Protein AF-A0A5D6YT11-F1 (afdb_monomer_lite)

Sequence (402 aa):
MSPTYDFWFATFTIVSVFTVLGMLLGGARGAVVGAAVLGVETNFLVDASIRRVRSWLLFGFIGTALHSVTWAAVTFALVDGMQDFPIVTFKHHELPAMLFVTSGLITIIATMARNVYRRRGVVLESSYKTVIEPEYIKPMMYVKQLGQIDARDAVLCRPASAVFNLKPAHTHTQLEQTLHLAGFGLVTVYCGVCALHYQRTLLLALATSFYFVFLSVQVTAVHLCACAFFDWAIDKSLGVMTSWLWTHWFLCLDALPPVMKRKLGISRLFAVATLLALGAASLMLLHLVVFTDVGSAEAYNRVIWEVNLSESHAVRIKLAPIFFNSYLTSVGLLFRQLWRAMFLGADVLLVLNGAVVFENYLATAKVRASRRLGSVQPSPYRGASARIAALRVGPAIDVPMV

Structure (mmCIF, N/CA/C/O backbone):
data_AF-A0A5D6YT11-F1
#
_entry.id   AF-A0A5D6YT11-F1
#
loop_
_atom_site.group_PDB
_atom_site.id
_atom_site.type_symbol
_atom_site.label_atom_id
_atom_site.label_alt_id
_atom_site.label_comp_id
_atom_site.label_asym_id
_atom_site.label_entity_id
_atom_site.label_seq_id
_atom_site.pdbx_PDB_ins_code
_atom_site.Cartn_x
_atom_site.Cartn_y
_atom_site.Cartn_z
_atom_site.occupancy
_atom_site.B_iso_or_equiv
_atom_site.auth_seq_id
_atom_site.auth_comp_id
_atom_site.auth_asym_id
_atom_site.auth_atom_id
_atom_site.pdbx_PDB_model_num
ATOM 1 N N . MET A 1 1 ? 15.247 15.424 -11.285 1.00 42.00 1 MET A N 1
ATOM 2 C CA . MET A 1 1 ? 14.394 15.953 -10.200 1.00 42.00 1 MET A CA 1
ATOM 3 C C . MET A 1 1 ? 13.139 15.095 -10.102 1.00 42.00 1 MET A C 1
ATOM 5 O O . MET A 1 1 ? 12.301 15.211 -10.979 1.00 42.00 1 MET A O 1
ATOM 9 N N . SER A 1 2 ? 13.019 14.224 -9.097 1.00 50.59 2 SER A N 1
ATOM 10 C CA . SER A 1 2 ? 11.710 13.709 -8.638 1.00 50.59 2 SER A CA 1
ATOM 11 C C . SER A 1 2 ? 11.779 12.969 -7.282 1.00 50.59 2 SER A C 1
ATOM 13 O O . SER A 1 2 ? 11.702 11.742 -7.244 1.00 50.59 2 SER A O 1
ATOM 15 N N . PRO A 1 3 ? 11.880 13.696 -6.149 1.00 57.50 3 PRO A N 1
ATOM 16 C CA . PRO A 1 3 ? 11.537 13.139 -4.837 1.00 57.50 3 PRO A CA 1
ATOM 17 C C . PRO A 1 3 ? 10.437 13.913 -4.083 1.00 57.50 3 PRO A C 1
ATOM 19 O O . PRO A 1 3 ? 10.044 13.480 -3.008 1.00 57.50 3 PRO A O 1
ATOM 22 N N . THR A 1 4 ? 9.915 15.030 -4.612 1.00 58.38 4 THR A N 1
ATOM 23 C CA . THR A 1 4 ? 8.977 15.902 -3.872 1.00 58.38 4 THR A CA 1
ATOM 24 C C . THR A 1 4 ? 7.679 15.200 -3.479 1.00 58.38 4 THR A C 1
ATOM 26 O O . THR A 1 4 ? 7.146 15.478 -2.416 1.00 58.38 4 THR A O 1
ATOM 29 N N . TYR A 1 5 ? 7.190 14.251 -4.279 1.00 56.31 5 TYR A N 1
ATOM 30 C CA . TYR A 1 5 ? 5.926 13.569 -3.993 1.00 56.31 5 TYR A CA 1
ATOM 31 C C . TYR A 1 5 ? 5.969 12.683 -2.732 1.00 56.31 5 TYR A C 1
ATOM 33 O O . TYR A 1 5 ? 5.030 12.708 -1.938 1.00 56.31 5 TYR A O 1
ATOM 41 N N . ASP A 1 6 ? 7.051 11.917 -2.530 1.00 72.62 6 ASP A N 1
ATOM 42 C CA . ASP A 1 6 ? 7.171 11.016 -1.370 1.00 72.62 6 ASP A CA 1
ATOM 43 C C . ASP A 1 6 ? 7.157 11.814 -0.047 1.00 72.62 6 ASP A C 1
ATOM 45 O O . ASP A 1 6 ? 6.699 11.299 0.971 1.00 72.62 6 ASP A O 1
ATOM 49 N N . PHE A 1 7 ? 7.596 13.079 -0.084 1.00 82.31 7 PHE A N 1
ATOM 50 C CA . PHE A 1 7 ? 7.574 13.991 1.057 1.0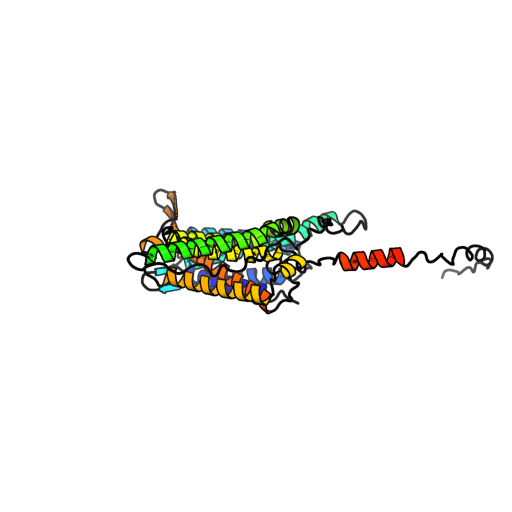0 82.31 7 PHE A CA 1
ATOM 51 C C . PHE A 1 7 ? 6.147 14.392 1.449 1.00 82.31 7 PHE A C 1
ATOM 53 O O . PHE A 1 7 ? 5.746 14.113 2.571 1.00 82.31 7 PHE A O 1
ATOM 60 N N . TRP A 1 8 ? 5.337 14.946 0.535 1.00 83.75 8 TRP A N 1
ATOM 61 C CA . TRP A 1 8 ? 3.985 15.420 0.882 1.00 83.75 8 TRP A CA 1
ATOM 62 C C . TRP A 1 8 ? 3.086 14.312 1.435 1.00 83.75 8 TRP A C 1
ATOM 64 O O . TRP A 1 8 ? 2.324 14.548 2.367 1.00 83.75 8 TRP A O 1
ATOM 74 N N . PHE A 1 9 ? 3.176 13.100 0.874 1.00 82.38 9 PHE A N 1
ATOM 75 C CA . PHE A 1 9 ? 2.402 11.956 1.360 1.00 82.38 9 PHE A CA 1
ATOM 76 C C . PHE A 1 9 ? 2.809 11.557 2.785 1.00 82.38 9 PHE A C 1
ATOM 78 O O . PHE A 1 9 ? 1.944 11.329 3.636 1.00 82.38 9 PHE A O 1
ATOM 85 N N . ALA A 1 10 ? 4.120 11.487 3.044 1.00 86.00 10 ALA A N 1
ATOM 86 C CA . ALA A 1 10 ? 4.640 11.210 4.376 1.00 86.00 10 ALA A CA 1
ATOM 87 C C . ALA A 1 10 ? 4.203 12.302 5.358 1.00 86.00 10 ALA A C 1
ATOM 89 O O . ALA A 1 10 ? 3.617 11.972 6.384 1.00 86.00 10 ALA A O 1
ATOM 90 N N . THR A 1 11 ? 4.375 13.577 4.999 1.00 90.31 11 THR A N 1
ATOM 91 C CA . THR A 1 11 ? 3.975 14.718 5.827 1.00 90.31 11 THR A CA 1
ATOM 92 C C . THR A 1 11 ? 2.483 14.716 6.124 1.00 90.31 11 THR A C 1
ATOM 94 O O . THR A 1 11 ? 2.084 14.860 7.274 1.00 90.31 11 THR A O 1
ATOM 97 N N . PHE A 1 12 ? 1.632 14.471 5.126 1.00 88.81 12 PHE A N 1
ATOM 98 C CA . PHE A 1 12 ? 0.189 14.378 5.339 1.00 88.81 12 PHE A CA 1
ATOM 99 C C . PHE A 1 12 ? -0.178 13.250 6.313 1.00 88.81 12 PHE A C 1
ATOM 101 O O . PHE A 1 12 ? -0.992 13.445 7.217 1.00 88.81 12 PHE A O 1
ATOM 108 N N . THR A 1 13 ? 0.446 12.078 6.165 1.00 89.19 13 THR A N 1
ATOM 109 C CA . THR A 1 13 ? 0.207 10.930 7.051 1.00 89.19 13 THR A CA 1
ATOM 110 C C . THR A 1 13 ? 0.690 11.229 8.471 1.00 89.19 13 THR A C 1
ATOM 112 O O . THR A 1 13 ? -0.040 10.999 9.424 1.00 89.19 13 THR A O 1
ATOM 115 N N . ILE A 1 14 ? 1.889 11.791 8.629 1.00 92.62 14 ILE A N 1
ATOM 116 C CA . ILE A 1 14 ? 2.450 12.164 9.933 1.00 92.62 14 ILE A CA 1
ATOM 117 C C . ILE A 1 14 ? 1.545 13.192 10.611 1.00 92.62 14 ILE A C 1
ATOM 119 O O . ILE A 1 14 ? 1.063 12.945 11.714 1.00 92.62 14 ILE A O 1
ATOM 123 N N . VAL A 1 15 ? 1.268 14.312 9.941 1.00 93.56 15 VAL A N 1
ATOM 124 C CA . VAL A 1 15 ? 0.469 15.404 10.504 1.00 93.56 15 VAL A CA 1
ATOM 125 C C . VAL A 1 15 ? -0.920 14.909 10.891 1.00 93.56 15 VAL A C 1
ATOM 127 O O . VAL A 1 15 ? -1.312 15.100 12.034 1.00 93.56 15 VAL A O 1
ATOM 130 N N . SER A 1 16 ? -1.637 14.209 10.008 1.00 92.81 16 SER A N 1
ATOM 131 C CA . SER A 1 16 ? -2.987 13.719 10.327 1.00 92.81 16 SER A CA 1
ATOM 132 C C . SER A 1 16 ? -3.006 12.767 11.530 1.00 92.81 16 SER A C 1
ATOM 134 O O . SER A 1 16 ? -3.813 12.945 12.442 1.00 92.81 16 SER A O 1
ATOM 136 N N . VAL A 1 17 ? -2.089 11.798 11.584 1.00 93.56 17 VAL A N 1
ATOM 137 C CA . VAL A 1 17 ? -2.017 10.803 12.666 1.00 93.56 17 VAL A CA 1
ATOM 138 C C . VAL A 1 17 ? -1.674 11.453 13.996 1.00 93.56 17 VAL A C 1
ATOM 140 O O . VAL A 1 17 ? -2.314 11.167 15.007 1.00 93.56 17 VAL A O 1
ATOM 143 N N . PHE A 1 18 ? -0.695 12.353 14.008 1.00 95.62 18 PHE A N 1
ATOM 144 C CA . PHE A 1 18 ? -0.300 13.038 15.230 1.00 95.62 18 PHE A CA 1
ATOM 145 C C . PHE A 1 18 ? -1.305 14.107 15.664 1.00 95.62 18 PHE A C 1
ATOM 147 O O . PHE A 1 18 ? -1.495 14.284 16.862 1.00 95.62 18 PHE A O 1
ATOM 154 N N . THR A 1 19 ? -2.010 14.773 14.747 1.00 94.94 19 THR A N 1
ATOM 155 C CA . THR A 1 19 ? -3.121 15.662 15.113 1.00 94.94 19 THR A CA 1
ATOM 156 C C . THR A 1 19 ? -4.199 14.884 15.862 1.00 94.94 19 THR A C 1
ATOM 158 O O . THR A 1 19 ? -4.577 15.279 16.964 1.00 94.94 19 THR A O 1
ATOM 161 N N . VAL A 1 20 ? -4.635 13.738 15.327 1.00 94.69 20 VAL A N 1
ATOM 162 C CA . VAL A 1 20 ? -5.636 12.897 15.999 1.00 94.69 20 VAL A CA 1
ATOM 163 C C . VAL A 1 20 ? -5.087 12.313 17.305 1.00 94.69 20 VAL A C 1
ATOM 165 O O . VAL A 1 20 ? -5.794 12.318 18.308 1.00 94.69 20 VAL A O 1
ATOM 168 N N . LEU A 1 21 ? -3.821 11.879 17.351 1.00 96.00 21 LEU A N 1
ATOM 169 C CA . LEU A 1 21 ? -3.192 11.414 18.595 1.00 96.00 21 LEU A CA 1
ATOM 170 C C . LEU A 1 21 ? -3.141 12.520 19.660 1.00 96.00 21 LEU A C 1
ATOM 172 O O . LEU A 1 21 ? -3.384 12.258 20.833 1.00 96.00 21 LEU A O 1
ATOM 176 N N . GLY A 1 22 ? -2.857 13.762 19.266 1.00 95.81 22 GLY A N 1
ATOM 177 C CA . GLY A 1 22 ? -2.882 14.909 20.169 1.00 95.81 22 GLY A CA 1
ATOM 178 C C . GLY A 1 22 ? -4.275 15.157 20.749 1.00 95.81 22 GLY A C 1
ATOM 179 O O . GLY A 1 22 ? -4.393 15.416 21.946 1.00 95.81 22 GLY A O 1
ATOM 180 N N . MET A 1 23 ? -5.320 15.008 19.926 1.00 95.25 23 MET A N 1
ATOM 181 C CA . MET A 1 23 ? -6.714 15.083 20.376 1.00 95.25 23 MET A CA 1
ATOM 182 C C . MET A 1 23 ? -7.077 13.935 21.328 1.00 95.25 23 MET A C 1
ATOM 184 O O . MET A 1 23 ? -7.679 14.198 22.363 1.00 95.25 23 MET A O 1
ATOM 188 N N . LEU A 1 24 ? -6.663 12.695 21.029 1.00 94.75 24 LEU A N 1
ATOM 189 C CA . LEU A 1 24 ? -6.890 11.518 21.885 1.00 94.75 24 LEU A CA 1
ATOM 190 C C . LEU A 1 24 ? -6.268 11.673 23.279 1.00 94.75 24 LEU A C 1
ATOM 192 O O . LEU A 1 24 ? -6.862 11.268 24.277 1.00 94.75 24 LEU A O 1
ATOM 196 N N . LEU A 1 25 ? -5.052 12.224 23.350 1.00 95.38 25 LEU A N 1
ATOM 197 C CA . LEU A 1 25 ? -4.317 12.383 24.608 1.00 95.38 25 LEU A CA 1
ATOM 198 C C . LEU A 1 25 ? -4.817 13.558 25.457 1.00 95.38 25 LEU A C 1
ATOM 200 O O . LEU A 1 25 ? -4.674 13.519 26.679 1.00 95.38 25 LEU A O 1
ATOM 204 N N . GLY A 1 26 ? -5.352 14.601 24.815 1.00 92.81 26 GLY A N 1
ATOM 205 C CA . GLY A 1 26 ? -5.849 15.809 25.470 1.00 92.81 26 GLY A CA 1
ATOM 206 C C . GLY A 1 26 ? -4.794 16.610 26.255 1.00 92.81 26 GLY A C 1
ATOM 207 O O . GLY A 1 26 ? -3.625 16.231 26.403 1.00 92.81 26 GLY A O 1
ATOM 208 N N . GLY A 1 27 ? -5.220 17.768 26.771 1.00 92.00 27 GLY A N 1
ATOM 209 C CA . GLY A 1 27 ? -4.453 18.601 27.708 1.00 92.00 27 GLY A CA 1
ATOM 210 C C . GLY A 1 27 ? -3.023 18.942 27.261 1.00 92.00 27 GLY A C 1
ATOM 211 O O . GLY A 1 27 ? -2.748 19.188 26.088 1.00 92.00 27 GLY A O 1
ATOM 212 N N . ALA A 1 28 ? -2.086 18.947 28.215 1.00 89.88 28 ALA A N 1
ATOM 213 C CA . ALA A 1 28 ? -0.675 19.251 27.957 1.00 89.88 28 ALA A CA 1
ATOM 214 C C . ALA A 1 28 ? 0.052 18.155 27.149 1.00 89.88 28 ALA A C 1
ATOM 216 O O . ALA A 1 28 ? 1.057 18.432 26.494 1.00 89.88 28 ALA A O 1
ATOM 217 N N . ARG A 1 29 ? -0.454 16.913 27.156 1.00 90.25 29 ARG A N 1
ATOM 218 C CA . ARG A 1 29 ? 0.143 15.785 26.419 1.00 90.25 29 ARG A CA 1
ATOM 219 C C . ARG A 1 29 ? 0.022 15.980 24.907 1.00 90.25 29 ARG A C 1
ATOM 221 O O . ARG A 1 29 ? 0.959 15.660 24.179 1.00 90.25 29 ARG A O 1
ATOM 228 N N . GLY A 1 30 ? -1.070 16.592 24.442 1.00 88.62 30 GLY A N 1
ATOM 229 C CA . GLY A 1 30 ? -1.240 16.971 23.038 1.00 88.62 30 GLY A CA 1
ATOM 230 C C . GLY A 1 30 ? -0.174 17.955 22.531 1.00 88.62 30 GLY A C 1
ATOM 231 O O . GLY A 1 30 ? 0.253 17.856 21.383 1.00 88.62 30 GLY A O 1
ATOM 232 N N . ALA A 1 31 ? 0.347 18.846 23.383 1.00 88.19 31 ALA A N 1
ATOM 233 C CA . ALA A 1 31 ? 1.420 19.767 22.989 1.00 88.19 31 ALA A CA 1
ATOM 234 C C . ALA A 1 31 ? 2.747 19.033 22.707 1.00 88.19 31 ALA A C 1
ATOM 236 O O . ALA A 1 31 ? 3.461 19.375 21.763 1.00 88.19 31 ALA A O 1
ATOM 237 N N . VAL A 1 32 ? 3.047 17.975 23.472 1.00 88.75 32 VAL A N 1
ATOM 238 C CA . VAL A 1 32 ? 4.231 17.119 23.260 1.00 88.75 32 VAL A CA 1
ATOM 239 C C . VAL A 1 32 ? 4.166 16.418 21.901 1.00 88.75 32 VAL A C 1
ATOM 241 O O . VAL A 1 32 ? 5.187 16.259 21.231 1.00 88.75 32 VAL A O 1
ATOM 244 N N . VAL A 1 33 ? 2.962 16.063 21.447 1.00 90.12 33 VAL A N 1
ATOM 245 C CA . VAL A 1 33 ? 2.752 15.468 20.123 1.00 90.12 33 VAL A CA 1
ATOM 246 C C . VAL A 1 33 ? 3.170 16.423 18.997 1.00 90.12 33 VAL A C 1
ATOM 248 O O . VAL A 1 33 ? 3.788 15.983 18.029 1.00 90.12 33 VAL A O 1
ATOM 251 N N . GLY A 1 34 ? 2.945 17.732 19.142 1.00 88.06 34 GLY A N 1
ATOM 252 C CA . GLY A 1 34 ? 3.420 18.726 18.172 1.00 88.06 34 GLY A CA 1
ATOM 253 C C . GLY A 1 34 ? 4.947 18.730 18.015 1.00 88.06 34 GLY A C 1
ATOM 254 O O . GLY A 1 34 ? 5.460 18.779 16.896 1.00 88.06 34 GLY A O 1
ATOM 255 N N . ALA A 1 35 ? 5.689 18.591 19.118 1.00 88.31 35 ALA A N 1
ATOM 256 C CA . ALA A 1 35 ? 7.146 18.453 19.068 1.00 88.31 35 ALA A CA 1
ATOM 257 C C . ALA A 1 35 ? 7.577 17.134 18.401 1.00 88.31 35 ALA A C 1
ATOM 259 O O . ALA A 1 35 ? 8.542 17.116 17.633 1.00 88.31 35 ALA A O 1
ATOM 260 N N . ALA A 1 36 ? 6.839 16.043 18.640 1.00 89.69 36 ALA A N 1
ATOM 261 C CA . ALA A 1 36 ? 7.086 14.762 17.983 1.00 89.69 36 ALA A CA 1
ATOM 262 C C . ALA A 1 36 ? 6.915 14.859 16.457 1.00 89.69 36 ALA A C 1
ATOM 264 O O . ALA A 1 36 ? 7.773 14.358 15.735 1.00 89.69 36 ALA A O 1
ATOM 265 N N . VAL A 1 37 ? 5.889 15.566 15.962 1.00 93.50 37 VAL A N 1
ATOM 266 C CA . VAL A 1 37 ? 5.696 15.820 14.518 1.00 93.50 37 VAL A CA 1
ATOM 267 C C . VAL A 1 37 ? 6.933 16.465 13.9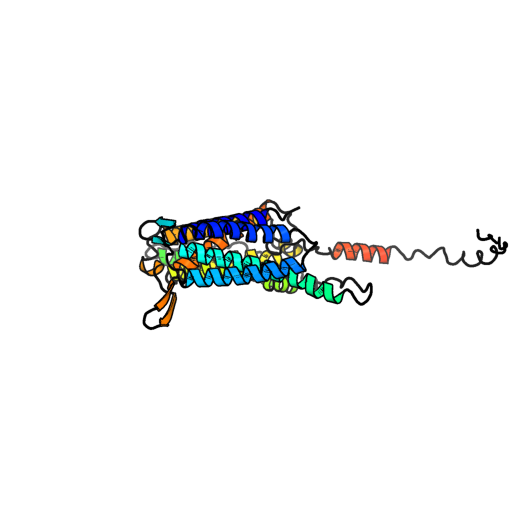07 1.00 93.50 37 VAL A C 1
ATOM 269 O O . VAL A 1 37 ? 7.471 15.953 12.928 1.00 93.50 37 VAL A O 1
ATOM 272 N N . LEU A 1 38 ? 7.437 17.542 14.514 1.00 91.50 38 LEU A N 1
ATOM 273 C CA . LEU A 1 38 ? 8.641 18.224 14.032 1.00 91.50 38 LEU A CA 1
ATOM 274 C C . LEU A 1 38 ? 9.868 17.300 14.058 1.00 91.50 38 LEU A C 1
ATOM 276 O O . LEU A 1 38 ? 10.684 17.319 13.135 1.00 91.50 38 LEU A O 1
ATOM 280 N N . GLY A 1 39 ? 9.991 16.451 15.081 1.00 88.44 39 GLY A N 1
ATOM 281 C CA . GLY A 1 39 ? 11.039 15.432 15.161 1.00 88.44 39 GLY A CA 1
ATOM 282 C C . GLY A 1 39 ? 10.975 14.411 14.018 1.00 88.44 39 GLY A C 1
ATOM 283 O O . GLY A 1 39 ? 12.004 14.059 13.440 1.00 88.44 39 GLY A O 1
ATOM 284 N N . VAL A 1 40 ? 9.776 13.963 13.640 1.00 88.38 40 VAL A N 1
ATOM 285 C CA . VAL A 1 40 ? 9.609 13.037 12.512 1.00 88.38 40 VAL A CA 1
ATOM 286 C C . VAL A 1 40 ? 9.880 13.746 11.184 1.00 88.38 40 VAL A C 1
ATOM 288 O O . VAL A 1 40 ? 10.674 13.243 10.391 1.00 88.38 40 VAL A O 1
ATOM 291 N N . GLU A 1 41 ? 9.316 14.935 10.957 1.00 90.19 41 GLU A N 1
ATOM 292 C CA . GLU A 1 41 ? 9.544 15.725 9.736 1.00 90.19 41 GLU A CA 1
ATOM 293 C C . GLU A 1 41 ? 11.027 16.041 9.525 1.00 90.19 41 GLU A C 1
ATOM 295 O O . GLU A 1 41 ? 11.567 15.857 8.432 1.00 90.19 41 GLU A O 1
ATOM 300 N N . THR A 1 42 ? 11.733 16.448 10.584 1.00 87.38 42 THR A N 1
ATOM 301 C CA . THR A 1 42 ? 13.180 16.683 10.507 1.00 87.38 42 THR A CA 1
ATOM 302 C C . THR A 1 42 ? 13.934 15.413 10.128 1.00 87.38 42 THR A C 1
ATOM 304 O O . THR A 1 42 ? 14.866 15.486 9.331 1.00 87.38 42 THR A O 1
ATOM 307 N N . ASN A 1 43 ? 13.511 14.235 10.592 1.00 85.00 43 ASN A N 1
ATOM 308 C CA . ASN A 1 43 ? 14.119 12.968 10.187 1.00 85.00 43 ASN A CA 1
ATOM 309 C C . ASN A 1 43 ? 13.943 12.688 8.677 1.00 85.00 43 ASN A C 1
ATOM 311 O O . ASN A 1 43 ? 14.877 12.222 8.018 1.00 85.00 43 ASN A O 1
ATOM 315 N N . PHE A 1 44 ? 12.789 13.038 8.097 1.00 82.94 44 PHE A N 1
ATOM 316 C CA . PHE A 1 44 ? 12.563 12.955 6.647 1.00 82.94 44 PHE A CA 1
ATOM 317 C C . PHE A 1 44 ? 13.374 13.992 5.862 1.00 82.94 44 PHE A C 1
ATOM 319 O O . PHE A 1 44 ? 13.961 13.658 4.833 1.00 82.94 44 PHE A O 1
ATOM 326 N N . LEU A 1 45 ? 13.480 15.226 6.359 1.00 84.19 45 LEU A N 1
ATOM 327 C CA . LEU A 1 45 ? 14.306 16.263 5.734 1.00 84.19 45 LEU A CA 1
ATOM 328 C C . LEU A 1 45 ? 15.800 15.910 5.780 1.00 84.19 45 LEU A C 1
ATOM 330 O O . LEU A 1 45 ? 16.527 16.150 4.816 1.00 84.19 45 LEU A O 1
ATOM 334 N N . VAL A 1 46 ? 16.271 15.292 6.867 1.00 81.50 46 VAL A N 1
ATOM 335 C CA . VAL A 1 46 ? 17.666 14.849 6.993 1.00 81.50 46 VAL A CA 1
ATOM 336 C C . VAL A 1 46 ? 17.973 13.677 6.054 1.00 81.50 46 VAL A C 1
ATOM 338 O O . VAL A 1 46 ? 19.102 13.606 5.575 1.00 81.50 46 VAL A O 1
ATOM 341 N N . ASP A 1 47 ? 17.007 12.822 5.688 1.00 74.81 47 ASP A N 1
ATOM 342 C CA . ASP A 1 47 ? 17.223 11.789 4.650 1.00 74.81 47 ASP A CA 1
ATOM 343 C C . ASP A 1 47 ? 17.614 12.407 3.296 1.00 74.81 47 ASP A C 1
ATOM 345 O O . ASP A 1 47 ? 18.338 11.786 2.513 1.00 74.81 47 ASP A O 1
ATOM 349 N N . ALA A 1 48 ? 17.208 13.653 3.026 1.00 73.69 48 ALA A N 1
ATOM 350 C CA . ALA A 1 48 ? 17.655 14.385 1.843 1.00 73.69 48 ALA A CA 1
ATOM 351 C C . ALA A 1 48 ? 19.130 14.836 1.936 1.00 73.69 48 ALA A C 1
ATOM 353 O O . ALA A 1 48 ? 19.765 15.093 0.911 1.00 73.69 48 ALA A O 1
ATOM 354 N N . SER A 1 49 ? 19.712 14.894 3.140 1.00 79.44 49 SER A N 1
ATOM 355 C CA . SER A 1 49 ? 21.093 15.317 3.383 1.00 79.44 49 SER A CA 1
ATOM 356 C C . SER A 1 49 ? 22.059 14.130 3.470 1.00 79.44 49 SER A C 1
ATOM 358 O O . SER A 1 49 ? 22.103 13.377 4.439 1.00 79.44 49 SER A O 1
ATOM 360 N N . ILE A 1 50 ? 22.927 13.990 2.464 1.00 70.94 50 ILE A N 1
ATOM 361 C CA . ILE A 1 50 ? 23.889 12.875 2.354 1.00 70.94 50 ILE A CA 1
ATOM 362 C C . ILE A 1 50 ? 25.000 12.936 3.425 1.00 70.94 50 ILE A C 1
ATOM 364 O O . ILE A 1 50 ? 25.644 11.933 3.718 1.00 70.94 50 ILE A O 1
ATOM 368 N N . ARG A 1 51 ? 25.243 14.094 4.053 1.00 79.88 51 ARG A N 1
ATOM 369 C CA . ARG A 1 51 ? 26.472 14.331 4.837 1.00 79.88 51 ARG A CA 1
ATOM 370 C C . ARG A 1 51 ? 26.522 13.635 6.206 1.00 79.88 51 ARG A C 1
ATOM 372 O O . ARG A 1 51 ? 27.596 13.581 6.795 1.00 79.88 51 ARG A O 1
ATOM 379 N N . ARG A 1 52 ? 25.407 13.111 6.737 1.00 83.94 52 ARG A N 1
ATOM 380 C CA . ARG A 1 52 ? 25.344 12.526 8.099 1.00 83.94 52 ARG A CA 1
ATOM 381 C C . ARG A 1 52 ? 24.562 11.208 8.173 1.00 83.94 52 ARG A C 1
ATOM 383 O O . ARG A 1 52 ? 23.751 11.013 9.075 1.00 83.94 52 ARG A O 1
ATOM 390 N N . VAL A 1 53 ? 24.836 10.274 7.256 1.00 86.38 53 VAL A N 1
ATOM 391 C CA . VAL A 1 53 ? 24.106 8.988 7.159 1.00 86.38 53 VAL A CA 1
ATOM 392 C C . VAL A 1 53 ? 24.123 8.180 8.467 1.00 86.38 53 VAL A C 1
ATOM 394 O O . VAL A 1 53 ? 23.102 7.608 8.830 1.00 86.38 53 VAL A O 1
ATOM 397 N N . ARG A 1 54 ? 25.246 8.143 9.206 1.00 87.88 54 ARG A N 1
ATOM 398 C CA . ARG A 1 54 ? 25.351 7.372 10.465 1.00 87.88 54 ARG A CA 1
ATOM 399 C C . ARG A 1 54 ? 24.445 7.918 11.570 1.00 87.88 54 ARG A C 1
ATOM 401 O O . ARG A 1 54 ? 23.674 7.158 12.145 1.00 87.88 54 ARG A O 1
ATOM 408 N N . SER A 1 55 ? 24.509 9.224 11.840 1.00 87.44 55 SER A N 1
ATOM 409 C CA . SER A 1 55 ? 23.633 9.866 12.830 1.00 87.44 55 SER A CA 1
ATOM 410 C C . SER A 1 55 ? 22.169 9.719 12.434 1.00 87.44 55 SER A C 1
ATOM 412 O O . SER A 1 55 ? 21.339 9.382 13.267 1.00 87.44 55 SER A O 1
ATOM 414 N N . TRP A 1 56 ? 21.862 9.900 11.149 1.00 89.62 56 TRP A N 1
ATOM 415 C CA . TRP A 1 56 ? 20.512 9.711 10.637 1.00 89.62 56 TRP A CA 1
ATOM 416 C C . TRP A 1 56 ? 20.000 8.275 10.827 1.00 89.62 56 TRP A C 1
ATOM 418 O O . TRP A 1 56 ? 18.875 8.095 11.275 1.00 89.62 56 TRP A O 1
ATOM 428 N N . LEU A 1 57 ? 20.822 7.249 10.569 1.00 90.88 57 LEU A N 1
ATOM 429 C CA . LEU A 1 57 ? 20.442 5.852 10.819 1.00 90.88 57 LEU A CA 1
ATOM 430 C C . LEU A 1 57 ? 20.124 5.601 12.294 1.00 90.88 57 LEU A C 1
ATOM 432 O O . LEU A 1 57 ? 19.137 4.932 12.593 1.00 90.88 57 LEU A O 1
ATOM 436 N N . LEU A 1 58 ? 20.939 6.149 13.199 1.00 90.69 58 LEU A N 1
ATOM 437 C CA . LEU A 1 58 ? 20.710 6.040 14.637 1.00 90.69 58 LEU A CA 1
ATOM 438 C C . LEU A 1 58 ? 19.379 6.696 15.034 1.00 90.69 58 LEU A C 1
ATOM 440 O O . LEU A 1 58 ? 18.560 6.056 15.689 1.00 90.69 58 LEU A O 1
ATOM 444 N N . PHE A 1 59 ? 19.121 7.928 14.585 1.00 90.25 59 PHE A N 1
ATOM 445 C CA . PHE A 1 59 ? 17.852 8.616 14.848 1.00 90.25 59 PHE A CA 1
ATOM 446 C C . PHE A 1 59 ? 16.654 7.912 14.205 1.00 90.25 59 PHE A C 1
ATOM 448 O O . PHE A 1 59 ? 15.591 7.834 14.813 1.00 90.25 59 PHE A O 1
ATOM 455 N N . GLY A 1 60 ? 16.815 7.352 13.006 1.00 90.38 60 GLY A N 1
ATOM 456 C CA . GLY A 1 60 ? 15.806 6.524 12.352 1.00 90.38 60 GLY A CA 1
ATOM 457 C C . GLY A 1 60 ? 15.463 5.278 13.166 1.00 90.38 60 GLY A C 1
ATOM 458 O O . GLY A 1 60 ? 14.283 4.979 13.346 1.00 90.38 60 GLY A O 1
ATOM 459 N N . PHE A 1 61 ? 16.466 4.582 13.707 1.00 92.50 61 PHE A N 1
ATOM 460 C CA . PHE A 1 61 ? 16.259 3.412 14.561 1.00 92.50 61 PHE A CA 1
ATOM 461 C C . PHE A 1 61 ? 15.562 3.780 15.876 1.00 92.50 61 PHE A C 1
ATOM 463 O O . PHE A 1 61 ? 14.539 3.183 16.207 1.00 92.50 61 PHE A O 1
ATOM 470 N N . ILE A 1 62 ? 16.064 4.803 16.577 1.00 92.81 62 ILE A N 1
ATOM 471 C CA . ILE A 1 62 ? 15.470 5.299 17.827 1.00 92.81 62 ILE A CA 1
ATOM 472 C C . ILE A 1 62 ? 14.025 5.745 17.589 1.00 92.81 62 ILE A C 1
ATOM 474 O O . ILE A 1 62 ? 13.131 5.329 18.318 1.00 92.81 62 ILE A O 1
ATOM 478 N N . GLY A 1 63 ? 13.772 6.532 16.541 1.00 91.62 63 GLY A N 1
ATOM 479 C CA . GLY A 1 63 ? 12.426 6.982 16.193 1.00 91.62 63 GLY A CA 1
ATOM 480 C C . GLY A 1 63 ? 11.488 5.815 15.878 1.00 91.62 63 GLY A C 1
ATOM 481 O O . GLY A 1 63 ? 10.377 5.770 16.393 1.00 91.62 63 GLY A O 1
ATOM 482 N N . THR A 1 64 ? 11.952 4.818 15.117 1.00 93.06 64 THR A N 1
ATOM 483 C CA . THR A 1 64 ? 11.163 3.604 14.829 1.00 93.06 64 THR A CA 1
ATOM 484 C C . THR A 1 64 ? 10.791 2.865 16.119 1.00 93.06 64 THR A C 1
ATOM 486 O O . THR A 1 64 ? 9.634 2.486 16.297 1.00 93.06 64 THR A O 1
ATOM 489 N N . ALA A 1 65 ? 11.745 2.689 17.039 1.00 94.31 65 ALA A N 1
ATOM 490 C CA . ALA A 1 65 ? 11.503 2.060 18.336 1.00 94.31 65 ALA A CA 1
ATOM 491 C C . ALA A 1 65 ? 10.509 2.859 19.197 1.00 94.31 65 ALA A C 1
ATOM 493 O O . ALA A 1 65 ? 9.544 2.286 19.698 1.00 94.31 65 ALA A O 1
ATOM 494 N N . LEU A 1 66 ? 10.688 4.179 19.312 1.00 94.31 66 LEU A N 1
ATOM 495 C CA . LEU A 1 66 ? 9.792 5.053 20.076 1.00 94.31 66 LEU A CA 1
ATOM 496 C C . LEU A 1 66 ? 8.362 5.017 19.533 1.00 94.31 66 LEU A C 1
ATOM 498 O O . LEU A 1 66 ? 7.430 4.821 20.305 1.00 94.31 66 LEU A O 1
ATOM 502 N N . HIS A 1 67 ? 8.175 5.117 18.215 1.00 94.69 67 HIS A N 1
ATOM 503 C CA . HIS A 1 67 ? 6.840 5.009 17.626 1.00 94.69 67 HIS A CA 1
ATOM 504 C C . HIS A 1 67 ? 6.234 3.621 17.794 1.00 94.69 67 HIS A C 1
ATOM 506 O O . HIS A 1 67 ? 5.021 3.523 17.928 1.00 94.69 67 HIS A O 1
ATOM 512 N N . SER A 1 68 ? 7.049 2.563 17.837 1.00 94.56 68 SER A N 1
ATOM 513 C CA . SER A 1 68 ? 6.566 1.205 18.117 1.00 94.56 68 SER A CA 1
ATOM 514 C C . SER A 1 68 ? 6.059 1.080 19.555 1.00 94.56 68 SER A C 1
ATOM 516 O O . SER A 1 68 ? 5.017 0.473 19.784 1.00 94.56 68 SER A O 1
ATOM 518 N N . VAL A 1 69 ? 6.738 1.721 20.512 1.00 95.19 69 VAL A N 1
ATOM 519 C CA . VAL A 1 69 ? 6.264 1.830 21.899 1.00 95.19 69 VAL A CA 1
ATOM 520 C C . VAL A 1 69 ? 4.988 2.667 21.977 1.00 95.19 69 VAL A C 1
ATOM 522 O O . VAL A 1 69 ? 4.031 2.234 22.610 1.00 95.19 69 VAL A O 1
ATOM 525 N N . THR A 1 70 ? 4.921 3.822 21.304 1.00 94.50 70 THR A N 1
ATOM 526 C CA . THR A 1 70 ? 3.692 4.636 21.244 1.00 94.50 70 THR A CA 1
ATOM 527 C C . THR A 1 70 ? 2.537 3.853 20.628 1.00 94.50 70 THR A C 1
ATOM 529 O O . THR A 1 70 ? 1.434 3.864 21.162 1.00 94.50 70 THR A O 1
ATOM 532 N N . TRP A 1 71 ? 2.788 3.137 19.533 1.00 94.75 71 TRP A N 1
ATOM 533 C CA . TRP A 1 71 ? 1.801 2.286 18.884 1.00 94.75 71 TRP A CA 1
ATOM 534 C C . TRP A 1 71 ? 1.282 1.208 19.833 1.00 94.75 71 TRP A C 1
ATOM 536 O O . TRP A 1 71 ? 0.068 1.064 19.958 1.00 94.75 71 TRP A O 1
ATOM 546 N N . ALA A 1 72 ? 2.169 0.497 20.533 1.00 92.38 72 ALA A N 1
ATOM 547 C CA . ALA A 1 72 ? 1.773 -0.505 21.515 1.00 92.38 72 ALA A CA 1
ATOM 548 C C . ALA A 1 72 ? 0.964 0.130 22.657 1.00 92.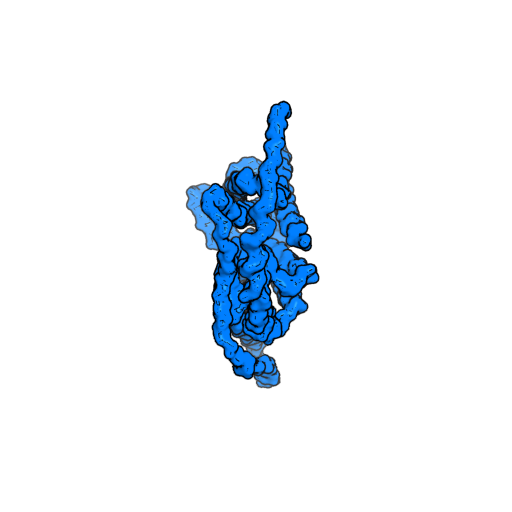38 72 ALA A C 1
ATOM 550 O O . ALA A 1 72 ? -0.114 -0.357 22.984 1.00 92.38 72 ALA A O 1
ATOM 551 N N . ALA A 1 73 ? 1.423 1.257 23.206 1.00 94.31 73 ALA A N 1
ATOM 552 C CA . ALA A 1 73 ? 0.737 1.959 24.288 1.00 94.31 73 ALA A CA 1
ATOM 553 C C . ALA A 1 73 ? -0.681 2.404 23.900 1.00 94.31 73 ALA A C 1
ATOM 555 O O . ALA A 1 73 ? -1.609 2.210 24.679 1.00 94.31 73 ALA A O 1
ATOM 556 N N . VAL A 1 74 ? -0.868 2.945 22.691 1.00 92.50 74 VAL A N 1
ATOM 557 C CA . VAL A 1 74 ? -2.195 3.339 22.186 1.00 92.50 74 VAL A CA 1
ATOM 558 C C . VAL A 1 74 ? -3.052 2.106 21.880 1.00 92.50 74 VAL A C 1
ATOM 560 O O . VAL A 1 74 ? -4.211 2.065 22.269 1.00 92.50 74 VAL A O 1
ATOM 563 N N . THR A 1 75 ? -2.490 1.082 21.228 1.00 88.31 75 THR A N 1
ATOM 564 C CA . THR A 1 75 ? -3.226 -0.138 20.831 1.00 88.31 75 THR A CA 1
ATOM 565 C C . THR A 1 75 ? -3.745 -0.917 22.034 1.00 88.31 75 THR A C 1
ATOM 567 O O . THR A 1 75 ? -4.856 -1.437 21.997 1.00 88.31 75 THR A O 1
ATOM 570 N N . PHE A 1 76 ? -2.952 -0.990 23.102 1.00 87.56 76 PHE A N 1
ATOM 571 C CA . PHE A 1 76 ? -3.321 -1.664 24.346 1.00 87.56 76 PHE A CA 1
ATOM 572 C C . PHE A 1 76 ? -3.985 -0.725 25.363 1.00 87.56 76 PHE A C 1
ATOM 574 O O . PHE A 1 76 ? -4.171 -1.127 26.506 1.00 87.56 76 PHE A O 1
ATOM 581 N N . ALA A 1 77 ? -4.325 0.509 24.964 1.00 90.00 77 ALA A N 1
ATOM 582 C CA . ALA A 1 77 ? -4.933 1.525 25.824 1.00 90.00 77 ALA A CA 1
ATOM 583 C C . ALA A 1 77 ? -4.198 1.719 27.171 1.00 90.00 77 ALA A C 1
ATOM 585 O O . ALA A 1 77 ? -4.817 1.972 28.198 1.00 90.00 77 ALA A O 1
ATOM 586 N N . LEU A 1 78 ? -2.861 1.633 27.167 1.00 92.25 78 LEU A N 1
ATOM 587 C CA . LEU A 1 78 ? -2.010 1.776 28.360 1.00 92.25 78 LEU A CA 1
ATOM 588 C C . LEU A 1 78 ? -1.863 3.232 28.826 1.00 92.25 78 LEU A C 1
ATOM 590 O O . LEU A 1 78 ? -1.135 3.509 29.777 1.00 92.25 78 LEU A O 1
ATOM 594 N N . VAL A 1 79 ? -2.473 4.181 28.113 1.00 93.94 79 VAL A N 1
ATOM 595 C CA . VAL A 1 79 ? -2.364 5.607 28.408 1.00 93.94 79 VAL A CA 1
ATOM 596 C C . VAL A 1 79 ? -3.608 6.070 29.153 1.00 93.94 79 VAL A C 1
ATOM 598 O O . VAL A 1 79 ? -4.678 6.218 28.564 1.00 93.94 79 VAL A O 1
ATOM 601 N N . ASP A 1 80 ? -3.443 6.356 30.442 1.00 93.88 80 ASP A N 1
ATOM 602 C CA . ASP A 1 80 ? -4.530 6.833 31.296 1.00 93.88 80 ASP A CA 1
ATOM 603 C C . ASP A 1 80 ? -5.140 8.135 30.773 1.00 93.88 80 ASP A C 1
ATOM 605 O O . ASP A 1 80 ? -4.419 9.069 30.409 1.00 93.88 80 ASP A O 1
ATOM 609 N N . GLY A 1 81 ? -6.469 8.229 30.794 1.00 92.25 81 GLY A N 1
ATOM 610 C CA . GLY A 1 81 ? -7.195 9.440 30.402 1.00 92.25 81 GLY A CA 1
ATOM 611 C C . GLY A 1 81 ? -7.249 9.694 28.894 1.00 92.25 81 GLY A C 1
ATOM 612 O O . GLY A 1 81 ? -7.621 10.793 28.491 1.00 92.25 81 GLY A O 1
ATOM 613 N N . MET A 1 82 ? -6.890 8.708 28.064 1.00 93.88 82 MET A N 1
ATOM 614 C CA . MET A 1 82 ? -7.129 8.771 26.623 1.00 93.88 82 MET A CA 1
ATOM 615 C C . MET A 1 82 ? -8.639 8.770 26.350 1.00 93.88 82 MET A C 1
ATOM 617 O O . MET A 1 82 ? -9.351 7.864 26.781 1.00 93.88 82 MET A O 1
ATOM 621 N N . GLN A 1 83 ? -9.128 9.789 25.645 1.00 93.25 83 GLN A N 1
ATOM 622 C CA . GLN A 1 83 ? -10.539 9.902 25.277 1.00 93.25 83 GLN A CA 1
ATOM 623 C C . GLN A 1 83 ? -10.705 9.436 23.838 1.00 93.25 83 GLN A C 1
ATOM 625 O O . GLN A 1 83 ? -10.324 10.150 22.914 1.00 93.25 83 GLN A O 1
ATOM 630 N N . ASP A 1 84 ? -11.243 8.233 23.642 1.00 93.81 84 ASP A N 1
ATOM 631 C CA . ASP A 1 84 ? -11.595 7.777 22.299 1.00 93.81 84 ASP A CA 1
ATOM 632 C C . ASP A 1 84 ? -12.862 8.498 21.828 1.00 93.81 84 ASP A C 1
ATOM 634 O O . ASP A 1 84 ? -13.811 8.692 22.590 1.00 93.81 84 ASP A O 1
ATOM 638 N N . PHE A 1 85 ? -12.862 8.926 20.572 1.00 94.62 85 PHE A N 1
ATOM 639 C CA . PHE A 1 85 ? -13.978 9.637 19.957 1.00 94.62 85 PHE A CA 1
ATOM 640 C C . PHE A 1 85 ? -14.148 9.171 18.511 1.00 94.62 85 PHE A C 1
ATOM 642 O O . PHE A 1 85 ? -13.166 8.796 17.862 1.00 94.62 85 PHE A O 1
ATOM 649 N N . PRO A 1 86 ? -15.371 9.186 17.963 1.00 94.00 86 PRO A N 1
ATOM 650 C CA . PRO A 1 86 ? -15.573 8.814 16.573 1.00 94.00 86 PRO A CA 1
ATOM 651 C C . PRO A 1 86 ? -15.061 9.932 15.651 1.00 94.00 86 PRO A C 1
ATOM 653 O O . PRO A 1 86 ? -15.532 11.065 15.719 1.00 94.00 86 PRO A O 1
ATOM 656 N N . ILE A 1 87 ? -14.101 9.628 14.769 1.00 90.88 87 ILE A N 1
ATOM 657 C CA . ILE A 1 87 ? -13.643 10.579 13.733 1.00 90.88 87 ILE A CA 1
ATOM 658 C C . ILE A 1 87 ? -14.717 10.732 12.661 1.00 90.88 87 ILE A C 1
ATOM 660 O O . ILE A 1 87 ? -14.990 11.830 12.182 1.00 90.88 87 ILE A O 1
ATOM 664 N N . VAL A 1 88 ? -15.298 9.603 12.258 1.00 87.88 88 VAL A N 1
ATOM 665 C CA . VAL A 1 88 ? -16.351 9.536 11.251 1.00 87.88 88 VAL A CA 1
ATOM 666 C C . VAL A 1 88 ? -17.468 8.682 11.819 1.00 87.88 88 VAL A C 1
ATOM 668 O O . VAL A 1 88 ? -17.255 7.512 12.142 1.00 87.88 88 VAL A O 1
ATOM 671 N N . THR A 1 89 ? -18.651 9.273 11.932 1.00 88.75 89 THR A N 1
ATOM 672 C CA . THR A 1 89 ? -19.899 8.564 12.201 1.00 88.75 89 THR A CA 1
ATOM 673 C C . THR A 1 89 ? -20.667 8.451 10.891 1.00 88.75 89 THR A C 1
ATOM 675 O O . THR A 1 89 ? -20.938 9.443 10.214 1.00 88.75 89 THR A O 1
ATOM 678 N N . PHE A 1 90 ? -20.987 7.226 10.485 1.00 82.50 90 PHE A N 1
ATOM 679 C CA . PHE A 1 90 ? -21.787 6.983 9.294 1.00 82.50 90 PHE A CA 1
ATOM 680 C C . PHE A 1 90 ? -22.790 5.860 9.548 1.00 82.50 90 PHE A C 1
ATOM 682 O O . PHE A 1 90 ? -22.408 4.709 9.756 1.00 82.50 90 PHE A O 1
ATOM 689 N N . LYS A 1 91 ? -24.089 6.188 9.512 1.00 84.94 91 LYS A N 1
ATOM 690 C CA . LYS A 1 91 ? -25.188 5.281 9.892 1.00 84.94 91 LYS A CA 1
ATOM 691 C C . LYS A 1 91 ? -24.955 4.674 11.291 1.00 84.94 91 LYS A C 1
ATOM 693 O O . LYS A 1 91 ? -25.007 5.395 12.279 1.00 84.94 91 LYS A O 1
ATOM 698 N N . HIS A 1 92 ? -24.692 3.368 11.362 1.00 80.81 92 HIS A N 1
ATOM 699 C CA . HIS A 1 92 ? -24.424 2.602 12.586 1.00 80.81 92 HIS A CA 1
ATOM 700 C C . HIS A 1 92 ? -22.936 2.273 12.768 1.00 80.81 92 HIS A C 1
ATOM 702 O O . HIS A 1 92 ? -22.573 1.472 13.628 1.00 80.81 92 HIS A O 1
ATOM 708 N N . HIS A 1 93 ? -22.077 2.847 11.927 1.00 79.25 93 HIS A N 1
ATOM 709 C CA . HIS A 1 93 ? -20.649 2.597 11.936 1.00 79.25 93 HIS A CA 1
ATOM 710 C C . HIS A 1 93 ? -19.918 3.822 12.452 1.00 79.25 93 HIS A C 1
ATOM 712 O O . HIS A 1 93 ? -20.106 4.944 11.979 1.00 79.25 93 HIS A O 1
ATOM 718 N N . GLU A 1 94 ? -19.044 3.575 13.412 1.00 86.62 94 GLU A N 1
ATOM 719 C CA . GLU A 1 94 ? -18.136 4.573 13.938 1.00 86.62 94 GLU A CA 1
ATOM 720 C C . GLU A 1 94 ? -16.714 4.141 13.593 1.00 86.62 94 GLU A C 1
ATOM 722 O O . GLU A 1 94 ? -16.348 2.966 13.725 1.00 86.62 94 GLU A O 1
ATOM 727 N N . LEU A 1 95 ? -15.918 5.091 13.107 1.00 86.00 95 LEU A N 1
ATOM 728 C CA . LEU A 1 95 ? -14.475 4.942 13.000 1.00 86.00 95 LEU A CA 1
ATOM 729 C C . LEU A 1 95 ? -13.842 5.624 14.222 1.00 86.00 95 LEU A C 1
ATOM 731 O O . LEU A 1 95 ? -13.628 6.841 14.182 1.00 86.00 95 LEU A O 1
ATOM 735 N N . PRO A 1 96 ? -13.573 4.885 15.312 1.00 90.94 96 PRO A N 1
ATOM 736 C CA . PRO A 1 96 ? -12.949 5.454 16.497 1.00 90.94 96 PRO A CA 1
ATOM 737 C C . PRO A 1 96 ? -11.540 5.958 16.189 1.00 90.94 96 PRO A C 1
ATOM 739 O O . PRO A 1 96 ? -10.784 5.362 15.408 1.00 90.94 96 PRO A O 1
ATOM 742 N N . ALA A 1 97 ? -11.186 7.068 16.826 1.00 92.81 97 ALA A N 1
ATOM 743 C CA . ALA A 1 97 ? -9.928 7.758 16.625 1.00 92.81 97 ALA A CA 1
ATOM 744 C C . ALA A 1 97 ? -8.720 6.890 16.971 1.00 92.81 97 ALA A C 1
ATOM 746 O O . ALA A 1 97 ? -7.713 6.928 16.257 1.00 92.81 97 ALA A O 1
ATOM 747 N N . MET A 1 98 ? -8.838 6.032 17.986 1.00 92.06 98 MET A N 1
ATOM 748 C CA . MET A 1 98 ? -7.793 5.074 18.340 1.00 92.06 98 MET A CA 1
ATOM 749 C C . MET A 1 98 ? -7.406 4.164 17.160 1.00 92.06 98 MET A C 1
ATOM 751 O O . MET A 1 98 ? -6.221 3.916 16.923 1.00 92.06 98 MET A O 1
ATOM 755 N N . LEU A 1 99 ? -8.369 3.698 16.358 1.00 86.56 99 LEU A N 1
ATOM 756 C CA . LEU A 1 99 ? -8.090 2.825 15.207 1.00 86.56 99 LEU A CA 1
ATOM 757 C C . LEU A 1 99 ? -7.370 3.566 14.072 1.00 86.56 99 LEU A C 1
ATOM 759 O O . LEU A 1 99 ? -6.457 3.022 13.442 1.00 86.56 99 LEU A O 1
ATOM 763 N N . PHE A 1 100 ? -7.739 4.823 13.829 1.00 89.38 100 PHE A N 1
ATOM 764 C CA . PHE A 1 100 ? -7.043 5.672 12.863 1.00 89.38 100 PHE A CA 1
ATOM 765 C C . PHE A 1 100 ? -5.594 5.940 13.292 1.00 89.38 100 PHE A C 1
ATOM 767 O O . PHE A 1 100 ? -4.665 5.813 12.495 1.00 89.38 100 PHE A O 1
ATOM 774 N N . VAL A 1 101 ? -5.372 6.241 14.573 1.00 93.06 101 VAL A N 1
ATOM 775 C CA . VAL A 1 101 ? -4.031 6.529 15.096 1.00 93.06 101 VAL A CA 1
ATOM 776 C C . VAL A 1 101 ? -3.145 5.291 15.108 1.00 93.06 101 VAL A C 1
ATOM 778 O O . VAL A 1 101 ? -2.003 5.353 14.657 1.00 93.06 101 VAL A O 1
ATOM 781 N N . THR A 1 102 ? -3.651 4.151 15.580 1.00 90.62 102 THR A N 1
ATOM 782 C CA . THR A 1 102 ? -2.879 2.896 15.611 1.00 90.62 102 THR A CA 1
ATOM 783 C C . THR A 1 102 ? -2.428 2.480 14.214 1.00 90.62 102 THR A C 1
ATOM 785 O O . THR A 1 102 ? -1.259 2.149 14.013 1.00 90.62 102 THR A O 1
ATOM 788 N N . SER A 1 103 ? -3.309 2.569 13.221 1.00 86.38 103 SER A N 1
ATOM 789 C CA . SER A 1 103 ? -2.951 2.274 11.834 1.00 86.38 103 SER A CA 1
ATOM 790 C C . SER A 1 103 ? -1.975 3.269 11.214 1.00 86.38 103 SER A C 1
ATOM 792 O O . SER A 1 103 ? -0.995 2.883 10.564 1.00 86.38 103 SER A O 1
ATOM 794 N N . GLY A 1 104 ? -2.200 4.553 11.467 1.00 89.31 104 GLY A N 1
ATOM 795 C CA . GLY A 1 104 ? -1.292 5.620 11.096 1.00 89.31 104 GLY A CA 1
ATOM 796 C C . GLY A 1 104 ? 0.125 5.411 11.623 1.00 89.31 104 GLY A C 1
ATOM 797 O O . GLY A 1 104 ? 1.094 5.490 10.866 1.00 89.31 104 GLY A O 1
ATOM 798 N N . LEU A 1 105 ? 0.247 5.062 12.907 1.00 93.12 105 LEU A N 1
ATOM 799 C CA . LEU A 1 105 ? 1.526 4.769 13.547 1.00 93.12 105 LEU A CA 1
ATOM 800 C C . LEU A 1 105 ? 2.217 3.556 12.916 1.00 93.12 105 LEU A C 1
ATOM 802 O O . LEU A 1 105 ? 3.413 3.637 12.652 1.00 93.12 105 LEU A O 1
ATOM 806 N N . ILE A 1 106 ? 1.495 2.478 12.584 1.00 89.88 106 ILE A N 1
ATOM 807 C CA . ILE A 1 106 ? 2.069 1.337 11.840 1.00 89.88 106 ILE A CA 1
ATOM 808 C C . ILE A 1 106 ? 2.651 1.802 10.501 1.00 89.88 106 ILE A C 1
ATOM 810 O O . ILE A 1 106 ? 3.760 1.408 10.133 1.00 89.88 106 ILE A O 1
ATOM 814 N N . THR A 1 107 ? 1.934 2.662 9.775 1.00 88.19 107 THR A N 1
ATOM 815 C CA . THR A 1 107 ? 2.399 3.200 8.488 1.00 88.19 107 THR A CA 1
ATOM 816 C C . THR A 1 107 ? 3.659 4.055 8.655 1.00 88.19 107 THR A C 1
ATOM 818 O O . THR A 1 107 ? 4.604 3.930 7.867 1.00 88.19 107 THR A O 1
ATOM 821 N N . ILE A 1 108 ? 3.719 4.880 9.703 1.00 91.06 108 ILE A N 1
ATOM 822 C CA . ILE A 1 108 ? 4.897 5.689 10.047 1.00 91.06 108 ILE A CA 1
ATOM 823 C C . ILE A 1 108 ? 6.083 4.782 10.408 1.00 91.06 108 ILE A C 1
ATOM 825 O O . ILE A 1 108 ? 7.154 4.929 9.818 1.00 91.06 108 ILE A O 1
ATOM 829 N N . ILE A 1 109 ? 5.885 3.790 11.286 1.00 92.81 109 ILE A N 1
ATOM 830 C CA . ILE A 1 109 ? 6.902 2.798 11.682 1.00 92.81 109 ILE A CA 1
ATOM 831 C C . ILE A 1 109 ? 7.446 2.074 10.450 1.00 92.81 109 ILE A C 1
ATOM 833 O O . ILE A 1 109 ? 8.659 2.008 10.261 1.00 92.81 109 ILE A O 1
ATOM 837 N N . ALA A 1 110 ? 6.570 1.577 9.574 1.00 88.88 110 ALA A N 1
ATOM 838 C CA . ALA A 1 110 ? 6.968 0.894 8.348 1.00 88.88 110 ALA A CA 1
ATOM 839 C C . ALA A 1 110 ? 7.790 1.811 7.427 1.00 88.88 110 ALA A C 1
ATOM 841 O O . ALA A 1 110 ? 8.815 1.399 6.880 1.00 88.88 110 ALA A O 1
ATOM 842 N N . THR A 1 111 ? 7.387 3.075 7.288 1.00 87.38 111 THR A N 1
ATOM 843 C CA . THR A 1 111 ? 8.098 4.054 6.454 1.00 87.38 111 THR A CA 1
ATOM 844 C C . THR A 1 111 ? 9.471 4.404 7.035 1.00 87.38 111 THR A C 1
ATOM 846 O O . THR A 1 111 ? 10.454 4.484 6.295 1.00 87.38 111 THR A O 1
ATOM 849 N N . MET A 1 112 ? 9.588 4.543 8.355 1.00 89.31 112 MET A N 1
ATOM 850 C CA . MET A 1 112 ? 10.870 4.794 9.019 1.00 89.31 112 MET A CA 1
ATOM 851 C C . MET A 1 112 ? 11.788 3.569 8.972 1.00 89.31 112 MET A C 1
ATOM 853 O O . MET A 1 112 ? 12.954 3.691 8.589 1.00 89.31 112 MET A O 1
ATOM 857 N N . ALA A 1 113 ? 11.260 2.374 9.241 1.00 89.94 113 ALA A N 1
ATOM 858 C CA . ALA A 1 113 ? 11.997 1.118 9.136 1.00 89.94 113 ALA A CA 1
ATOM 859 C C . ALA A 1 113 ? 12.539 0.901 7.715 1.00 89.94 113 ALA A C 1
ATOM 861 O O . ALA A 1 113 ? 13.695 0.514 7.537 1.00 89.94 113 ALA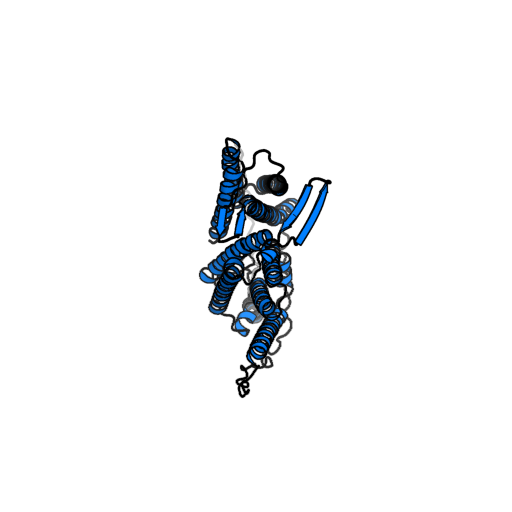 A O 1
ATOM 862 N N . ARG A 1 114 ? 11.746 1.232 6.685 1.00 85.75 114 ARG A N 1
ATOM 863 C CA . ARG A 1 114 ? 12.186 1.239 5.282 1.00 85.75 114 ARG A CA 1
ATOM 864 C C . ARG A 1 114 ? 13.373 2.160 5.057 1.00 85.75 114 ARG A C 1
ATOM 866 O O . ARG A 1 114 ? 14.327 1.785 4.375 1.00 85.75 114 ARG A O 1
ATOM 873 N N . ASN A 1 115 ? 13.282 3.381 5.567 1.00 85.56 115 ASN A N 1
ATOM 874 C CA . ASN A 1 115 ? 14.308 4.396 5.401 1.00 85.56 115 ASN A CA 1
ATOM 875 C C . ASN A 1 115 ? 15.630 3.905 6.014 1.00 85.56 115 ASN A C 1
ATOM 877 O O . ASN A 1 115 ? 16.659 3.893 5.327 1.00 85.56 115 ASN A O 1
ATOM 881 N N . VAL A 1 116 ? 15.575 3.377 7.239 1.00 88.81 116 VAL A N 1
ATOM 882 C CA . VAL A 1 116 ? 16.714 2.738 7.916 1.00 88.81 116 VAL A CA 1
ATOM 883 C C . VAL A 1 116 ? 17.258 1.571 7.086 1.00 88.81 116 VAL A C 1
ATOM 885 O O . VAL A 1 116 ? 18.452 1.524 6.779 1.00 88.81 116 VAL A O 1
ATOM 888 N N . TYR A 1 117 ? 16.381 0.667 6.640 1.00 87.06 117 TYR A N 1
ATOM 889 C CA . TYR A 1 117 ? 16.746 -0.490 5.824 1.00 87.06 117 TYR A CA 1
ATOM 890 C C . TYR A 1 117 ? 17.483 -0.090 4.542 1.00 87.06 117 TYR A C 1
ATOM 892 O O . TYR A 1 117 ? 18.519 -0.662 4.214 1.00 87.06 117 TYR A O 1
ATOM 900 N N . ARG A 1 118 ? 16.982 0.917 3.818 1.00 83.81 118 ARG A N 1
ATOM 901 C CA . ARG A 1 118 ? 17.549 1.360 2.538 1.00 83.81 118 ARG A CA 1
ATOM 902 C C . ARG A 1 118 ? 18.968 1.903 2.692 1.00 83.81 118 ARG A C 1
ATOM 904 O O . ARG A 1 118 ? 19.806 1.680 1.824 1.00 83.81 118 ARG A O 1
ATOM 911 N N . ARG A 1 119 ? 19.251 2.630 3.775 1.00 84.25 119 ARG A N 1
ATOM 912 C CA . ARG A 1 119 ? 20.562 3.267 3.984 1.00 84.25 119 ARG A CA 1
ATOM 913 C C . ARG A 1 119 ? 21.568 2.373 4.702 1.00 84.25 119 ARG A C 1
ATOM 915 O O . ARG A 1 119 ? 22.761 2.658 4.623 1.00 84.25 119 ARG A O 1
ATOM 922 N N . ARG A 1 120 ? 21.131 1.280 5.342 1.00 85.62 120 ARG A N 1
ATOM 923 C CA . ARG A 1 120 ? 22.041 0.351 6.036 1.00 85.62 120 ARG A CA 1
ATOM 924 C C . ARG A 1 120 ? 23.139 -0.187 5.112 1.00 85.62 120 ARG A C 1
ATOM 926 O O . ARG A 1 120 ? 24.282 -0.294 5.537 1.00 85.62 120 ARG A O 1
ATOM 933 N N . GLY A 1 121 ? 22.812 -0.452 3.842 1.00 81.69 121 GLY A N 1
ATOM 934 C CA . GLY A 1 121 ? 23.768 -0.956 2.851 1.00 81.69 121 GLY A CA 1
ATOM 935 C C . GLY A 1 121 ? 24.911 0.024 2.583 1.00 81.69 121 GLY A C 1
ATOM 936 O O . GLY A 1 121 ? 26.066 -0.377 2.573 1.00 81.69 121 GLY A O 1
ATOM 937 N N . VAL A 1 122 ? 24.605 1.323 2.489 1.00 82.06 122 VAL A N 1
ATOM 938 C CA . VAL A 1 122 ? 25.617 2.373 2.275 1.00 82.06 122 VAL A CA 1
ATOM 939 C C . VAL A 1 122 ? 26.600 2.431 3.442 1.00 82.06 122 VAL A C 1
ATOM 941 O O . VAL A 1 122 ? 27.796 2.607 3.233 1.00 82.06 122 VAL A O 1
ATOM 944 N N . VAL A 1 123 ? 26.116 2.262 4.675 1.00 83.31 123 VAL A N 1
ATOM 945 C CA . VAL A 1 123 ? 26.989 2.282 5.855 1.00 83.31 123 VAL A CA 1
ATOM 946 C C . VAL A 1 123 ? 27.835 1.019 5.952 1.00 83.31 123 VAL A C 1
ATOM 948 O O . VAL A 1 123 ? 29.035 1.138 6.193 1.00 83.31 123 VAL A O 1
ATOM 951 N N . LEU A 1 124 ? 27.252 -0.155 5.692 1.00 81.25 124 LEU A N 1
ATOM 952 C CA . LEU A 1 124 ? 27.992 -1.420 5.654 1.00 81.25 124 LEU A CA 1
ATOM 953 C C . LEU A 1 124 ? 29.092 -1.404 4.580 1.00 81.25 124 LEU A C 1
ATOM 955 O O . LEU A 1 124 ? 30.219 -1.799 4.861 1.00 81.25 124 LEU A O 1
ATOM 959 N N . GLU A 1 125 ? 28.803 -0.874 3.388 1.00 80.38 125 GLU A N 1
ATOM 960 C CA . GLU A 1 125 ? 29.795 -0.732 2.315 1.00 80.38 125 GLU A CA 1
ATOM 961 C C . GLU A 1 125 ? 30.849 0.342 2.616 1.00 80.38 125 GLU A C 1
ATOM 963 O O . GLU A 1 125 ? 32.024 0.152 2.301 1.00 80.38 125 GLU A O 1
ATOM 968 N N . SER A 1 126 ? 30.470 1.458 3.256 1.00 70.81 126 SER A N 1
ATOM 969 C CA . SER A 1 126 ? 31.422 2.524 3.609 1.00 70.81 126 SER A CA 1
ATOM 970 C C . SER A 1 126 ? 32.506 2.058 4.581 1.00 70.81 126 SER A C 1
ATOM 972 O O . SER A 1 126 ? 33.626 2.554 4.520 1.00 70.81 126 SER A O 1
ATOM 974 N N . SER A 1 127 ? 32.194 1.083 5.441 1.00 64.06 127 SER A N 1
ATOM 975 C CA . SER A 1 127 ? 33.167 0.489 6.362 1.00 64.06 127 SER A CA 1
ATOM 976 C C . SER A 1 127 ? 34.148 -0.462 5.668 1.00 64.06 127 SER A C 1
ATOM 978 O O . SER A 1 127 ? 35.217 -0.710 6.210 1.00 64.06 127 SER A O 1
ATOM 980 N N . TYR A 1 128 ? 33.815 -0.973 4.477 1.00 57.97 128 TYR A N 1
ATOM 981 C CA . TYR A 1 128 ? 34.682 -1.879 3.713 1.00 57.97 128 TYR A CA 1
ATOM 982 C C . TYR A 1 128 ? 35.598 -1.149 2.717 1.00 57.97 128 TYR A C 1
ATOM 984 O O . TYR A 1 128 ? 36.615 -1.697 2.317 1.00 57.97 128 TYR A O 1
ATOM 992 N N . LYS A 1 129 ? 35.273 0.091 2.325 1.00 51.81 129 LYS A N 1
ATOM 993 C CA . LYS A 1 129 ? 36.005 0.851 1.288 1.00 51.81 129 LYS A CA 1
ATOM 994 C C . LYS A 1 129 ? 37.145 1.748 1.785 1.00 51.81 129 LYS A C 1
ATOM 996 O O . LYS A 1 129 ? 37.747 2.447 0.977 1.00 51.81 129 LYS A O 1
ATOM 1001 N N . THR A 1 130 ? 37.470 1.754 3.078 1.00 49.19 130 THR A N 1
ATOM 1002 C CA . THR A 1 130 ? 38.653 2.482 3.585 1.00 49.19 130 THR A CA 1
ATOM 1003 C C . THR A 1 130 ? 39.956 1.691 3.474 1.00 49.19 130 THR A C 1
ATOM 1005 O O . THR A 1 130 ? 41.015 2.242 3.751 1.00 49.19 130 THR A O 1
ATOM 1008 N N . VAL A 1 131 ? 39.907 0.425 3.053 1.00 48.69 131 VAL A N 1
ATOM 1009 C CA . VAL A 1 131 ? 41.088 -0.423 2.876 1.00 48.69 131 VAL A CA 1
ATOM 1010 C C . VAL A 1 131 ? 40.905 -1.206 1.572 1.00 48.69 131 VAL A C 1
ATOM 1012 O O . VAL A 1 131 ? 39.991 -2.014 1.479 1.00 48.69 131 VAL A O 1
ATOM 1015 N N . ILE A 1 132 ? 41.790 -0.945 0.600 1.00 39.59 132 ILE A N 1
ATOM 1016 C CA . ILE A 1 132 ? 42.022 -1.675 -0.668 1.00 39.59 132 ILE A CA 1
ATOM 1017 C C . ILE A 1 132 ? 41.304 -1.130 -1.929 1.00 39.59 132 ILE A C 1
ATOM 1019 O O . ILE A 1 132 ? 40.117 -1.325 -2.157 1.00 39.59 132 ILE A O 1
ATOM 1023 N N . GLU A 1 133 ? 42.146 -0.460 -2.728 1.00 38.66 133 GLU A N 1
ATOM 1024 C CA . GLU A 1 133 ? 42.286 -0.439 -4.197 1.00 38.66 133 GLU A CA 1
ATOM 1025 C C . GLU A 1 133 ? 41.152 0.024 -5.143 1.00 38.66 133 GLU A C 1
ATOM 1027 O O . GLU A 1 133 ? 39.963 -0.201 -4.917 1.00 38.66 133 GLU A O 1
ATOM 1032 N N . PRO A 1 134 ? 41.526 0.665 -6.279 1.00 42.56 134 PRO A N 1
ATOM 1033 C CA . PRO A 1 134 ? 40.629 0.973 -7.389 1.00 42.56 134 PRO A CA 1
ATOM 1034 C C . PRO A 1 134 ? 40.283 -0.312 -8.158 1.00 42.56 134 PRO A C 1
ATOM 1036 O O . PRO A 1 134 ? 40.684 -0.507 -9.303 1.00 42.56 134 PRO A O 1
ATOM 1039 N N . GLU A 1 135 ? 39.535 -1.206 -7.523 1.00 40.91 135 GLU A N 1
ATOM 1040 C CA . GLU A 1 135 ? 39.133 -2.473 -8.114 1.00 40.91 135 GLU A CA 1
ATOM 1041 C C . GLU A 1 135 ? 37.683 -2.391 -8.601 1.00 40.91 135 GLU A C 1
ATOM 1043 O O . GLU A 1 135 ? 36.728 -2.303 -7.831 1.00 40.91 135 GLU A O 1
ATOM 1048 N N . TYR A 1 136 ? 37.561 -2.351 -9.929 1.00 42.44 136 TYR A N 1
ATOM 1049 C CA . TYR A 1 136 ? 36.421 -2.782 -10.731 1.00 42.44 136 TYR A CA 1
ATOM 1050 C C . TYR A 1 136 ? 35.024 -2.472 -10.174 1.00 42.44 136 TYR A C 1
ATOM 1052 O O . TYR A 1 136 ? 34.458 -3.188 -9.349 1.00 42.44 136 TYR A O 1
ATOM 1060 N N . ILE A 1 137 ? 34.384 -1.478 -10.799 1.00 41.88 137 ILE A N 1
ATOM 1061 C CA . ILE A 1 137 ? 32.930 -1.450 -10.993 1.00 41.88 137 ILE A CA 1
ATOM 1062 C C . ILE A 1 137 ? 32.504 -2.879 -11.343 1.00 41.88 137 ILE A C 1
ATOM 1064 O O . ILE A 1 137 ? 32.761 -3.326 -12.460 1.00 41.88 137 ILE A O 1
ATOM 1068 N N . LYS A 1 138 ? 31.908 -3.612 -10.388 1.00 37.59 138 LYS A N 1
ATOM 1069 C CA . LYS A 1 138 ? 31.297 -4.914 -10.660 1.00 37.59 138 LYS A CA 1
ATOM 1070 C C . LYS A 1 138 ? 30.327 -4.667 -11.812 1.00 37.59 138 LYS A C 1
ATOM 1072 O O . LYS A 1 138 ? 29.350 -3.942 -11.596 1.00 37.59 138 LYS A O 1
ATOM 1077 N N . PRO A 1 139 ? 30.586 -5.185 -13.026 1.00 41.81 139 PRO A N 1
ATOM 1078 C CA . PRO A 1 139 ? 29.618 -5.056 -14.095 1.00 41.81 139 PRO A CA 1
ATOM 1079 C C . PRO A 1 139 ? 28.323 -5.662 -13.567 1.00 41.81 139 PRO A C 1
ATOM 1081 O O . PRO A 1 139 ? 28.327 -6.781 -13.041 1.00 41.81 139 PRO A O 1
ATOM 1084 N N . MET A 1 140 ? 27.241 -4.880 -13.630 1.00 39.88 140 MET A N 1
ATOM 1085 C CA . MET A 1 140 ? 25.891 -5.364 -13.361 1.00 39.88 140 MET A CA 1
ATOM 1086 C C . MET A 1 140 ? 25.761 -6.723 -14.039 1.00 39.88 140 MET A C 1
ATOM 1088 O O . MET A 1 140 ? 26.055 -6.841 -15.228 1.00 39.88 140 MET A O 1
ATOM 1092 N N . MET A 1 141 ? 25.422 -7.741 -13.248 1.00 37.09 141 MET A N 1
ATOM 1093 C CA . MET A 1 141 ? 25.450 -9.140 -13.654 1.00 37.09 141 MET A CA 1
ATOM 1094 C C . MET A 1 141 ? 24.742 -9.290 -15.006 1.00 37.09 141 MET A C 1
ATOM 1096 O O . MET A 1 141 ? 23.521 -9.159 -15.111 1.00 37.09 141 MET A O 1
ATOM 1100 N N . TYR A 1 142 ? 25.543 -9.489 -16.050 1.00 44.31 142 TYR A N 1
ATOM 1101 C CA . TYR A 1 142 ? 25.081 -9.611 -17.418 1.00 44.31 142 TYR A CA 1
ATOM 1102 C C . TYR A 1 142 ? 24.292 -10.912 -17.537 1.00 44.31 142 TYR A C 1
ATOM 1104 O O . TYR A 1 142 ? 24.860 -11.996 -17.669 1.00 44.31 142 TYR A O 1
ATOM 1112 N N . VAL A 1 143 ? 22.966 -10.817 -17.485 1.00 46.88 143 VAL A N 1
ATOM 1113 C CA . VAL A 1 143 ? 22.111 -11.927 -17.895 1.00 46.88 143 VAL A CA 1
ATOM 1114 C C . VAL A 1 143 ? 22.268 -12.038 -19.408 1.00 46.88 143 VAL A C 1
ATOM 1116 O O . VAL A 1 143 ? 21.728 -11.217 -20.150 1.00 46.88 143 VAL A O 1
ATOM 1119 N N . LYS A 1 144 ? 23.053 -13.025 -19.869 1.00 44.47 144 LYS A N 1
ATOM 1120 C CA . LYS A 1 144 ? 23.047 -13.463 -21.271 1.00 44.47 144 LYS A CA 1
ATOM 1121 C C . LYS A 1 144 ? 21.582 -13.635 -21.663 1.00 44.47 144 LYS A C 1
ATOM 1123 O O . LYS A 1 144 ? 20.896 -14.468 -21.073 1.00 44.47 144 LYS A O 1
ATOM 1128 N N . GLN A 1 145 ? 21.106 -12.822 -22.607 1.00 45.34 145 GLN A N 1
ATOM 1129 C CA . GLN A 1 145 ? 19.800 -13.034 -23.215 1.00 45.34 145 GLN A CA 1
ATOM 1130 C C . GLN A 1 145 ? 19.760 -14.486 -23.692 1.00 45.34 145 GLN A C 1
ATOM 1132 O O . GLN A 1 145 ? 20.562 -14.877 -24.543 1.00 45.34 145 GLN A O 1
ATOM 1137 N N . LEU A 1 146 ? 18.868 -15.284 -23.091 1.00 46.16 146 LEU A N 1
ATOM 1138 C CA . LEU A 1 146 ? 18.473 -16.557 -23.672 1.00 46.16 146 LEU A CA 1
ATOM 1139 C C . LEU A 1 146 ? 18.047 -16.284 -25.112 1.00 46.16 146 LEU A C 1
ATOM 1141 O O . LEU A 1 146 ? 17.479 -15.227 -25.402 1.00 46.16 146 LEU A O 1
ATOM 1145 N N . GLY A 1 147 ? 18.409 -17.228 -25.978 1.00 41.53 147 GLY A N 1
ATOM 1146 C CA . GLY A 1 147 ? 18.305 -17.141 -27.423 1.00 41.53 147 GLY A CA 1
ATOM 1147 C C . GLY A 1 147 ? 17.000 -16.527 -27.906 1.00 41.53 147 GLY A C 1
ATOM 1148 O O . GLY A 1 147 ? 15.960 -16.596 -27.261 1.00 41.53 147 GLY A O 1
ATOM 1149 N N . GLN A 1 148 ? 17.112 -15.903 -29.067 1.00 42.97 148 GLN A N 1
ATOM 1150 C CA . GLN A 1 148 ? 16.049 -15.357 -29.888 1.00 42.97 148 GLN A CA 1
ATOM 1151 C C . GLN A 1 148 ? 14.913 -16.386 -30.052 1.00 42.97 148 GLN A C 1
ATOM 1153 O O . GLN A 1 148 ? 14.904 -17.159 -30.999 1.00 42.97 148 GLN A O 1
ATOM 1158 N N . ILE A 1 149 ? 13.976 -16.427 -29.099 1.00 47.56 149 ILE A N 1
ATOM 1159 C CA . ILE A 1 149 ? 12.724 -17.165 -29.248 1.00 47.56 149 ILE A CA 1
ATOM 1160 C C . ILE A 1 149 ? 11.933 -16.385 -30.290 1.00 47.56 149 ILE A C 1
ATOM 1162 O O . ILE A 1 149 ? 11.590 -15.211 -30.083 1.00 47.56 149 ILE A O 1
ATOM 1166 N N . ASP A 1 150 ? 11.739 -17.021 -31.440 1.00 45.41 150 ASP A N 1
ATOM 1167 C CA . ASP A 1 150 ? 10.979 -16.489 -32.554 1.00 45.41 150 ASP A CA 1
ATOM 1168 C C . ASP A 1 150 ? 9.550 -16.223 -32.071 1.00 45.41 150 ASP A C 1
ATOM 1170 O O . ASP A 1 150 ? 8.757 -17.123 -31.815 1.00 45.41 150 ASP A O 1
ATOM 1174 N N . ALA A 1 151 ? 9.221 -14.946 -31.879 1.00 49.47 151 ALA A N 1
ATOM 1175 C CA . ALA A 1 151 ? 7.936 -14.505 -31.338 1.00 49.47 151 ALA A CA 1
ATOM 1176 C C . ALA A 1 151 ? 6.794 -14.604 -32.370 1.00 49.47 151 ALA A C 1
ATOM 1178 O O . ALA A 1 151 ? 5.765 -13.952 -32.209 1.00 49.47 151 ALA A O 1
ATOM 1179 N N . ARG A 1 152 ? 6.993 -15.374 -33.447 1.00 47.19 152 ARG A N 1
ATOM 1180 C CA . ARG A 1 152 ? 5.995 -15.599 -34.497 1.00 47.19 152 ARG A CA 1
ATOM 1181 C C . ARG A 1 152 ? 4.966 -16.670 -34.125 1.00 47.19 152 ARG A C 1
ATOM 1183 O O . ARG A 1 152 ? 3.901 -16.671 -34.729 1.00 47.19 152 ARG A O 1
ATOM 1190 N N . ASP A 1 153 ? 5.207 -17.438 -33.060 1.00 45.03 153 ASP A N 1
ATOM 1191 C CA . ASP A 1 153 ? 4.281 -18.481 -32.589 1.00 45.03 153 ASP A CA 1
ATOM 1192 C C . ASP A 1 153 ? 3.438 -18.068 -31.365 1.00 45.03 153 ASP A C 1
ATOM 1194 O O . ASP A 1 153 ? 2.664 -18.862 -30.833 1.00 45.03 153 ASP A O 1
ATOM 1198 N N . ALA A 1 154 ? 3.519 -16.806 -30.921 1.00 46.16 154 ALA A N 1
ATOM 1199 C CA . ALA A 1 154 ? 2.597 -16.260 -29.923 1.00 46.16 154 ALA A CA 1
ATOM 1200 C C . ALA A 1 154 ? 1.277 -15.870 -30.608 1.00 46.16 154 ALA A C 1
ATOM 1202 O O . ALA A 1 154 ? 1.036 -14.718 -30.967 1.00 46.16 154 ALA A O 1
ATOM 1203 N N . VAL A 1 155 ? 0.465 -16.901 -30.834 1.00 44.72 155 VAL A N 1
ATOM 1204 C CA . VAL A 1 155 ? -0.890 -16.894 -31.382 1.00 44.72 155 VAL A CA 1
ATOM 1205 C C . VAL A 1 155 ? -1.707 -15.692 -30.895 1.00 44.72 155 VAL A C 1
ATOM 1207 O O . VAL A 1 155 ? -1.926 -15.486 -29.701 1.00 44.72 155 VAL A O 1
ATOM 1210 N N . LEU A 1 156 ? -2.204 -14.926 -31.868 1.00 42.38 156 LEU A N 1
ATOM 1211 C CA . LEU A 1 156 ? -3.310 -13.986 -31.731 1.00 42.38 156 LEU A CA 1
ATOM 1212 C C . LEU A 1 156 ? -4.527 -14.694 -31.110 1.00 42.38 156 LEU A C 1
ATOM 1214 O O . LEU A 1 156 ? -5.322 -15.311 -31.818 1.00 42.38 156 LEU A O 1
ATOM 1218 N N . CYS A 1 157 ? -4.736 -14.537 -29.804 1.00 36.72 157 CYS A N 1
ATOM 1219 C CA . CYS A 1 157 ? -6.073 -14.664 -29.231 1.00 36.72 157 CYS A CA 1
ATOM 1220 C C . CYS A 1 157 ? -6.903 -13.459 -29.693 1.00 36.72 157 CYS A C 1
ATOM 1222 O O . CYS A 1 157 ? -6.947 -12.416 -29.042 1.00 36.72 157 CYS A O 1
ATOM 1224 N N . ARG A 1 158 ? -7.554 -13.597 -30.853 1.00 39.31 158 ARG A N 1
ATOM 1225 C CA . ARG A 1 158 ? -8.747 -12.807 -31.180 1.00 39.31 158 ARG A CA 1
ATOM 1226 C C . ARG A 1 158 ? -9.805 -13.081 -30.100 1.00 39.31 158 ARG A C 1
ATOM 1228 O O . ARG A 1 158 ? -10.002 -14.250 -29.766 1.00 39.31 158 ARG A O 1
ATOM 1235 N N . PRO A 1 159 ? -10.511 -12.065 -29.574 1.00 42.16 159 PRO A N 1
ATOM 1236 C CA . PRO A 1 159 ? -11.662 -12.313 -28.718 1.00 42.16 159 PRO A CA 1
ATOM 1237 C C . PRO A 1 159 ? -12.707 -13.092 -29.525 1.00 42.16 159 PRO A C 1
ATOM 1239 O O . PRO A 1 159 ? -13.167 -12.636 -30.573 1.00 42.16 159 PRO A O 1
ATOM 1242 N N . ALA A 1 160 ? -13.021 -14.301 -29.064 1.00 39.12 160 ALA A N 1
ATOM 1243 C CA . ALA A 1 160 ? -14.037 -15.154 -29.651 1.00 39.12 160 ALA A CA 1
ATOM 1244 C C . ALA A 1 160 ? -15.407 -14.478 -29.503 1.00 39.12 160 ALA A C 1
ATOM 1246 O O . ALA A 1 160 ? -15.987 -14.435 -28.422 1.00 39.12 160 ALA A O 1
ATOM 1247 N N . SER A 1 161 ? -15.932 -13.960 -30.609 1.00 40.16 161 SER A N 1
ATOM 1248 C CA . SER A 1 161 ? -17.299 -13.455 -30.759 1.00 40.16 161 SER A CA 1
ATOM 1249 C C . SER A 1 161 ? -18.317 -14.601 -30.856 1.00 40.16 161 SER A C 1
ATOM 1251 O O . SER A 1 161 ? -19.147 -14.627 -31.761 1.00 40.16 161 SER A O 1
ATOM 1253 N N . ALA A 1 162 ? -18.213 -15.592 -29.971 1.00 46.75 162 ALA A N 1
ATOM 1254 C CA . ALA A 1 162 ? -19.000 -16.819 -30.024 1.00 46.75 162 ALA A CA 1
ATOM 1255 C C . ALA A 1 162 ? -19.619 -17.142 -28.663 1.00 46.75 162 ALA A C 1
ATOM 1257 O O . ALA A 1 162 ? -19.364 -18.195 -28.095 1.00 46.75 162 ALA A O 1
ATOM 1258 N N . VAL A 1 163 ? -20.448 -16.241 -28.143 1.00 49.34 163 VAL A N 1
ATOM 1259 C CA . VAL A 1 163 ? -21.497 -16.584 -27.177 1.00 49.34 163 VAL A CA 1
ATOM 1260 C C . VAL A 1 163 ? -22.662 -15.645 -27.462 1.00 49.34 163 VAL A C 1
ATOM 1262 O O . VAL A 1 163 ? -22.432 -14.453 -27.611 1.00 49.34 163 VAL A O 1
ATOM 1265 N N . PHE A 1 164 ? -23.866 -16.201 -27.611 1.00 42.53 164 PHE A N 1
ATOM 1266 C CA . PHE A 1 164 ? -25.172 -15.667 -27.185 1.00 42.53 164 PHE A CA 1
ATOM 1267 C C . PHE A 1 164 ? -26.296 -16.141 -28.112 1.00 42.53 164 PHE A C 1
ATOM 1269 O O . PHE A 1 164 ? -26.851 -15.401 -28.913 1.00 42.53 164 PHE A O 1
ATOM 1276 N N . ASN A 1 165 ? -26.658 -17.412 -27.942 1.00 46.94 165 ASN A N 1
ATOM 1277 C CA . ASN A 1 165 ? -28.016 -17.892 -28.176 1.00 46.94 165 ASN A CA 1
ATOM 1278 C C . ASN A 1 165 ? -28.386 -18.783 -26.985 1.00 46.94 165 ASN A C 1
ATOM 1280 O O . ASN A 1 165 ? -28.218 -19.999 -27.027 1.00 46.94 165 ASN A O 1
ATOM 1284 N N . LEU A 1 166 ? -28.807 -18.161 -25.881 1.00 48.41 166 LEU A N 1
ATOM 1285 C CA . LEU A 1 166 ? -29.278 -18.858 -24.685 1.00 48.41 166 LEU A CA 1
ATOM 1286 C C . LEU A 1 166 ? -30.645 -18.313 -24.268 1.00 48.41 166 LEU A C 1
ATOM 1288 O O . LEU A 1 166 ? -30.862 -17.111 -24.144 1.00 48.41 166 LEU A O 1
ATOM 1292 N N . LYS A 1 167 ? -31.566 -19.261 -24.109 1.00 45.72 167 LYS A N 1
ATOM 1293 C CA . LYS A 1 167 ? -32.994 -19.110 -23.829 1.00 45.72 167 LYS A CA 1
ATOM 1294 C C . LYS A 1 167 ? -33.211 -18.633 -22.377 1.00 45.72 167 LYS A C 1
ATOM 1296 O O . LYS A 1 167 ? -32.555 -19.174 -21.486 1.00 45.72 167 LYS A O 1
ATOM 1301 N N . PRO A 1 168 ? -34.106 -17.664 -22.099 1.00 54.06 168 PRO A N 1
ATOM 1302 C CA . PRO A 1 168 ? -34.257 -17.103 -20.762 1.00 54.06 168 PRO A CA 1
ATOM 1303 C C . PRO A 1 168 ? -35.433 -17.739 -20.011 1.00 54.06 168 PRO A C 1
ATOM 1305 O O . PRO A 1 168 ? -36.567 -17.682 -20.477 1.00 54.06 168 PRO A O 1
ATOM 1308 N N . ALA A 1 169 ? -35.157 -18.322 -18.846 1.00 51.72 169 ALA A N 1
ATOM 1309 C CA . ALA A 1 169 ? -36.060 -18.436 -17.695 1.00 51.72 169 ALA A CA 1
ATOM 1310 C C . ALA A 1 169 ? -35.283 -19.182 -16.596 1.00 51.72 169 ALA A C 1
ATOM 1312 O O . ALA A 1 169 ? -34.826 -20.293 -16.836 1.00 51.72 169 ALA A O 1
ATOM 1313 N N . HIS A 1 170 ? -35.096 -18.569 -15.418 1.00 53.84 170 HIS A N 1
ATOM 1314 C CA . HIS A 1 170 ? -34.244 -19.047 -14.300 1.00 53.84 170 HIS A CA 1
ATOM 1315 C C . HIS A 1 170 ? -32.710 -18.897 -14.454 1.00 53.84 170 HIS A C 1
ATOM 1317 O O . HIS A 1 170 ? -31.949 -19.336 -13.598 1.00 53.84 170 HIS A O 1
ATOM 1323 N N . THR A 1 171 ? -32.244 -18.214 -15.503 1.00 60.34 171 THR A N 1
ATOM 1324 C CA . THR A 1 171 ? -30.840 -18.187 -15.960 1.00 60.34 171 THR A CA 1
ATOM 1325 C C . THR A 1 171 ? -29.980 -16.998 -15.499 1.00 60.34 171 THR A C 1
ATOM 1327 O O . THR A 1 171 ? -28.797 -16.966 -15.829 1.00 60.34 171 THR A O 1
ATOM 1330 N N . HIS A 1 172 ? -30.511 -16.019 -14.754 1.00 69.62 172 HIS A N 1
ATOM 1331 C CA . HIS A 1 172 ? -29.773 -14.768 -14.490 1.00 69.62 172 HIS A CA 1
ATOM 1332 C C . HIS A 1 172 ? -28.545 -14.963 -13.586 1.00 69.62 172 HIS A C 1
ATOM 1334 O O . HIS A 1 172 ? -27.447 -14.552 -13.947 1.00 69.62 172 HIS A O 1
ATOM 1340 N N . THR A 1 173 ? -28.697 -15.670 -12.462 1.00 80.19 173 THR A N 1
ATOM 1341 C CA . THR A 1 173 ? -27.598 -15.897 -11.506 1.00 80.19 173 THR A CA 1
ATOM 1342 C C . THR A 1 173 ? -26.499 -16.790 -12.085 1.00 80.19 173 THR A C 1
ATOM 1344 O O . THR A 1 173 ? -25.316 -16.522 -11.894 1.00 80.19 173 THR A O 1
ATOM 1347 N N . GLN A 1 174 ? -26.860 -17.811 -12.871 1.00 83.75 174 GLN A N 1
ATOM 1348 C CA . GLN A 1 174 ? -25.873 -18.667 -13.538 1.00 83.75 174 GLN A CA 1
ATOM 1349 C C . GLN A 1 174 ? -25.107 -17.930 -14.647 1.00 83.75 174 GLN A C 1
ATOM 1351 O O . GLN A 1 174 ? -23.912 -18.169 -14.835 1.00 83.75 174 GLN A O 1
ATOM 1356 N N . LEU A 1 175 ? -25.760 -17.020 -15.378 1.00 87.06 175 LEU A N 1
ATOM 1357 C CA . LEU A 1 175 ? -25.083 -16.214 -16.394 1.00 87.06 175 LEU A CA 1
ATOM 1358 C C . LEU A 1 175 ? -24.077 -15.240 -15.761 1.00 87.06 175 LEU A C 1
ATOM 1360 O O . LEU A 1 175 ? -22.959 -15.105 -16.250 1.00 87.06 175 LEU A O 1
ATOM 1364 N N . GLU A 1 176 ? -24.439 -14.601 -14.649 1.00 87.50 176 GLU A N 1
ATOM 1365 C CA . GLU A 1 176 ? -23.530 -13.711 -13.916 1.00 87.50 176 GLU A CA 1
ATOM 1366 C C . GLU A 1 176 ? -22.326 -14.476 -13.356 1.00 87.50 176 GLU A C 1
ATOM 1368 O O . GLU A 1 176 ? -21.181 -14.066 -13.549 1.00 87.50 176 GLU A O 1
ATOM 1373 N N . GLN A 1 177 ? -22.558 -15.640 -12.747 1.00 90.00 177 GLN A N 1
ATOM 1374 C CA . GLN A 1 177 ? -21.489 -16.503 -12.240 1.00 90.00 177 GLN A CA 1
ATOM 1375 C C . GLN A 1 177 ? -20.529 -16.954 -13.338 1.00 90.00 177 GLN A C 1
ATOM 1377 O O . GLN A 1 177 ? -19.311 -16.853 -13.180 1.00 90.00 177 GLN A O 1
ATOM 1382 N N . THR A 1 178 ? -21.060 -17.418 -14.471 1.00 90.94 178 THR A N 1
ATOM 1383 C CA . THR A 1 178 ? -20.229 -17.834 -15.610 1.00 90.94 178 THR A CA 1
ATOM 1384 C C . THR A 1 178 ? -19.428 -16.667 -16.182 1.00 90.94 178 THR A C 1
ATOM 1386 O O . THR A 1 178 ? -18.255 -16.848 -16.512 1.00 90.94 178 THR A O 1
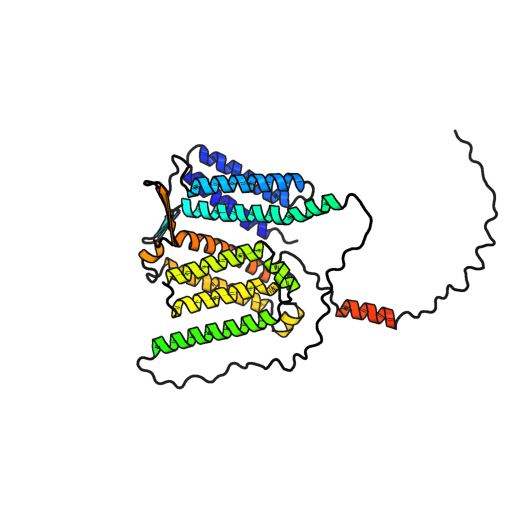ATOM 1389 N N . LEU A 1 179 ? -20.001 -15.459 -16.222 1.00 92.38 179 LEU A N 1
ATOM 1390 C CA . LEU A 1 179 ? -19.298 -14.252 -16.649 1.00 92.38 179 LEU A CA 1
ATOM 1391 C C . LEU A 1 179 ? -18.160 -13.873 -15.688 1.00 92.38 179 LEU A C 1
ATOM 1393 O O . LEU A 1 179 ? -17.050 -13.591 -16.144 1.00 92.38 179 LEU A O 1
ATOM 1397 N N . HIS A 1 180 ? -18.396 -13.900 -14.373 1.00 92.62 180 HIS A N 1
ATOM 1398 C CA . HIS A 1 180 ? -17.362 -13.620 -13.371 1.00 92.62 180 HIS A CA 1
ATOM 1399 C C . HIS A 1 180 ? -16.227 -14.644 -13.416 1.00 92.62 180 HIS A C 1
ATOM 1401 O O . HIS A 1 180 ? -15.054 -14.266 -13.381 1.00 92.62 180 HIS A O 1
ATOM 1407 N N . LEU A 1 181 ? -16.560 -15.929 -13.558 1.00 94.94 181 LEU A N 1
ATOM 1408 C CA . LEU A 1 181 ? -15.580 -17.005 -13.661 1.00 94.94 181 LEU A CA 1
ATOM 1409 C C . LEU A 1 181 ? -14.737 -16.877 -14.938 1.00 94.94 181 LEU A C 1
ATOM 1411 O O . LEU A 1 181 ? -13.511 -16.978 -14.888 1.00 94.94 181 LEU A O 1
ATOM 1415 N N . ALA A 1 182 ? -15.383 -16.603 -16.077 1.00 95.31 182 ALA A N 1
ATOM 1416 C CA . ALA A 1 182 ? -14.705 -16.386 -17.351 1.00 95.31 182 ALA A CA 1
ATOM 1417 C C . ALA A 1 182 ? -13.798 -15.148 -17.300 1.00 95.31 182 ALA A C 1
ATOM 1419 O O . ALA A 1 182 ? -12.645 -15.211 -17.728 1.00 95.31 182 ALA A O 1
ATOM 1420 N N . GLY A 1 183 ? -14.282 -14.043 -16.724 1.00 94.06 183 GLY A N 1
ATOM 1421 C CA . GLY A 1 183 ? -13.501 -12.823 -16.524 1.00 94.06 183 GLY A CA 1
ATOM 1422 C C . GLY A 1 183 ? -12.262 -13.065 -15.662 1.00 94.06 183 GLY A C 1
ATOM 1423 O O . GLY A 1 183 ? -11.150 -12.726 -16.072 1.00 94.06 183 GLY A O 1
ATOM 1424 N N . PHE A 1 184 ? -12.425 -13.720 -14.510 1.00 96.50 184 PHE A N 1
ATOM 1425 C CA . PHE A 1 184 ? -11.310 -14.082 -13.634 1.00 96.50 184 PHE A CA 1
ATOM 1426 C C . PHE A 1 184 ? -10.306 -15.015 -14.331 1.00 96.50 184 PHE A C 1
ATOM 1428 O O . PHE A 1 184 ? -9.093 -14.796 -14.250 1.00 96.50 184 PHE A O 1
ATOM 1435 N N . GLY A 1 185 ? -10.792 -16.017 -15.071 1.00 97.31 185 GLY A N 1
ATOM 1436 C CA . GLY A 1 185 ? -9.958 -16.933 -15.850 1.00 97.31 185 GLY A CA 1
ATOM 1437 C C . GLY A 1 185 ? -9.125 -16.213 -16.914 1.00 97.31 185 GLY A C 1
ATOM 1438 O O . GLY A 1 185 ? -7.916 -16.427 -16.999 1.00 97.31 185 GLY A O 1
ATOM 1439 N N . LEU A 1 186 ? -9.733 -15.295 -17.672 1.00 96.94 186 LEU A N 1
ATOM 1440 C CA . LEU A 1 186 ? -9.039 -14.492 -18.685 1.00 96.94 186 LEU A CA 1
ATOM 1441 C C . LEU A 1 186 ? -7.950 -13.603 -18.075 1.00 96.94 186 LEU A C 1
ATOM 1443 O O . LEU A 1 186 ? -6.835 -13.554 -18.600 1.00 96.94 186 LEU A O 1
ATOM 1447 N N . VAL A 1 187 ? -8.241 -12.935 -16.955 1.00 96.75 187 VAL A N 1
ATOM 1448 C CA . VAL A 1 187 ? -7.249 -12.112 -16.245 1.00 96.75 187 VAL A CA 1
ATOM 1449 C C . VAL A 1 187 ? -6.114 -12.983 -15.708 1.00 96.75 187 VAL A C 1
ATOM 1451 O O . VAL A 1 187 ? -4.949 -12.626 -15.863 1.00 96.75 187 VAL A O 1
ATOM 1454 N N . THR A 1 188 ? -6.423 -14.161 -15.164 1.00 97.38 188 THR A N 1
ATOM 1455 C CA . THR A 1 188 ? -5.422 -15.132 -14.693 1.00 97.38 188 THR A CA 1
ATOM 1456 C C . THR A 1 188 ? -4.487 -15.575 -15.810 1.00 97.38 188 THR A C 1
ATOM 1458 O O . THR A 1 188 ? -3.268 -15.529 -15.639 1.00 97.38 188 THR A O 1
ATOM 1461 N N . VAL A 1 189 ? -5.028 -15.927 -16.979 1.00 97.44 189 VAL A N 1
ATOM 1462 C CA . VAL A 1 189 ? -4.221 -16.286 -18.154 1.00 97.44 189 VAL A CA 1
ATOM 1463 C C . VAL A 1 189 ? -3.360 -15.104 -18.602 1.00 97.44 189 VAL A C 1
ATOM 1465 O O . VAL A 1 189 ? -2.155 -15.267 -18.792 1.00 97.44 189 VAL A O 1
ATOM 1468 N N . TYR A 1 190 ? -3.934 -13.904 -18.717 1.00 96.12 190 TYR A N 1
ATOM 1469 C CA . TYR A 1 190 ? -3.199 -12.705 -19.127 1.00 96.12 190 TYR A CA 1
ATOM 1470 C C . TYR A 1 190 ? -2.039 -12.374 -18.174 1.00 96.12 190 TYR A C 1
ATOM 1472 O O . TYR A 1 190 ? -0.896 -12.180 -18.608 1.00 96.12 190 TYR A O 1
ATOM 1480 N N . CYS A 1 191 ? -2.305 -12.349 -16.866 1.00 96.56 191 CYS A N 1
ATOM 1481 C CA . CYS A 1 191 ? -1.294 -12.099 -15.845 1.00 96.56 191 CYS A CA 1
ATOM 1482 C C . CYS A 1 191 ? -0.239 -13.212 -15.814 1.00 96.56 191 CYS A C 1
ATOM 1484 O O . CYS A 1 191 ? 0.945 -12.906 -15.682 1.00 96.56 191 CYS A O 1
ATOM 1486 N N . GLY A 1 192 ? -0.638 -14.472 -16.008 1.00 97.06 192 GLY A N 1
ATOM 1487 C CA . GLY A 1 192 ? 0.264 -15.619 -16.117 1.00 97.06 192 GLY A CA 1
ATOM 1488 C C . GLY A 1 192 ? 1.217 -15.508 -17.307 1.00 97.06 192 GLY A C 1
ATOM 1489 O O . GLY A 1 192 ? 2.428 -15.635 -17.134 1.00 97.06 192 GLY A O 1
ATOM 1490 N N . VAL A 1 193 ? 0.710 -15.168 -18.497 1.00 95.94 193 VAL A N 1
ATOM 1491 C CA . VAL A 1 193 ? 1.546 -14.920 -19.686 1.00 95.94 193 VAL A CA 1
ATOM 1492 C C . VAL A 1 193 ? 2.528 -13.781 -19.426 1.00 95.94 193 VAL A C 1
ATOM 1494 O O . VAL A 1 193 ? 3.709 -13.911 -19.743 1.00 95.94 193 VAL A O 1
ATOM 1497 N N . CYS A 1 194 ? 2.092 -12.683 -18.804 1.00 95.31 194 CYS A N 1
ATOM 1498 C CA . CYS A 1 194 ? 3.004 -11.604 -18.419 1.00 95.31 194 CYS A CA 1
ATOM 1499 C C . CYS A 1 194 ? 4.077 -12.091 -17.432 1.00 95.31 194 CYS A C 1
ATOM 1501 O O . CYS A 1 194 ? 5.252 -11.763 -17.604 1.00 95.31 194 CYS A O 1
ATOM 1503 N N . ALA A 1 195 ? 3.688 -12.900 -16.442 1.00 96.12 195 ALA A N 1
ATOM 1504 C CA . ALA A 1 195 ? 4.579 -13.418 -15.411 1.00 96.12 195 ALA A CA 1
ATOM 1505 C C . ALA A 1 195 ? 5.654 -14.362 -15.959 1.00 96.12 195 ALA A C 1
ATOM 1507 O O . ALA A 1 195 ? 6.806 -14.284 -15.533 1.00 96.12 195 ALA A O 1
ATOM 1508 N N . LEU A 1 196 ? 5.321 -15.182 -16.962 1.00 96.31 196 LEU A N 1
ATOM 1509 C CA . LEU A 1 196 ? 6.291 -16.028 -17.670 1.00 96.31 196 LEU A CA 1
ATOM 1510 C C . LEU A 1 196 ? 7.401 -15.217 -18.356 1.00 96.31 196 LEU A C 1
ATOM 1512 O O . LEU A 1 196 ? 8.499 -15.728 -18.564 1.00 96.31 196 LEU A O 1
ATOM 1516 N N . HIS A 1 197 ? 7.143 -13.948 -18.675 1.00 96.12 197 HIS A N 1
ATOM 1517 C CA . HIS A 1 197 ? 8.122 -13.053 -19.287 1.00 96.12 197 HIS A CA 1
ATOM 1518 C C . HIS A 1 197 ? 8.830 -12.123 -18.289 1.00 96.12 197 HIS A C 1
ATOM 1520 O O . HIS A 1 197 ? 9.605 -11.251 -18.702 1.00 96.12 197 HIS A O 1
ATOM 1526 N N . TYR A 1 198 ? 8.588 -12.272 -16.984 1.00 95.94 198 TYR A N 1
ATOM 1527 C CA . TYR A 1 198 ? 9.323 -11.518 -15.975 1.00 95.94 198 TYR A CA 1
ATOM 1528 C C . TYR A 1 198 ? 10.784 -11.951 -15.939 1.00 95.94 198 TYR A C 1
ATOM 1530 O O . TYR A 1 198 ? 11.125 -13.134 -15.918 1.00 95.94 198 TYR A O 1
ATOM 1538 N N . GLN A 1 199 ? 11.685 -10.974 -15.878 1.00 94.50 199 GLN A N 1
ATOM 1539 C CA . GLN A 1 199 ? 13.094 -11.275 -15.692 1.00 94.50 199 GLN A CA 1
ATOM 1540 C C . GLN A 1 199 ? 13.334 -11.633 -14.222 1.00 94.50 199 GLN A C 1
ATOM 1542 O O . GLN A 1 199 ? 13.189 -10.780 -13.346 1.00 94.50 199 GLN A O 1
ATOM 1547 N N . ARG A 1 200 ? 13.763 -12.874 -13.949 1.00 93.00 200 ARG A N 1
ATOM 1548 C CA . ARG A 1 200 ? 13.979 -13.405 -12.586 1.00 93.00 200 ARG A CA 1
ATOM 1549 C C . ARG A 1 200 ? 14.800 -12.472 -11.691 1.00 93.00 200 ARG A C 1
ATOM 1551 O O . ARG A 1 200 ? 14.460 -12.301 -10.527 1.00 93.00 200 ARG A O 1
ATOM 1558 N N . THR A 1 201 ? 15.848 -11.844 -12.224 1.00 88.94 201 THR A N 1
ATOM 1559 C CA . THR A 1 201 ? 16.696 -10.910 -11.465 1.00 88.94 201 THR A CA 1
ATOM 1560 C C . THR A 1 201 ? 15.945 -9.644 -11.049 1.00 88.94 201 THR A C 1
ATOM 1562 O O . THR A 1 201 ? 16.067 -9.228 -9.900 1.00 88.94 201 THR A O 1
ATOM 1565 N N . LEU A 1 202 ? 15.147 -9.045 -11.947 1.00 88.31 202 LEU A N 1
ATOM 1566 C CA . LEU A 1 202 ? 14.330 -7.878 -11.595 1.00 88.31 202 LEU A CA 1
ATOM 1567 C C . LEU A 1 202 ? 13.181 -8.268 -10.671 1.00 88.31 202 LEU A C 1
ATOM 1569 O O . LEU A 1 202 ? 12.898 -7.530 -9.737 1.00 88.31 202 LEU A O 1
ATOM 1573 N N . LEU A 1 203 ? 12.560 -9.429 -10.888 1.00 93.25 203 LEU A N 1
ATOM 1574 C CA . LEU A 1 203 ? 11.516 -9.935 -10.005 1.00 93.25 203 LEU A CA 1
ATOM 1575 C C . LEU A 1 203 ? 12.054 -10.184 -8.594 1.00 93.25 203 LEU A C 1
ATOM 1577 O O . LEU A 1 203 ? 11.403 -9.807 -7.633 1.00 93.25 203 LEU A O 1
ATOM 1581 N N . LEU A 1 204 ? 13.254 -10.753 -8.452 1.00 92.25 204 LEU A N 1
ATOM 1582 C CA . LEU A 1 204 ? 13.892 -10.936 -7.150 1.00 92.25 204 LEU A CA 1
ATOM 1583 C C . LEU A 1 204 ? 14.256 -9.591 -6.510 1.00 92.25 204 LEU A C 1
ATOM 1585 O O . LEU A 1 204 ? 14.017 -9.399 -5.321 1.00 92.25 204 LEU A O 1
ATOM 1589 N N . ALA A 1 205 ? 14.786 -8.638 -7.282 1.00 88.31 205 ALA A N 1
ATOM 1590 C CA . ALA A 1 205 ? 15.060 -7.284 -6.792 1.00 88.31 205 ALA A CA 1
ATOM 1591 C C . ALA A 1 205 ? 13.776 -6.561 -6.342 1.00 88.31 205 ALA A C 1
ATOM 1593 O O . ALA A 1 205 ? 13.775 -5.844 -5.344 1.00 88.31 205 ALA A O 1
ATOM 1594 N N . LEU A 1 206 ? 12.670 -6.779 -7.053 1.00 91.25 206 LEU A N 1
ATOM 1595 C CA . LEU A 1 206 ? 11.354 -6.268 -6.703 1.00 91.25 206 LEU A CA 1
ATOM 1596 C C . LEU A 1 206 ? 10.808 -6.964 -5.449 1.00 91.25 206 LEU A C 1
ATOM 1598 O O . LEU A 1 206 ? 10.452 -6.286 -4.496 1.00 91.25 206 LEU A O 1
ATOM 1602 N N . ALA A 1 207 ? 10.826 -8.296 -5.398 1.00 93.31 207 ALA A N 1
ATOM 1603 C CA . ALA A 1 207 ? 10.334 -9.097 -4.276 1.00 93.31 207 ALA A CA 1
ATOM 1604 C C . ALA A 1 207 ? 11.142 -8.895 -2.984 1.00 93.31 207 ALA A C 1
ATOM 1606 O O . ALA A 1 207 ? 10.619 -9.081 -1.893 1.00 93.31 207 ALA A O 1
ATOM 1607 N N . THR A 1 208 ? 12.406 -8.482 -3.091 1.00 87.81 208 THR A N 1
ATOM 1608 C CA . THR A 1 208 ? 13.247 -8.108 -1.940 1.00 87.81 208 THR A CA 1
ATOM 1609 C C . THR A 1 208 ? 13.177 -6.617 -1.604 1.00 87.81 208 THR A C 1
ATOM 1611 O O . THR A 1 208 ? 13.709 -6.182 -0.579 1.00 87.81 208 THR A O 1
ATOM 1614 N N . SER A 1 209 ? 12.503 -5.811 -2.431 1.00 87.56 209 SER A N 1
ATOM 1615 C CA . SER A 1 209 ? 12.258 -4.404 -2.140 1.00 87.56 209 SER A CA 1
ATOM 1616 C C . SER A 1 209 ? 11.189 -4.282 -1.063 1.00 87.56 209 SER A C 1
ATOM 1618 O O . SER A 1 209 ? 10.043 -4.688 -1.256 1.00 87.56 209 SER A O 1
ATOM 1620 N N . PHE A 1 210 ? 11.534 -3.623 0.045 1.00 85.25 210 PHE A N 1
ATOM 1621 C CA . PHE A 1 210 ? 10.594 -3.334 1.130 1.00 85.25 210 PHE A CA 1
ATOM 1622 C C . PHE A 1 210 ? 9.290 -2.706 0.622 1.00 85.25 210 PHE A C 1
ATOM 1624 O O . PHE A 1 210 ? 8.217 -3.053 1.097 1.00 85.25 210 PHE A O 1
ATOM 1631 N N . TYR A 1 211 ? 9.368 -1.789 -0.352 1.00 85.06 211 TYR A N 1
ATOM 1632 C CA . TYR A 1 211 ? 8.182 -1.093 -0.858 1.00 85.06 211 TYR A CA 1
ATOM 1633 C C . TYR A 1 211 ? 7.196 -2.052 -1.524 1.00 85.06 211 TYR A C 1
ATOM 1635 O O . TYR A 1 211 ? 5.995 -1.942 -1.306 1.00 85.06 211 TYR A O 1
ATOM 1643 N N . PHE A 1 212 ? 7.711 -2.997 -2.311 1.00 90.81 212 PHE A N 1
ATOM 1644 C CA . PHE A 1 212 ? 6.883 -4.001 -2.960 1.00 90.81 212 PHE A CA 1
ATOM 1645 C C . PHE A 1 212 ? 6.270 -4.947 -1.931 1.00 90.81 212 PHE A C 1
ATOM 1647 O O . PHE A 1 212 ? 5.065 -5.154 -1.970 1.00 90.81 212 PHE A O 1
ATOM 1654 N N . VAL A 1 213 ? 7.066 -5.464 -0.986 1.00 90.88 213 VAL A N 1
ATOM 1655 C CA . VAL A 1 213 ? 6.571 -6.376 0.059 1.00 90.88 213 VAL A CA 1
ATOM 1656 C C . VAL A 1 213 ? 5.501 -5.693 0.902 1.00 90.88 213 VAL A C 1
ATOM 1658 O O . VAL A 1 213 ? 4.412 -6.230 1.061 1.00 90.88 213 VAL A O 1
ATOM 1661 N N . PHE A 1 214 ? 5.775 -4.482 1.387 1.00 87.38 214 PHE A N 1
ATOM 1662 C CA . PHE A 1 214 ? 4.821 -3.711 2.178 1.00 87.38 214 PHE A CA 1
ATOM 1663 C C . PHE A 1 214 ? 3.524 -3.459 1.402 1.00 87.38 214 PHE A C 1
ATOM 1665 O O . PHE A 1 214 ? 2.445 -3.737 1.912 1.00 87.38 214 PHE A O 1
ATOM 1672 N N . LEU A 1 215 ? 3.616 -2.992 0.154 1.00 89.38 215 LEU A N 1
ATOM 1673 C CA . LEU A 1 215 ? 2.439 -2.712 -0.667 1.00 89.38 215 LEU A CA 1
ATOM 1674 C C . LEU A 1 215 ? 1.665 -3.989 -1.028 1.00 89.38 215 LEU A C 1
ATOM 1676 O O . LEU A 1 215 ? 0.443 -3.990 -0.956 1.00 89.38 215 LEU A O 1
ATOM 1680 N N . SER A 1 216 ? 2.350 -5.085 -1.352 1.00 94.38 216 SER A N 1
ATOM 1681 C CA . SER A 1 216 ? 1.727 -6.385 -1.624 1.00 94.38 216 SER A CA 1
ATOM 1682 C C . SER A 1 216 ? 1.004 -6.935 -0.390 1.00 94.38 216 SER A C 1
ATOM 1684 O O . SER A 1 216 ? -0.126 -7.407 -0.515 1.00 94.38 216 SER A O 1
ATOM 1686 N N . VAL A 1 217 ? 1.589 -6.798 0.808 1.00 92.19 217 VAL A N 1
ATOM 1687 C CA . VAL A 1 217 ? 0.944 -7.179 2.076 1.00 92.19 217 VAL A CA 1
ATOM 1688 C C . VAL A 1 217 ? -0.293 -6.322 2.340 1.00 92.19 217 VAL A C 1
ATOM 1690 O O . VAL A 1 217 ? -1.350 -6.881 2.615 1.00 92.19 217 VAL A O 1
ATOM 1693 N N . GLN A 1 218 ? -0.202 -4.994 2.201 1.00 91.75 218 GLN A N 1
ATOM 1694 C CA . GLN A 1 218 ? -1.346 -4.096 2.412 1.00 91.75 218 GLN A CA 1
ATOM 1695 C C . GLN A 1 218 ? -2.481 -4.387 1.424 1.00 91.75 218 GLN A C 1
ATOM 1697 O O . GLN A 1 218 ? -3.619 -4.595 1.833 1.00 91.75 218 GLN A O 1
ATOM 1702 N N . VAL A 1 219 ? -2.168 -4.491 0.130 1.00 93.94 219 VAL A N 1
ATOM 1703 C CA . VAL A 1 219 ? -3.148 -4.831 -0.911 1.00 93.94 219 VAL A CA 1
ATOM 1704 C C . VAL A 1 219 ? -3.779 -6.193 -0.628 1.00 93.94 219 VAL A C 1
ATOM 1706 O O . VAL A 1 219 ? -4.995 -6.331 -0.723 1.00 93.94 219 VAL A O 1
ATOM 1709 N N . THR A 1 220 ? -2.991 -7.200 -0.255 1.00 96.31 220 THR A N 1
ATOM 1710 C CA . THR A 1 220 ? -3.521 -8.533 0.064 1.00 96.31 220 THR A CA 1
ATOM 1711 C C . THR A 1 220 ? -4.421 -8.494 1.295 1.00 96.31 220 THR A C 1
ATOM 1713 O O . THR A 1 220 ? -5.511 -9.054 1.249 1.00 96.31 220 THR A O 1
ATOM 1716 N N . ALA A 1 221 ? -4.036 -7.769 2.348 1.00 94.31 221 ALA A N 1
ATOM 1717 C CA . ALA A 1 221 ? -4.862 -7.584 3.536 1.00 94.31 221 ALA A CA 1
ATOM 1718 C C . ALA A 1 221 ? -6.215 -6.938 3.199 1.00 94.31 221 ALA A C 1
ATOM 1720 O O . ALA A 1 221 ? -7.243 -7.459 3.625 1.00 94.31 221 ALA A O 1
ATOM 1721 N N . VAL A 1 222 ? -6.245 -5.882 2.370 1.00 95.19 222 VAL A N 1
ATOM 1722 C CA . VAL A 1 222 ? -7.500 -5.248 1.909 1.00 95.19 222 VAL A CA 1
ATOM 1723 C C . VAL A 1 222 ? -8.411 -6.252 1.217 1.00 95.19 222 VAL A C 1
ATOM 1725 O O . VAL A 1 222 ? -9.591 -6.336 1.545 1.00 95.19 222 VAL A O 1
ATOM 1728 N N . HIS A 1 223 ? -7.875 -7.018 0.267 1.00 96.50 223 HIS A N 1
ATOM 1729 C CA . HIS A 1 223 ? -8.679 -7.937 -0.536 1.00 96.50 223 HIS A CA 1
ATOM 1730 C C . HIS A 1 223 ? -9.147 -9.153 0.276 1.00 96.50 223 HIS A C 1
ATOM 1732 O O . HIS A 1 223 ? -10.291 -9.573 0.126 1.00 96.50 223 HIS A O 1
ATOM 1738 N N . LEU A 1 224 ? -8.319 -9.677 1.187 1.00 96.06 224 LEU A N 1
ATOM 1739 C CA . LEU A 1 224 ? -8.734 -10.724 2.127 1.00 96.06 224 LEU A CA 1
ATOM 1740 C C . LEU A 1 224 ? -9.833 -10.224 3.066 1.00 96.06 224 LEU A C 1
ATOM 1742 O O . LEU A 1 224 ? -10.830 -10.916 3.263 1.00 96.06 224 LEU A O 1
ATOM 1746 N N . CYS A 1 225 ? -9.688 -9.008 3.600 1.00 94.25 225 CYS A N 1
ATOM 1747 C CA . CYS A 1 225 ? -10.713 -8.419 4.452 1.00 94.25 225 CYS A CA 1
ATOM 1748 C C . CYS A 1 225 ? -12.013 -8.166 3.680 1.00 94.25 225 CYS A C 1
ATOM 1750 O O . CYS A 1 225 ? -13.089 -8.438 4.199 1.00 94.25 225 CYS A O 1
ATOM 1752 N N . ALA A 1 226 ? -11.929 -7.715 2.427 1.00 94.38 226 ALA A N 1
ATOM 1753 C CA . ALA A 1 226 ? -13.089 -7.544 1.561 1.00 94.38 226 ALA A CA 1
ATOM 1754 C C . ALA A 1 226 ? -13.799 -8.871 1.255 1.00 94.38 226 ALA A C 1
ATOM 1756 O O . ALA A 1 226 ? -15.022 -8.941 1.329 1.00 94.38 226 ALA A O 1
ATOM 1757 N N . CYS A 1 227 ? -13.056 -9.947 0.979 1.00 95.12 227 CYS A N 1
ATOM 1758 C CA . CYS A 1 227 ? -13.650 -11.278 0.852 1.00 95.12 227 CYS A CA 1
ATOM 1759 C C . CYS A 1 227 ? -14.329 -11.723 2.149 1.00 95.12 227 CYS A C 1
ATOM 1761 O O . CYS A 1 227 ? -15.433 -12.254 2.093 1.00 95.12 227 CYS A O 1
ATOM 1763 N N . ALA A 1 228 ? -13.719 -11.456 3.306 1.00 93.75 228 ALA A N 1
ATOM 1764 C CA . ALA A 1 228 ? -14.327 -11.751 4.599 1.00 93.75 228 ALA A CA 1
ATOM 1765 C C . ALA A 1 228 ? -15.594 -10.915 4.873 1.00 93.75 228 ALA A C 1
ATOM 1767 O O . ALA A 1 228 ? -16.524 -11.431 5.491 1.00 93.75 228 ALA A O 1
ATOM 1768 N N . PHE A 1 229 ? -15.666 -9.668 4.387 1.00 91.62 229 PHE A N 1
ATOM 1769 C CA . PHE A 1 229 ? -16.881 -8.841 4.434 1.00 91.62 229 PHE A CA 1
ATOM 1770 C C . PHE A 1 229 ? -18.013 -9.398 3.578 1.00 91.62 229 PHE A C 1
ATOM 1772 O O . PHE A 1 229 ? -19.172 -9.319 3.971 1.00 91.62 229 PHE A O 1
ATOM 1779 N N . PHE A 1 230 ? -17.682 -9.983 2.430 1.00 92.50 230 PHE A N 1
ATOM 1780 C CA . PHE A 1 230 ? -18.651 -10.662 1.569 1.00 92.50 230 PHE A CA 1
ATOM 1781 C C . PHE A 1 230 ? -18.921 -12.109 1.984 1.00 92.50 230 PHE A C 1
ATOM 1783 O O . PHE A 1 230 ? -19.507 -12.855 1.203 1.00 92.50 230 PHE A O 1
ATOM 1790 N N . ASP A 1 231 ? -18.462 -12.499 3.175 1.00 92.62 231 ASP A N 1
ATOM 1791 C CA . ASP A 1 231 ? -18.520 -13.856 3.714 1.00 92.62 231 ASP A CA 1
ATOM 1792 C C . ASP A 1 231 ? -18.089 -14.931 2.705 1.00 92.62 231 ASP A C 1
ATOM 1794 O O . ASP A 1 231 ? -18.664 -16.009 2.604 1.00 92.62 231 ASP A O 1
ATOM 1798 N N . TRP A 1 232 ? -17.068 -14.602 1.908 1.00 94.12 232 TRP A N 1
ATOM 1799 C CA . TRP A 1 232 ? -16.518 -15.462 0.862 1.00 94.12 232 TRP A CA 1
ATOM 1800 C C . TRP A 1 232 ? -17.529 -15.905 -0.210 1.00 94.12 232 TRP A C 1
ATOM 1802 O O . TRP A 1 232 ? -17.301 -16.902 -0.898 1.00 94.12 232 TRP A O 1
ATOM 1812 N N . ALA A 1 233 ? -18.624 -15.158 -0.400 1.00 92.62 233 ALA A N 1
ATOM 1813 C CA . ALA A 1 233 ? -19.575 -15.401 -1.478 1.00 92.62 233 ALA A CA 1
ATOM 1814 C C . ALA A 1 233 ? -18.858 -15.359 -2.836 1.00 92.62 233 ALA A C 1
ATOM 1816 O O . ALA A 1 233 ? -18.336 -14.313 -3.235 1.00 92.62 233 ALA A O 1
ATOM 1817 N N . ILE A 1 234 ? -18.853 -16.498 -3.541 1.00 92.75 234 ILE A N 1
ATOM 1818 C CA . ILE A 1 234 ? -18.035 -16.755 -4.740 1.00 92.75 234 ILE A CA 1
ATOM 1819 C C . ILE A 1 234 ? -18.143 -15.605 -5.747 1.00 92.75 234 ILE A C 1
ATOM 1821 O O . ILE A 1 234 ? -17.125 -15.075 -6.184 1.00 92.75 234 ILE A O 1
ATOM 1825 N N . ASP A 1 235 ? -19.361 -15.166 -6.049 1.00 91.00 235 ASP A N 1
ATOM 1826 C CA . ASP A 1 235 ? -19.653 -14.161 -7.075 1.00 91.00 235 ASP A CA 1
ATOM 1827 C C . ASP A 1 235 ? -18.938 -12.826 -6.789 1.00 91.00 235 ASP A C 1
ATOM 1829 O O . ASP A 1 235 ? -18.254 -12.263 -7.646 1.00 91.00 235 ASP A O 1
ATOM 1833 N N . LYS A 1 236 ? -19.023 -12.349 -5.540 1.00 92.94 236 LYS A N 1
ATOM 1834 C CA . LYS A 1 236 ? -18.412 -11.088 -5.089 1.00 92.94 236 LYS A CA 1
ATOM 1835 C C . LYS A 1 236 ? -16.908 -11.251 -4.883 1.00 92.94 236 LYS A C 1
ATOM 1837 O O . LYS A 1 236 ? -16.123 -10.394 -5.294 1.00 92.94 236 LYS A O 1
ATOM 1842 N N . SER A 1 237 ? -16.497 -12.369 -4.287 1.00 95.31 237 SER A N 1
ATOM 1843 C CA . SER A 1 237 ? -15.094 -12.689 -4.037 1.00 95.31 237 SER A CA 1
ATOM 1844 C C . SER A 1 237 ? -14.294 -12.838 -5.328 1.00 95.31 237 SER A C 1
ATOM 1846 O O . SER A 1 237 ? -13.148 -12.405 -5.357 1.00 95.31 237 SER A O 1
ATOM 1848 N N . LEU A 1 238 ? -14.871 -13.352 -6.419 1.00 95.38 238 LEU A N 1
ATOM 1849 C CA . LEU A 1 238 ? -14.203 -13.401 -7.725 1.00 95.38 238 LEU A CA 1
ATOM 1850 C C . LEU A 1 238 ? -13.896 -12.002 -8.268 1.00 95.38 238 LEU A C 1
ATOM 1852 O O . LEU A 1 238 ? -12.805 -11.780 -8.796 1.00 95.38 238 LEU A O 1
ATOM 1856 N N . GLY A 1 239 ? -14.807 -11.040 -8.096 1.00 94.69 239 GLY A N 1
ATOM 1857 C CA . GLY A 1 239 ? -14.560 -9.639 -8.447 1.00 94.69 239 GLY A CA 1
ATOM 1858 C C . GLY A 1 239 ? -13.385 -9.046 -7.662 1.00 94.69 239 GLY A C 1
ATOM 1859 O O . GLY A 1 239 ? -12.462 -8.482 -8.253 1.00 94.69 239 GLY A O 1
ATOM 1860 N N . VAL A 1 240 ? -13.369 -9.263 -6.342 1.00 96.19 240 VAL A N 1
ATOM 1861 C CA . VAL A 1 240 ? -12.273 -8.843 -5.449 1.00 96.19 240 VAL A CA 1
ATOM 1862 C C . VAL A 1 240 ? -10.956 -9.547 -5.810 1.00 96.19 240 VAL A C 1
ATOM 1864 O O . VAL A 1 240 ? -9.905 -8.919 -5.882 1.00 96.19 240 VAL A O 1
ATOM 1867 N N . MET A 1 241 ? -10.971 -10.846 -6.100 1.00 97.25 241 MET A N 1
ATOM 1868 C CA . MET A 1 241 ? -9.767 -11.580 -6.508 1.00 97.25 241 MET A CA 1
ATOM 1869 C C . MET A 1 241 ? -9.252 -11.120 -7.876 1.00 97.25 241 MET A C 1
ATOM 1871 O O . MET A 1 241 ? -8.042 -11.044 -8.093 1.00 97.25 241 MET A O 1
ATOM 1875 N N . THR A 1 242 ? -10.152 -10.735 -8.783 1.00 96.69 242 THR A N 1
ATOM 1876 C CA . THR A 1 242 ? -9.788 -10.144 -10.075 1.00 96.69 242 THR A CA 1
ATOM 1877 C C . THR A 1 242 ? -9.081 -8.800 -9.885 1.00 96.69 242 THR A C 1
ATOM 1879 O O . THR A 1 242 ? -8.031 -8.573 -10.492 1.00 96.69 242 THR A O 1
ATOM 1882 N N . SER A 1 243 ? -9.589 -7.915 -9.015 1.00 96.38 243 SER A N 1
ATOM 1883 C CA . SER A 1 243 ? -8.915 -6.643 -8.706 1.00 96.38 243 SER A CA 1
ATOM 1884 C C . SER A 1 243 ? -7.586 -6.852 -7.976 1.00 96.38 243 SER A C 1
ATOM 1886 O O . SER A 1 243 ? -6.607 -6.159 -8.272 1.00 96.38 243 SER A O 1
ATOM 1888 N N . TRP A 1 244 ? -7.511 -7.842 -7.081 1.00 97.56 244 TRP A N 1
ATOM 1889 C CA . TRP A 1 244 ? -6.279 -8.230 -6.388 1.00 97.56 244 TRP A CA 1
ATOM 1890 C C . TRP A 1 244 ? -5.192 -8.654 -7.377 1.00 97.56 244 TRP A C 1
ATOM 1892 O O . TRP A 1 244 ? -4.047 -8.198 -7.279 1.00 97.56 244 TRP A O 1
ATOM 1902 N N . LEU A 1 245 ? -5.562 -9.480 -8.358 1.00 97.44 245 LEU A N 1
ATOM 1903 C CA . LEU A 1 245 ? -4.653 -9.992 -9.372 1.00 97.44 245 LEU A CA 1
ATOM 1904 C C . LEU A 1 245 ? -4.168 -8.883 -10.314 1.00 97.44 245 LEU A C 1
ATOM 1906 O O . LEU A 1 245 ? -2.966 -8.775 -10.554 1.00 97.44 245 LEU A O 1
ATOM 1910 N N . TRP A 1 246 ? -5.066 -8.008 -10.782 1.00 96.75 246 TRP A N 1
ATOM 1911 C CA . TRP A 1 246 ? -4.683 -6.828 -11.568 1.00 96.75 246 TRP A CA 1
ATOM 1912 C C . TRP A 1 246 ? -3.741 -5.901 -10.803 1.00 96.75 246 TRP A C 1
ATOM 1914 O O . TRP A 1 246 ? -2.770 -5.397 -11.372 1.00 96.75 246 TRP A O 1
ATOM 1924 N N . THR A 1 247 ? -3.994 -5.704 -9.509 1.00 95.38 247 THR A N 1
ATOM 1925 C CA . THR A 1 247 ? -3.124 -4.889 -8.661 1.00 95.38 247 THR A CA 1
ATOM 1926 C C . THR A 1 247 ? -1.737 -5.521 -8.561 1.00 95.38 247 THR A C 1
ATOM 1928 O O . THR A 1 247 ? -0.748 -4.842 -8.821 1.00 95.38 247 THR A O 1
ATOM 1931 N N . HIS A 1 248 ? -1.631 -6.825 -8.282 1.00 96.25 248 HIS A N 1
ATOM 1932 C CA . HIS A 1 248 ? -0.338 -7.521 -8.218 1.00 96.25 248 HIS A CA 1
ATOM 1933 C C . HIS A 1 248 ? 0.397 -7.544 -9.557 1.00 96.25 248 HIS A C 1
ATOM 1935 O O . HIS A 1 248 ? 1.604 -7.304 -9.597 1.00 96.25 248 HIS A O 1
ATOM 1941 N N . TRP A 1 249 ? -0.316 -7.766 -10.660 1.00 96.69 249 TRP A N 1
ATOM 1942 C CA . TRP A 1 249 ? 0.250 -7.645 -11.999 1.00 96.69 249 TRP A CA 1
ATOM 1943 C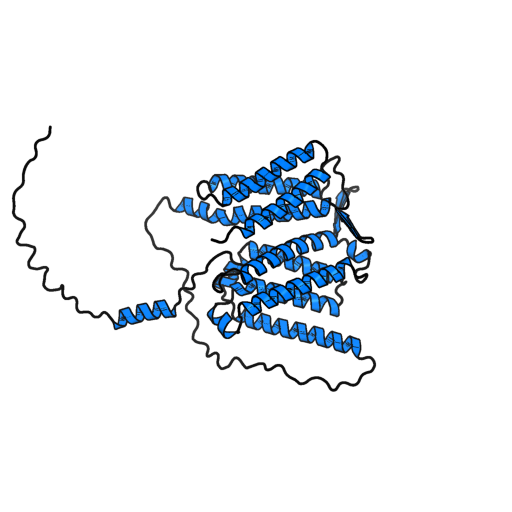 C . TRP A 1 249 ? 0.840 -6.252 -12.226 1.00 96.69 249 TRP A C 1
ATOM 1945 O O . TRP A 1 249 ? 1.975 -6.139 -12.693 1.00 96.69 249 TRP A O 1
ATOM 1955 N N . PHE A 1 250 ? 0.118 -5.200 -11.827 1.00 95.44 250 PHE A N 1
ATOM 1956 C CA . PHE A 1 250 ? 0.596 -3.827 -11.933 1.00 95.44 250 PHE A CA 1
ATOM 1957 C C . PHE A 1 250 ? 1.854 -3.603 -11.081 1.00 95.44 250 PHE A C 1
ATOM 1959 O O . PHE A 1 250 ? 2.825 -3.015 -11.558 1.00 95.44 250 PHE A O 1
ATOM 1966 N N . LEU A 1 251 ? 1.884 -4.121 -9.847 1.00 94.25 251 LEU A N 1
ATOM 1967 C CA . LEU A 1 251 ? 3.071 -4.057 -8.986 1.00 94.25 251 LEU A CA 1
ATOM 1968 C C . LEU A 1 251 ? 4.280 -4.771 -9.604 1.00 94.25 251 LEU A C 1
ATOM 1970 O O . LEU A 1 251 ? 5.416 -4.337 -9.422 1.00 94.25 251 LEU A O 1
ATOM 1974 N N . CYS A 1 252 ? 4.043 -5.834 -10.367 1.00 96.44 252 CYS A N 1
ATOM 1975 C CA . CYS A 1 252 ? 5.075 -6.606 -11.048 1.00 96.44 252 CYS A CA 1
ATOM 1976 C C . CYS A 1 252 ? 5.449 -6.070 -12.439 1.00 96.44 252 CYS A C 1
ATOM 1978 O O . CYS A 1 252 ? 6.378 -6.597 -13.053 1.00 96.44 252 CYS A O 1
ATOM 1980 N N . LEU A 1 253 ? 4.809 -5.005 -12.941 1.00 94.44 253 LEU A N 1
ATOM 1981 C CA . LEU A 1 253 ? 5.123 -4.437 -14.262 1.00 94.44 253 LEU A CA 1
ATOM 1982 C C . LEU A 1 253 ? 6.585 -4.008 -14.404 1.00 94.44 253 LEU A C 1
ATOM 1984 O O . LEU A 1 253 ? 7.115 -3.987 -15.514 1.00 94.44 253 LEU A O 1
ATOM 1988 N N . ASP A 1 254 ? 7.262 -3.669 -13.313 1.00 93.38 254 ASP A N 1
ATOM 1989 C CA . ASP A 1 254 ? 8.683 -3.320 -13.339 1.00 93.38 254 ASP A CA 1
ATOM 1990 C C . ASP A 1 254 ? 9.611 -4.513 -13.573 1.00 93.38 254 ASP A C 1
ATOM 1992 O O . ASP A 1 254 ? 10.728 -4.329 -14.052 1.00 93.38 254 ASP A O 1
ATOM 1996 N N . ALA A 1 255 ? 9.152 -5.734 -13.289 1.00 94.62 255 ALA A N 1
ATOM 1997 C CA . ALA A 1 255 ? 9.901 -6.949 -13.590 1.00 94.62 255 ALA A CA 1
ATOM 1998 C C . ALA A 1 255 ? 9.864 -7.312 -15.086 1.00 94.62 255 ALA A C 1
ATOM 2000 O O . ALA A 1 255 ? 10.621 -8.179 -15.531 1.00 94.62 255 ALA A O 1
ATOM 2001 N N . LEU A 1 256 ? 9.001 -6.649 -15.866 1.00 94.12 256 LEU A N 1
ATOM 2002 C CA . LEU A 1 256 ? 8.846 -6.876 -17.296 1.00 94.12 256 LEU A CA 1
ATOM 2003 C C . LEU A 1 256 ? 9.826 -5.996 -18.103 1.00 94.12 256 LEU A C 1
ATOM 2005 O O . LEU A 1 256 ? 9.742 -4.763 -18.034 1.00 94.12 256 LEU A O 1
ATOM 2009 N N . PRO A 1 257 ? 10.728 -6.581 -18.917 1.00 90.50 257 PRO A N 1
ATOM 2010 C CA . PRO A 1 257 ? 11.684 -5.807 -19.706 1.00 90.50 257 PRO A CA 1
ATOM 2011 C C . PRO A 1 257 ? 10.995 -4.857 -20.706 1.00 90.50 257 PRO A C 1
ATOM 2013 O O . PRO A 1 257 ? 9.979 -5.233 -21.298 1.00 90.50 257 PRO A O 1
ATOM 2016 N N . PRO A 1 258 ? 11.566 -3.674 -21.015 1.00 88.12 258 PRO A N 1
ATOM 2017 C CA . PRO A 1 258 ? 10.972 -2.717 -21.960 1.00 88.12 258 PRO A CA 1
ATOM 2018 C C . PRO A 1 258 ? 10.728 -3.290 -23.363 1.00 88.12 258 PRO A C 1
ATOM 2020 O O . PRO A 1 258 ? 9.764 -2.934 -24.038 1.00 88.12 258 PRO A O 1
ATOM 2023 N N . VAL A 1 259 ? 11.595 -4.203 -23.818 1.00 88.44 259 VAL A N 1
ATOM 2024 C CA . VAL A 1 259 ? 11.410 -4.917 -25.094 1.00 88.44 259 VAL A CA 1
ATOM 2025 C C . VAL A 1 259 ? 10.136 -5.757 -25.057 1.00 88.44 259 VAL A C 1
ATOM 2027 O O . VAL A 1 259 ? 9.378 -5.751 -26.022 1.00 88.44 259 VAL A O 1
ATOM 2030 N N . MET A 1 260 ? 9.873 -6.430 -23.936 1.00 93.06 260 MET A N 1
ATOM 2031 C CA . MET A 1 260 ? 8.675 -7.244 -23.782 1.00 93.06 260 MET A CA 1
ATOM 2032 C C . MET A 1 260 ? 7.422 -6.391 -23.594 1.00 93.06 260 MET A C 1
ATOM 2034 O O . MET A 1 260 ? 6.408 -6.689 -24.210 1.00 93.06 260 MET A O 1
ATOM 2038 N N . LYS A 1 261 ? 7.499 -5.281 -22.845 1.00 92.62 261 LYS A N 1
ATOM 2039 C CA . LYS A 1 261 ? 6.399 -4.301 -22.747 1.00 92.62 261 LYS A CA 1
ATOM 2040 C C . LYS A 1 261 ? 5.937 -3.839 -24.131 1.00 92.62 261 LYS A C 1
ATOM 2042 O O . LYS A 1 261 ? 4.745 -3.860 -24.411 1.00 92.62 261 LYS A O 1
ATOM 2047 N N . ARG A 1 262 ? 6.882 -3.510 -25.024 1.00 90.88 262 ARG A N 1
ATOM 2048 C CA . ARG A 1 262 ? 6.581 -3.136 -26.417 1.00 90.88 262 ARG A CA 1
ATOM 2049 C C . ARG A 1 262 ? 5.967 -4.282 -27.223 1.00 90.88 262 ARG A C 1
ATOM 2051 O O . ARG A 1 262 ? 5.011 -4.039 -27.947 1.00 90.88 262 ARG A O 1
ATOM 2058 N N . LYS A 1 263 ? 6.479 -5.512 -27.087 1.00 93.19 263 LYS A N 1
ATOM 2059 C CA . LYS A 1 263 ? 5.919 -6.698 -27.768 1.00 93.19 263 LYS A CA 1
ATOM 2060 C C . LYS A 1 263 ? 4.500 -7.036 -27.302 1.00 93.19 263 LYS A C 1
ATOM 2062 O O . LYS A 1 263 ? 3.674 -7.403 -28.123 1.00 93.19 263 LYS A O 1
ATOM 2067 N N . LEU A 1 264 ? 4.219 -6.866 -26.012 1.00 92.06 264 LEU A N 1
ATOM 2068 C CA . LEU A 1 264 ? 2.891 -7.058 -25.423 1.00 92.06 264 LEU A CA 1
ATOM 2069 C C . LEU A 1 264 ? 1.954 -5.856 -25.647 1.00 92.06 264 LEU A C 1
ATOM 2071 O O . LEU A 1 264 ? 0.833 -5.865 -25.151 1.00 92.06 264 LEU A O 1
ATOM 2075 N N . GLY A 1 265 ? 2.400 -4.806 -26.350 1.00 91.94 265 GLY A N 1
ATOM 2076 C CA . GLY A 1 265 ? 1.592 -3.608 -26.595 1.00 91.94 265 GLY A CA 1
ATOM 2077 C C . GLY A 1 265 ? 1.271 -2.797 -25.333 1.00 91.94 265 GLY A C 1
ATOM 2078 O O . GLY A 1 265 ? 0.356 -1.975 -25.349 1.00 91.94 265 GLY A O 1
ATOM 2079 N N . ILE A 1 266 ? 2.011 -2.999 -24.237 1.00 93.44 266 ILE A N 1
ATOM 2080 C CA . ILE A 1 266 ? 1.817 -2.283 -22.973 1.00 93.44 266 ILE A CA 1
ATOM 2081 C C . ILE A 1 266 ? 2.334 -0.857 -23.156 1.00 93.44 266 ILE A C 1
ATOM 2083 O O . ILE A 1 266 ? 3.520 -0.561 -22.994 1.00 93.44 266 ILE A O 1
ATOM 2087 N N . SER A 1 267 ? 1.421 0.031 -23.538 1.00 93.25 267 SER A N 1
ATOM 2088 C CA . SER A 1 267 ? 1.678 1.461 -23.620 1.00 93.25 267 SER A CA 1
ATOM 2089 C C . SER A 1 267 ? 1.579 2.111 -22.239 1.00 93.25 267 SER A C 1
ATOM 2091 O O . SER A 1 267 ? 0.975 1.586 -21.302 1.00 93.25 267 SER A O 1
ATOM 2093 N N . ARG A 1 268 ? 2.142 3.313 -22.113 1.00 91.38 268 ARG A N 1
ATOM 2094 C CA . ARG A 1 268 ? 1.979 4.141 -20.913 1.00 91.38 268 ARG A CA 1
ATOM 2095 C C . ARG A 1 268 ? 0.506 4.434 -20.615 1.00 91.38 268 ARG A C 1
ATOM 2097 O O . ARG A 1 268 ? 0.094 4.377 -19.462 1.00 91.38 268 ARG A O 1
ATOM 2104 N N . LEU A 1 269 ? -0.277 4.716 -21.659 1.00 93.00 269 LEU A N 1
ATOM 2105 C CA . LEU A 1 269 ? -1.713 4.969 -21.541 1.00 93.00 269 LEU A CA 1
ATOM 2106 C C . LEU A 1 269 ? -2.452 3.746 -21.006 1.00 93.00 269 LEU A C 1
ATOM 2108 O O . LEU A 1 269 ? -3.321 3.905 -20.158 1.00 93.00 269 LEU A O 1
ATOM 2112 N N . PHE A 1 270 ? -2.065 2.541 -21.433 1.00 93.88 270 PHE A N 1
ATOM 2113 C CA . PHE A 1 270 ? -2.634 1.307 -20.901 1.00 93.88 270 PHE A CA 1
ATOM 2114 C C . PHE A 1 270 ? -2.388 1.184 -19.393 1.00 93.88 270 PHE A C 1
ATOM 2116 O O . PHE A 1 270 ? -3.334 0.996 -18.640 1.00 93.88 270 PHE A O 1
ATOM 2123 N N . ALA A 1 271 ? -1.151 1.402 -18.931 1.00 92.31 271 ALA A N 1
ATOM 2124 C CA . ALA A 1 271 ? -0.829 1.361 -17.502 1.00 92.31 271 ALA A CA 1
ATOM 2125 C C . ALA A 1 271 ? -1.614 2.405 -16.678 1.00 92.31 271 ALA A C 1
ATOM 2127 O O . ALA A 1 271 ? -2.105 2.091 -15.593 1.00 92.31 271 ALA A O 1
ATOM 2128 N N . VAL A 1 272 ? -1.764 3.633 -17.194 1.00 95.00 272 VAL A N 1
ATOM 2129 C CA . VAL A 1 272 ? -2.573 4.690 -16.557 1.00 95.00 272 VAL A CA 1
ATOM 2130 C C . VAL A 1 272 ? -4.052 4.303 -16.522 1.00 95.00 272 VAL A C 1
ATOM 2132 O O . VAL A 1 272 ? -4.682 4.420 -15.475 1.00 95.00 272 VAL A O 1
ATOM 2135 N N . ALA A 1 273 ? -4.601 3.802 -17.629 1.00 95.69 273 ALA A N 1
ATOM 2136 C CA . ALA A 1 273 ? -5.990 3.361 -17.705 1.00 95.69 273 ALA A CA 1
ATOM 2137 C C . ALA A 1 273 ? -6.273 2.216 -16.722 1.00 95.69 273 ALA A C 1
ATOM 2139 O O . ALA A 1 273 ? -7.273 2.260 -16.010 1.00 95.69 273 ALA A O 1
ATOM 2140 N N . THR A 1 274 ? -5.367 1.237 -16.609 1.00 94.38 274 THR A N 1
ATOM 2141 C CA . THR A 1 274 ? -5.480 0.162 -15.615 1.00 94.38 274 THR A CA 1
ATOM 2142 C C . THR A 1 274 ? -5.464 0.709 -14.189 1.00 94.38 274 THR A C 1
ATOM 2144 O O . THR A 1 274 ? -6.282 0.292 -13.377 1.00 94.38 274 THR A O 1
ATOM 2147 N N . LEU A 1 275 ? -4.587 1.667 -13.871 1.00 94.94 275 LEU A N 1
ATOM 2148 C CA . LEU A 1 275 ? -4.567 2.298 -12.547 1.00 94.94 275 LEU A CA 1
ATOM 2149 C C . LEU A 1 275 ? -5.848 3.069 -12.229 1.00 94.94 275 LEU A C 1
ATOM 2151 O O . LEU A 1 275 ? -6.332 2.993 -11.103 1.00 94.94 275 LEU A O 1
ATOM 2155 N N . LEU A 1 276 ? -6.403 3.796 -13.199 1.00 96.25 276 LEU A N 1
ATOM 2156 C CA . LEU A 1 276 ? -7.677 4.497 -13.030 1.00 96.25 276 LEU A CA 1
ATOM 2157 C C . LEU A 1 276 ? -8.827 3.508 -12.816 1.00 96.25 276 LEU A C 1
ATOM 2159 O O . LEU A 1 276 ? -9.641 3.713 -11.920 1.00 96.25 276 LEU A O 1
ATOM 2163 N N . ALA A 1 277 ? -8.857 2.410 -13.576 1.00 96.00 277 ALA A N 1
ATOM 2164 C CA . ALA A 1 277 ? -9.838 1.344 -13.399 1.00 96.00 277 ALA A CA 1
ATOM 2165 C C . ALA A 1 277 ? -9.711 0.670 -12.022 1.00 96.00 277 ALA A C 1
ATOM 2167 O O . ALA A 1 277 ? -10.718 0.450 -11.356 1.00 96.00 277 ALA A O 1
ATOM 2168 N N . LEU A 1 278 ? -8.486 0.408 -11.553 1.00 95.44 278 LEU A N 1
ATOM 2169 C CA . LEU A 1 278 ? -8.224 -0.102 -10.202 1.00 95.44 278 LEU A CA 1
ATOM 2170 C C . LEU A 1 278 ? -8.643 0.894 -9.116 1.00 95.44 278 LEU A C 1
ATOM 2172 O O . LEU A 1 278 ? -9.203 0.489 -8.099 1.00 95.44 278 LEU A O 1
ATOM 2176 N N . GLY A 1 279 ? -8.409 2.190 -9.329 1.00 94.94 279 GLY A N 1
ATOM 2177 C CA . GLY A 1 279 ? -8.876 3.252 -8.440 1.00 94.94 279 GLY A CA 1
ATOM 2178 C C . GLY A 1 279 ? -10.401 3.292 -8.355 1.00 94.94 279 GLY A C 1
ATOM 2179 O O . GLY A 1 279 ? -10.951 3.288 -7.257 1.00 94.94 279 GLY A O 1
ATOM 2180 N N . ALA A 1 280 ? -11.089 3.237 -9.497 1.00 95.88 280 ALA A N 1
ATOM 2181 C CA . ALA A 1 280 ? -12.547 3.172 -9.556 1.00 95.88 280 ALA A CA 1
ATOM 2182 C C . ALA A 1 280 ? -13.095 1.899 -8.890 1.00 95.88 280 ALA A C 1
ATOM 2184 O O . ALA A 1 280 ? -14.027 1.980 -8.094 1.00 95.88 280 ALA A O 1
ATOM 2185 N N . ALA A 1 281 ? -12.484 0.737 -9.144 1.00 93.94 281 ALA A N 1
ATOM 2186 C CA . ALA A 1 281 ? -12.849 -0.521 -8.496 1.00 93.94 281 ALA A CA 1
ATOM 2187 C C . ALA A 1 281 ? -12.632 -0.468 -6.976 1.00 93.94 281 ALA A C 1
ATOM 2189 O O . ALA A 1 281 ? -13.461 -0.970 -6.224 1.00 93.94 281 ALA A O 1
ATOM 2190 N N . SER A 1 282 ? -11.563 0.186 -6.514 1.00 94.19 282 SER A N 1
ATOM 2191 C CA . SER A 1 282 ? -11.301 0.393 -5.084 1.00 94.19 282 SER A CA 1
ATOM 2192 C C . SER A 1 282 ? -12.367 1.288 -4.448 1.00 94.19 282 SER A C 1
ATOM 2194 O O . SER A 1 282 ? -12.917 0.932 -3.410 1.00 94.19 282 SER A O 1
ATOM 2196 N N . LEU A 1 283 ? -12.729 2.402 -5.096 1.00 93.88 283 LEU A N 1
ATOM 2197 C CA . LEU A 1 283 ? -13.809 3.281 -4.631 1.00 93.88 283 LEU A CA 1
ATOM 2198 C C . LEU A 1 283 ? -15.163 2.567 -4.612 1.00 93.88 283 LEU A C 1
ATOM 2200 O O . LEU A 1 283 ? -15.924 2.732 -3.664 1.00 93.88 283 LEU A O 1
ATOM 2204 N N . MET A 1 284 ? -15.444 1.742 -5.622 1.00 94.06 284 MET A N 1
ATOM 2205 C CA . MET A 1 284 ? -16.639 0.902 -5.659 1.00 94.06 284 MET A CA 1
ATOM 2206 C C . MET A 1 284 ? -16.628 -0.126 -4.526 1.00 94.06 284 MET A C 1
ATOM 2208 O O . MET A 1 284 ? -17.643 -0.318 -3.868 1.00 94.06 284 MET A O 1
ATOM 2212 N N . LEU A 1 285 ? -15.481 -0.749 -4.243 1.00 92.56 285 LEU A N 1
ATOM 2213 C CA . LEU A 1 285 ? -15.328 -1.680 -3.129 1.00 92.56 285 LEU A CA 1
ATOM 2214 C C . LEU A 1 285 ? -15.604 -0.997 -1.788 1.00 92.56 285 LEU A C 1
ATOM 2216 O O . LEU A 1 285 ? -16.364 -1.523 -0.982 1.00 92.56 285 LEU A O 1
ATOM 2220 N N . LEU A 1 286 ? -15.035 0.192 -1.573 1.00 92.06 286 LEU A N 1
ATOM 2221 C CA . LEU A 1 286 ? -15.325 1.007 -0.396 1.00 92.06 286 LEU A CA 1
ATOM 2222 C C . LEU A 1 286 ? -16.813 1.350 -0.325 1.00 92.06 286 LEU A C 1
ATOM 2224 O O . LEU A 1 286 ? -17.412 1.229 0.738 1.00 92.06 286 LEU A O 1
ATOM 2228 N N . HIS A 1 287 ? -17.413 1.740 -1.451 1.00 91.25 287 HIS A N 1
ATOM 2229 C CA . HIS A 1 287 ? -18.834 2.047 -1.511 1.00 91.25 287 HIS A CA 1
ATOM 2230 C C . HIS A 1 287 ? -19.688 0.838 -1.103 1.00 91.25 287 HIS A C 1
ATOM 2232 O O . HIS A 1 287 ? -20.586 0.964 -0.276 1.00 91.25 287 HIS A O 1
ATOM 2238 N N . LEU A 1 288 ? -19.378 -0.349 -1.629 1.00 90.69 288 LEU A N 1
ATOM 2239 C CA . LEU A 1 288 ? -20.066 -1.588 -1.276 1.00 90.69 288 LEU A CA 1
ATOM 2240 C C . LEU A 1 288 ? -19.894 -1.923 0.211 1.00 90.69 288 LEU A C 1
ATOM 2242 O O . LEU A 1 288 ? -20.879 -2.206 0.882 1.00 90.69 288 LEU A O 1
ATOM 2246 N N . VAL A 1 289 ? -18.681 -1.836 0.755 1.00 88.81 289 VAL A N 1
ATOM 2247 C CA . VAL A 1 289 ? -18.426 -2.167 2.168 1.00 88.81 289 VAL A CA 1
ATOM 2248 C C . VAL A 1 289 ? -19.068 -1.157 3.130 1.00 88.81 289 VAL A C 1
ATOM 2250 O O . VAL A 1 289 ? -19.532 -1.554 4.193 1.00 88.81 289 VAL A O 1
ATOM 2253 N N . VAL A 1 290 ? -19.095 0.135 2.787 1.00 86.38 290 VAL A N 1
ATOM 2254 C CA . VAL A 1 290 ? -19.553 1.206 3.694 1.00 86.38 290 VAL A CA 1
ATOM 2255 C C . VAL A 1 290 ? -21.041 1.520 3.546 1.00 86.38 290 VAL A C 1
ATOM 2257 O O . VAL A 1 290 ? -21.720 1.772 4.540 1.00 86.38 290 VAL A O 1
ATOM 2260 N N . PHE A 1 291 ? -21.552 1.580 2.316 1.00 85.25 291 PHE A N 1
ATOM 2261 C CA . PHE A 1 291 ? -22.886 2.125 2.050 1.00 85.25 291 PHE A CA 1
ATOM 2262 C C . PHE A 1 291 ? -23.943 1.054 1.833 1.00 85.25 291 PHE A C 1
ATOM 2264 O O . PHE A 1 291 ? -25.114 1.317 2.125 1.00 85.25 291 PHE A O 1
ATOM 2271 N N . THR A 1 292 ? -23.559 -0.123 1.332 1.00 83.38 292 THR A N 1
ATOM 2272 C CA . THR A 1 292 ? -24.522 -1.194 1.080 1.00 83.38 292 THR A CA 1
ATOM 2273 C C . THR A 1 292 ? -24.662 -2.090 2.300 1.00 83.38 292 THR A C 1
ATOM 2275 O O . THR A 1 292 ? -23.666 -2.546 2.853 1.00 83.38 292 THR A O 1
ATOM 2278 N N . ASP A 1 293 ? -25.902 -2.420 2.668 1.00 76.31 293 ASP A N 1
ATOM 2279 C CA . ASP A 1 293 ? -26.226 -3.326 3.788 1.00 76.31 293 ASP A CA 1
ATOM 2280 C C . ASP A 1 293 ? -25.821 -4.792 3.503 1.00 76.31 293 ASP A C 1
ATOM 2282 O O . ASP A 1 293 ? -26.202 -5.723 4.207 1.00 76.31 293 ASP A O 1
ATOM 2286 N N . VAL A 1 294 ? -25.047 -5.009 2.433 1.00 68.62 294 VAL A N 1
ATOM 2287 C CA . VAL A 1 294 ? -24.494 -6.297 2.018 1.00 68.62 294 VAL A CA 1
ATOM 2288 C C . VAL A 1 294 ? -23.484 -6.817 3.041 1.00 68.62 294 VAL A C 1
ATOM 2290 O O . VAL A 1 294 ? -23.342 -8.030 3.183 1.00 68.62 294 VAL A O 1
ATOM 2293 N N . GLY A 1 295 ? -22.801 -5.921 3.758 1.00 61.62 295 GLY A N 1
ATOM 2294 C CA . GLY A 1 295 ? -22.116 -6.267 4.994 1.00 61.62 295 GLY A CA 1
ATOM 2295 C C . GLY A 1 295 ? -23.103 -6.112 6.140 1.00 61.62 295 GLY A C 1
ATOM 2296 O O . GLY A 1 295 ? -23.412 -4.988 6.527 1.00 61.62 295 GLY A O 1
ATOM 2297 N N . SER A 1 296 ? -23.609 -7.216 6.688 1.00 67.19 296 SER A N 1
ATOM 2298 C CA . SER A 1 296 ? -24.401 -7.154 7.918 1.00 67.19 296 SER A CA 1
ATOM 2299 C C . SER A 1 296 ? -23.612 -6.401 9.002 1.00 67.19 296 SER A C 1
ATOM 2301 O O . SER A 1 296 ? -22.377 -6.409 9.014 1.00 67.19 296 SER A O 1
ATOM 2303 N N . ALA A 1 297 ? -24.300 -5.768 9.958 1.00 76.69 297 ALA A N 1
ATOM 2304 C CA . ALA A 1 297 ? -23.644 -5.149 11.119 1.00 76.69 297 ALA A CA 1
ATOM 2305 C C . ALA A 1 297 ? -22.702 -6.131 11.860 1.00 76.69 297 ALA A C 1
ATOM 2307 O O . ALA A 1 297 ? -21.744 -5.718 12.522 1.00 76.69 297 ALA A O 1
ATOM 2308 N N . GLU A 1 298 ? -22.942 -7.435 11.696 1.00 82.50 298 GLU A N 1
ATOM 2309 C CA . GLU A 1 298 ? -22.090 -8.525 12.167 1.00 82.50 298 GLU A CA 1
ATOM 2310 C C . GLU A 1 298 ? -20.744 -8.586 11.433 1.00 82.50 298 GLU A C 1
ATOM 2312 O O . GLU A 1 298 ? -19.715 -8.759 12.080 1.00 82.50 298 GLU A O 1
ATOM 2317 N N . ALA A 1 299 ? -20.709 -8.379 10.112 1.00 81.69 299 ALA A N 1
ATOM 2318 C CA . ALA A 1 299 ? -19.470 -8.388 9.335 1.00 81.69 299 ALA A CA 1
ATOM 2319 C C . ALA A 1 299 ? -18.524 -7.248 9.756 1.00 81.69 299 ALA A C 1
ATOM 2321 O O . ALA A 1 299 ? -17.315 -7.453 9.874 1.00 81.69 299 ALA A O 1
ATOM 2322 N N . TYR A 1 300 ? -19.069 -6.064 10.064 1.00 83.06 300 TYR A N 1
ATOM 2323 C CA . TYR A 1 300 ? -18.293 -4.922 10.569 1.00 83.06 300 TYR A CA 1
ATOM 2324 C C . TYR A 1 300 ? -17.685 -5.181 11.951 1.00 83.06 300 TYR A C 1
ATOM 2326 O O . TYR A 1 300 ? -16.539 -4.813 12.221 1.00 83.06 300 TYR A O 1
ATOM 2334 N N . ASN A 1 301 ? -18.437 -5.856 12.820 1.00 85.94 301 ASN A N 1
ATOM 2335 C CA . ASN A 1 301 ? -18.005 -6.207 14.171 1.00 85.94 301 ASN A CA 1
ATOM 2336 C C . ASN A 1 301 ? -17.317 -7.573 14.266 1.00 85.94 301 ASN A C 1
ATOM 2338 O O . ASN A 1 301 ? -16.985 -8.002 15.374 1.00 85.94 301 ASN A O 1
ATOM 2342 N N . ARG A 1 302 ? -17.056 -8.235 13.132 1.00 90.12 302 ARG A N 1
ATOM 2343 C CA . ARG A 1 302 ? -16.421 -9.550 13.091 1.00 90.12 302 ARG A CA 1
ATOM 2344 C C . ARG A 1 302 ? -15.039 -9.477 13.735 1.00 90.12 302 ARG A C 1
ATOM 2346 O O . ARG A 1 302 ? -14.145 -8.759 13.275 1.00 90.12 302 ARG A O 1
ATOM 2353 N N . VAL A 1 303 ? -14.881 -10.230 14.816 1.00 91.50 303 VAL A N 1
ATOM 2354 C CA . VAL A 1 303 ? -13.605 -10.416 15.505 1.00 91.50 303 VAL A CA 1
ATOM 2355 C C . VAL A 1 303 ? -12.840 -11.492 14.742 1.00 91.50 303 VAL A C 1
ATOM 2357 O O . VAL A 1 303 ? -13.315 -12.617 14.615 1.00 91.50 303 VAL A O 1
ATOM 2360 N N . ILE A 1 304 ? -11.686 -11.136 14.176 1.00 91.69 304 ILE A N 1
ATOM 2361 C CA . ILE A 1 304 ? -10.816 -12.104 13.487 1.00 91.69 304 ILE A CA 1
ATOM 2362 C C . ILE A 1 304 ? -10.042 -12.915 14.521 1.00 91.69 304 ILE A C 1
ATOM 2364 O O . ILE A 1 304 ? -9.824 -14.113 14.357 1.00 91.69 304 ILE A O 1
ATOM 2368 N N . TRP A 1 305 ? -9.589 -12.231 15.570 1.00 90.69 305 TRP A N 1
ATOM 2369 C CA . TRP A 1 305 ? -8.707 -12.797 16.571 1.00 90.69 305 TRP A CA 1
ATOM 2370 C C . TRP A 1 305 ? -8.999 -12.177 17.931 1.00 90.69 305 TRP A C 1
ATOM 2372 O O . TRP A 1 305 ? -9.089 -10.955 18.058 1.00 90.69 305 TRP A O 1
ATOM 2382 N N . GLU A 1 306 ? -9.156 -13.029 18.935 1.00 92.44 306 GLU A N 1
ATOM 2383 C CA . GLU A 1 306 ? -9.367 -12.648 20.326 1.00 92.44 306 GLU A CA 1
ATOM 2384 C C . GLU A 1 306 ? -8.276 -13.305 21.168 1.00 92.44 306 GLU A C 1
ATOM 2386 O O . GLU A 1 306 ? -8.099 -14.523 21.126 1.00 92.44 306 GLU A O 1
ATOM 2391 N N . VAL A 1 307 ? -7.521 -12.489 21.902 1.00 91.00 307 VAL A N 1
ATOM 2392 C CA . VAL A 1 307 ? -6.506 -12.958 22.848 1.00 91.00 307 VAL A CA 1
ATOM 2393 C C . VAL A 1 307 ? -6.884 -12.500 24.237 1.00 91.00 307 VAL A C 1
ATOM 2395 O O . VAL A 1 307 ? -6.915 -11.303 24.519 1.00 91.00 307 VAL A O 1
ATOM 2398 N N . ASN A 1 308 ? -7.110 -13.464 25.118 1.00 92.75 308 ASN A N 1
ATOM 2399 C CA . ASN A 1 308 ? -7.311 -13.208 26.535 1.00 92.75 308 ASN A CA 1
ATOM 2400 C C . ASN A 1 308 ? -5.930 -13.066 27.188 1.00 92.75 308 ASN A C 1
ATOM 2402 O O . ASN A 1 308 ? -5.231 -14.061 27.372 1.00 92.75 308 ASN A O 1
ATOM 2406 N N . LEU A 1 309 ? -5.508 -11.830 27.473 1.00 87.19 309 LEU A N 1
ATOM 2407 C CA . LEU A 1 309 ? -4.236 -11.553 28.157 1.00 87.19 309 LEU A CA 1
ATOM 2408 C C . LEU A 1 309 ? -4.361 -11.765 29.672 1.00 87.19 309 LEU A C 1
ATOM 2410 O O . LEU A 1 309 ? -3.400 -12.167 30.323 1.00 87.19 309 LEU A O 1
ATOM 2414 N N . SER A 1 310 ? -5.544 -11.506 30.228 1.00 89.81 310 SER A N 1
ATOM 2415 C CA . SER A 1 310 ? -5.912 -11.786 31.618 1.00 89.81 310 SER A CA 1
ATOM 2416 C C . SER A 1 310 ? -7.422 -12.026 31.720 1.00 89.81 310 SER A C 1
ATOM 2418 O O . SER A 1 310 ? -8.151 -11.749 30.767 1.00 89.81 310 SER A O 1
ATOM 2420 N N . GLU A 1 311 ? -7.909 -12.504 32.870 1.00 89.31 311 GLU A N 1
ATOM 2421 C CA . GLU A 1 311 ? -9.350 -12.722 33.110 1.00 89.31 311 GLU A CA 1
ATOM 2422 C C . GLU A 1 311 ? -10.205 -11.464 32.876 1.00 89.31 311 GLU A C 1
ATOM 2424 O O . GLU A 1 311 ? -11.389 -11.570 32.571 1.00 89.31 311 GLU A O 1
ATOM 2429 N N . SER A 1 312 ? -9.608 -10.271 32.979 1.00 83.25 312 SER A N 1
ATOM 2430 C CA . SER A 1 312 ? -10.294 -8.987 32.811 1.00 83.25 312 SER A CA 1
ATOM 2431 C C . SER A 1 312 ? -9.974 -8.259 31.502 1.00 83.25 312 SER A C 1
ATOM 2433 O O . SER A 1 312 ? -10.636 -7.269 31.200 1.00 83.25 312 SER A O 1
ATOM 2435 N N . HIS A 1 313 ? -8.987 -8.713 30.720 1.00 83.19 313 HIS A N 1
ATOM 2436 C CA . HIS A 1 313 ? -8.536 -8.011 29.513 1.00 83.19 313 HIS A CA 1
ATOM 2437 C C . HIS A 1 313 ? -8.459 -8.955 28.308 1.00 83.19 313 HIS A C 1
ATOM 2439 O O . HIS A 1 313 ? -7.501 -9.716 28.138 1.00 83.19 313 HIS A O 1
ATOM 2445 N N . ALA A 1 314 ? -9.462 -8.849 27.434 1.00 86.44 314 ALA A N 1
ATOM 2446 C CA . ALA A 1 314 ? -9.484 -9.495 26.128 1.00 86.44 314 ALA A CA 1
ATOM 2447 C C . ALA A 1 314 ? -9.136 -8.479 25.030 1.00 86.44 314 ALA A C 1
ATOM 2449 O O . ALA A 1 314 ? -9.825 -7.474 24.844 1.00 86.44 314 ALA A O 1
ATOM 2450 N N . VAL A 1 315 ? -8.072 -8.748 24.276 1.00 83.69 315 VAL A N 1
ATOM 2451 C CA . VAL A 1 315 ? -7.704 -7.974 23.088 1.00 83.69 315 VAL A CA 1
ATOM 2452 C C . VAL A 1 315 ? -8.442 -8.559 21.894 1.00 83.69 315 VAL A C 1
ATOM 2454 O O . VAL A 1 315 ? -8.160 -9.676 21.464 1.00 83.69 315 VAL A O 1
ATOM 2457 N N . ARG A 1 316 ? -9.390 -7.793 21.348 1.00 87.50 316 ARG A N 1
ATOM 2458 C CA . ARG A 1 316 ? -10.185 -8.179 20.175 1.00 87.50 316 ARG A CA 1
ATOM 2459 C C . ARG A 1 316 ? -9.722 -7.419 18.946 1.00 87.50 316 ARG A C 1
ATOM 2461 O O . ARG A 1 316 ? -9.938 -6.213 18.831 1.00 87.50 316 ARG A O 1
ATOM 2468 N N . ILE A 1 317 ? -9.140 -8.135 17.995 1.00 84.88 317 ILE A N 1
ATOM 2469 C CA . ILE A 1 317 ? -8.800 -7.586 16.687 1.00 84.88 317 ILE A CA 1
ATOM 2470 C C . ILE A 1 317 ? -10.016 -7.720 15.769 1.00 84.88 317 ILE A C 1
ATOM 2472 O O . ILE A 1 317 ? -10.390 -8.817 15.343 1.00 84.88 317 ILE A O 1
ATOM 2476 N N . LYS A 1 318 ? -10.640 -6.578 15.466 1.00 88.38 318 LYS A N 1
ATOM 2477 C CA . LYS A 1 318 ? -11.784 -6.477 14.552 1.00 88.38 318 LYS A CA 1
ATOM 2478 C C . LYS A 1 318 ? -11.334 -6.333 13.097 1.00 88.38 318 LYS A C 1
ATOM 2480 O O . LYS A 1 318 ? -10.287 -5.754 12.811 1.00 88.38 318 LYS A O 1
ATOM 2485 N N . LEU A 1 319 ? -12.167 -6.811 12.176 1.00 90.56 319 LEU A N 1
ATOM 2486 C CA . LEU A 1 319 ? -11.903 -6.791 10.735 1.00 90.56 319 LEU A CA 1
ATOM 2487 C C . LEU A 1 319 ? -11.884 -5.382 10.127 1.00 90.56 319 LEU A C 1
ATOM 2489 O O . LEU A 1 319 ? -10.959 -5.037 9.390 1.00 90.56 319 LEU A O 1
ATOM 2493 N N . ALA A 1 320 ? -12.879 -4.558 10.461 1.00 88.38 320 ALA A N 1
ATOM 2494 C CA . ALA A 1 320 ? -13.042 -3.215 9.905 1.00 88.38 320 ALA A CA 1
ATOM 2495 C C . ALA A 1 320 ? -11.802 -2.314 10.046 1.00 88.38 320 ALA A C 1
ATOM 2497 O O . ALA A 1 320 ? -11.347 -1.791 9.026 1.00 88.38 320 ALA A O 1
ATOM 2498 N N . PRO A 1 321 ? -11.190 -2.155 11.236 1.00 84.25 321 PRO A N 1
ATOM 2499 C CA . PRO A 1 321 ? -9.965 -1.370 11.363 1.00 84.25 321 PRO A CA 1
ATOM 2500 C C . PRO A 1 321 ? -8.830 -1.807 10.443 1.00 84.25 321 PRO A C 1
ATOM 2502 O O . PRO A 1 321 ? -8.168 -0.957 9.849 1.00 84.25 321 PRO A O 1
ATOM 2505 N N . ILE A 1 322 ? -8.604 -3.120 10.318 1.00 87.00 322 ILE A N 1
ATOM 2506 C CA . ILE A 1 322 ? -7.552 -3.655 9.446 1.00 87.00 322 ILE A CA 1
ATOM 2507 C C . ILE A 1 322 ? -7.854 -3.275 7.999 1.00 87.00 322 ILE A C 1
ATOM 2509 O O . ILE A 1 322 ? -6.978 -2.759 7.307 1.00 87.00 322 ILE A O 1
ATOM 2513 N N . PHE A 1 323 ? -9.101 -3.467 7.562 1.00 91.88 323 PHE A N 1
ATOM 2514 C CA . PHE A 1 323 ? -9.524 -3.106 6.215 1.00 91.88 323 PHE A CA 1
ATOM 2515 C C . PHE A 1 323 ? -9.312 -1.622 5.919 1.00 91.88 323 PHE A C 1
ATOM 2517 O O . PHE A 1 323 ? -8.623 -1.306 4.954 1.00 91.88 323 PHE A O 1
ATOM 2524 N N . PHE A 1 324 ? -9.854 -0.709 6.733 1.00 87.44 324 PHE A N 1
ATOM 2525 C CA . PHE A 1 324 ? -9.763 0.729 6.453 1.00 87.44 324 PHE A CA 1
ATOM 2526 C C . PHE A 1 324 ? -8.329 1.243 6.498 1.00 87.44 324 PHE A C 1
ATOM 2528 O O . PHE A 1 324 ? -7.951 2.041 5.642 1.00 87.44 324 PHE A O 1
ATOM 2535 N N . ASN A 1 325 ? -7.522 0.749 7.439 1.00 85.06 325 ASN A N 1
ATOM 2536 C CA . ASN A 1 325 ? -6.094 1.037 7.487 1.00 85.06 325 ASN A CA 1
ATOM 2537 C C . ASN A 1 325 ? -5.418 0.669 6.165 1.00 85.06 325 ASN A C 1
ATOM 2539 O O . ASN A 1 325 ? -4.918 1.526 5.433 1.00 85.06 325 ASN A O 1
ATOM 2543 N N . SER A 1 326 ? -5.456 -0.623 5.839 1.00 90.31 326 SER A N 1
ATOM 2544 C CA . SER A 1 326 ? -4.782 -1.145 4.661 1.00 90.31 326 SER A CA 1
ATOM 2545 C C . SER A 1 326 ? -5.341 -0.531 3.379 1.00 90.31 326 SER A C 1
ATOM 2547 O O . SER A 1 326 ? -4.590 -0.324 2.423 1.00 90.31 326 SER A O 1
ATOM 2549 N N . TYR A 1 327 ? -6.630 -0.183 3.359 1.00 92.00 327 TYR A N 1
ATOM 2550 C CA . TYR A 1 327 ? -7.302 0.457 2.235 1.00 92.00 327 TYR A CA 1
ATOM 2551 C C . TYR A 1 327 ? -6.800 1.885 2.023 1.00 92.00 327 TYR A C 1
ATOM 2553 O O . TYR A 1 327 ? -6.378 2.209 0.915 1.00 92.00 327 TYR A O 1
ATOM 2561 N N . LEU A 1 328 ? -6.761 2.722 3.066 1.00 87.00 328 LEU A N 1
ATOM 2562 C CA . LEU A 1 328 ? -6.264 4.099 2.966 1.00 87.00 328 LEU A CA 1
ATOM 2563 C C . LEU A 1 328 ? -4.796 4.130 2.532 1.00 87.00 328 LEU A C 1
ATOM 2565 O O . LEU A 1 328 ? -4.436 4.886 1.624 1.00 87.00 328 LEU A O 1
ATOM 2569 N N . THR A 1 329 ? -3.958 3.261 3.108 1.00 85.50 329 THR A N 1
ATOM 2570 C CA . THR A 1 329 ? -2.567 3.107 2.669 1.00 85.50 329 THR A CA 1
ATOM 2571 C C . THR A 1 329 ? -2.500 2.682 1.202 1.00 85.50 329 THR A C 1
ATOM 2573 O O . THR A 1 329 ? -1.758 3.281 0.423 1.00 85.50 329 THR A O 1
ATOM 2576 N N . SER A 1 330 ? -3.293 1.690 0.788 1.00 90.12 330 SER A N 1
ATOM 2577 C CA . SER A 1 330 ? -3.315 1.209 -0.599 1.00 90.12 330 SER A CA 1
ATOM 2578 C C . SER A 1 330 ? -3.766 2.296 -1.577 1.00 90.12 330 SER A C 1
ATOM 2580 O O . SER A 1 330 ? -3.120 2.474 -2.605 1.00 90.12 330 SER A O 1
ATOM 2582 N N . VAL A 1 331 ? -4.800 3.081 -1.253 1.00 89.81 331 VAL A N 1
ATOM 2583 C CA . VAL A 1 331 ? -5.285 4.199 -2.083 1.00 89.81 331 VAL A CA 1
ATOM 2584 C C . VAL A 1 331 ? -4.234 5.298 -2.209 1.00 89.81 331 VAL A C 1
ATOM 2586 O O . VAL A 1 331 ? -3.953 5.747 -3.321 1.00 89.81 331 VAL A O 1
ATOM 2589 N N . GLY A 1 332 ? -3.601 5.702 -1.105 1.00 86.44 332 GLY A N 1
ATOM 2590 C CA . GLY A 1 332 ? -2.521 6.691 -1.140 1.00 86.44 332 GLY A CA 1
ATOM 2591 C C . GLY A 1 332 ? -1.350 6.241 -2.019 1.00 86.44 332 GLY A C 1
ATOM 2592 O O . GLY A 1 332 ? -0.786 7.022 -2.794 1.00 86.44 332 GLY A O 1
ATOM 2593 N N . LEU A 1 333 ? -1.028 4.946 -1.969 1.00 85.19 333 LEU A N 1
ATOM 2594 C CA . LEU A 1 333 ? -0.004 4.347 -2.816 1.00 85.19 333 LEU A CA 1
ATOM 2595 C C . LEU A 1 333 ? -0.467 4.224 -4.274 1.00 85.19 333 LEU A C 1
ATOM 2597 O O . LEU A 1 333 ? 0.324 4.528 -5.160 1.00 85.19 333 LEU A O 1
ATOM 2601 N N . LEU A 1 334 ? -1.726 3.887 -4.562 1.00 90.56 334 LEU A N 1
ATOM 2602 C CA . LEU A 1 334 ? -2.274 3.903 -5.924 1.00 90.56 334 LEU A CA 1
ATOM 2603 C C . LEU A 1 334 ? -2.210 5.305 -6.537 1.00 90.56 334 LEU A C 1
ATOM 2605 O O . LEU A 1 334 ? -1.757 5.447 -7.673 1.00 90.56 334 LEU A O 1
ATOM 2609 N N . PHE A 1 335 ? -2.571 6.343 -5.777 1.00 90.75 335 PHE A N 1
ATOM 2610 C CA . PHE A 1 335 ? -2.465 7.731 -6.228 1.00 90.75 335 PHE A CA 1
ATOM 2611 C C . PHE A 1 335 ? -1.010 8.112 -6.533 1.00 90.75 335 PHE A C 1
ATOM 2613 O O . PHE A 1 335 ? -0.727 8.713 -7.571 1.00 90.75 335 PHE A O 1
ATOM 2620 N N . ARG A 1 336 ? -0.058 7.650 -5.709 1.00 87.62 336 ARG A N 1
ATOM 2621 C CA . ARG A 1 336 ? 1.380 7.789 -5.990 1.00 87.62 336 ARG A CA 1
ATOM 2622 C C . ARG A 1 336 ? 1.774 7.131 -7.308 1.00 87.62 336 ARG A C 1
ATOM 2624 O O . ARG A 1 336 ? 2.488 7.737 -8.107 1.00 87.62 336 ARG A O 1
ATOM 2631 N N . GLN A 1 337 ? 1.342 5.894 -7.538 1.00 90.50 337 GLN A N 1
ATOM 2632 C CA . GLN A 1 337 ? 1.683 5.174 -8.764 1.00 90.50 337 GLN A CA 1
ATOM 2633 C C . GLN A 1 337 ? 1.049 5.830 -9.993 1.00 90.50 337 GLN A C 1
ATOM 2635 O O . GLN A 1 337 ? 1.705 5.927 -11.029 1.00 90.50 337 GLN A O 1
ATOM 2640 N N . LEU A 1 338 ? -0.172 6.351 -9.861 1.00 92.81 338 LEU A N 1
ATOM 2641 C CA . LEU A 1 338 ? -0.859 7.109 -10.902 1.00 92.81 338 LEU A CA 1
ATOM 2642 C C . LEU A 1 338 ? -0.117 8.402 -11.228 1.00 92.81 338 LEU A C 1
ATOM 2644 O O . LEU A 1 338 ? 0.187 8.648 -12.392 1.00 92.81 338 LEU A O 1
ATOM 2648 N N . TRP A 1 339 ? 0.263 9.180 -10.214 1.00 91.88 339 TRP A N 1
ATOM 2649 C CA . TRP A 1 339 ? 1.093 10.369 -10.388 1.00 91.88 339 TRP A CA 1
ATOM 2650 C C . TRP A 1 339 ? 2.384 10.040 -11.151 1.00 91.88 339 TRP A C 1
ATOM 2652 O O . TRP A 1 339 ? 2.709 10.670 -12.158 1.00 91.88 339 TRP A O 1
ATOM 2662 N N . ARG A 1 340 ? 3.103 8.992 -10.735 1.00 89.38 340 ARG A N 1
ATOM 2663 C CA . ARG A 1 340 ? 4.325 8.544 -11.420 1.00 89.38 340 ARG A CA 1
ATOM 2664 C C . ARG A 1 340 ? 4.059 8.148 -12.866 1.00 89.38 340 ARG A C 1
ATOM 2666 O O . ARG A 1 340 ? 4.789 8.588 -13.748 1.00 89.38 340 ARG A O 1
ATOM 2673 N N . ALA A 1 341 ? 3.011 7.373 -13.119 1.00 90.88 341 ALA A N 1
ATOM 2674 C CA . ALA A 1 341 ? 2.646 6.963 -14.466 1.00 90.88 341 ALA A CA 1
ATOM 2675 C C . ALA A 1 341 ? 2.284 8.168 -15.355 1.00 90.88 341 ALA A C 1
ATOM 2677 O O . ALA A 1 341 ? 2.669 8.191 -16.523 1.00 90.88 341 ALA A O 1
ATOM 2678 N N . MET A 1 342 ? 1.622 9.197 -14.812 1.00 92.94 342 MET A N 1
ATOM 2679 C CA . MET A 1 342 ? 1.187 10.398 -15.544 1.00 92.94 342 MET A CA 1
ATOM 2680 C C . MET A 1 342 ? 2.283 11.439 -15.776 1.00 92.94 342 MET A C 1
ATOM 2682 O O . MET A 1 342 ? 2.255 12.121 -16.801 1.00 92.94 342 MET A O 1
ATOM 2686 N N . PHE A 1 343 ? 3.289 11.531 -14.902 1.00 90.62 343 PHE A N 1
ATOM 2687 C CA . PHE A 1 343 ? 4.296 12.599 -14.985 1.00 90.62 343 PHE A CA 1
ATOM 2688 C C . PHE A 1 343 ? 5.729 12.125 -15.255 1.00 90.62 343 PHE A C 1
ATOM 2690 O O . PHE A 1 343 ? 6.530 12.910 -15.755 1.00 90.62 343 PHE A O 1
ATOM 2697 N N . LEU A 1 344 ? 6.077 10.863 -14.981 1.00 87.56 344 LEU A N 1
ATOM 2698 C CA . LEU A 1 344 ? 7.418 10.338 -15.271 1.00 87.56 344 LEU A CA 1
ATOM 2699 C C . LEU A 1 344 ? 7.498 9.728 -16.677 1.00 87.56 344 LEU A C 1
ATOM 2701 O O . LEU A 1 344 ? 6.517 9.210 -17.212 1.00 87.56 344 LEU A O 1
ATOM 2705 N N . GLY A 1 345 ? 8.689 9.793 -17.279 1.00 84.88 345 GLY A N 1
ATOM 2706 C CA . GLY A 1 345 ? 8.963 9.190 -18.586 1.00 84.88 345 GLY A CA 1
ATOM 2707 C C . GLY A 1 345 ? 8.784 7.667 -18.583 1.00 84.88 345 GLY A C 1
ATOM 2708 O O . GLY A 1 345 ? 8.918 7.021 -17.545 1.00 84.88 345 GLY A O 1
ATOM 2709 N N . ALA A 1 346 ? 8.512 7.089 -19.757 1.00 79.88 346 ALA A N 1
ATOM 2710 C CA . ALA A 1 346 ? 8.185 5.666 -19.920 1.00 79.88 346 ALA A CA 1
ATOM 2711 C C . ALA A 1 346 ? 9.300 4.693 -19.478 1.00 79.88 346 ALA A C 1
ATOM 2713 O O . ALA A 1 346 ? 9.015 3.530 -19.195 1.00 79.88 346 ALA A O 1
ATOM 2714 N N . ASP A 1 347 ? 10.547 5.166 -19.397 1.00 77.88 347 ASP A N 1
ATOM 2715 C CA . ASP A 1 347 ? 11.708 4.367 -18.984 1.00 77.88 347 ASP A CA 1
ATOM 2716 C C . ASP A 1 347 ? 11.914 4.329 -17.460 1.00 77.88 347 ASP A C 1
ATOM 2718 O O . ASP A 1 347 ? 12.784 3.613 -16.961 1.00 77.88 347 ASP A O 1
ATOM 2722 N N . VAL A 1 348 ? 11.129 5.097 -16.697 1.00 81.25 348 VAL A N 1
ATOM 2723 C CA . VAL A 1 348 ? 11.223 5.110 -15.236 1.00 81.25 348 VAL A CA 1
ATOM 2724 C C . VAL A 1 348 ? 10.373 3.980 -14.670 1.00 81.25 348 VAL A C 1
ATOM 2726 O O . VAL A 1 348 ? 9.175 3.889 -14.933 1.00 81.25 348 VAL A O 1
ATOM 2729 N N . LEU A 1 349 ? 10.998 3.128 -13.860 1.00 81.38 349 LEU A N 1
ATOM 2730 C CA . LEU A 1 349 ? 10.304 2.071 -13.132 1.00 81.38 349 LEU A CA 1
ATOM 2731 C C . LEU A 1 349 ? 9.242 2.682 -12.206 1.00 81.38 349 LEU A C 1
ATOM 2733 O O . LEU A 1 349 ? 9.467 3.731 -11.600 1.00 81.38 349 LEU A O 1
ATOM 2737 N N . LEU A 1 350 ? 8.061 2.073 -12.133 1.00 84.19 350 LEU A N 1
ATOM 2738 C CA . LEU A 1 350 ? 6.890 2.620 -11.439 1.00 84.19 350 LEU A CA 1
ATOM 2739 C C . LEU A 1 350 ? 6.886 2.288 -9.944 1.00 84.19 350 LEU A C 1
ATOM 2741 O O . LEU A 1 350 ? 6.417 3.080 -9.134 1.00 84.19 350 LEU A O 1
ATOM 2745 N N . VAL A 1 351 ? 7.402 1.130 -9.556 1.00 84.25 351 VAL A N 1
ATOM 2746 C CA . VAL A 1 351 ? 7.434 0.572 -8.196 1.00 84.25 351 VAL A CA 1
ATOM 2747 C C . VAL A 1 351 ? 8.845 0.644 -7.624 1.00 84.25 351 VAL A C 1
ATOM 2749 O O . VAL A 1 351 ? 9.044 1.180 -6.530 1.00 84.25 351 VAL A O 1
ATOM 2752 N N . LEU A 1 352 ? 9.844 0.181 -8.377 1.00 82.12 352 LEU A N 1
ATOM 2753 C CA . LEU A 1 352 ? 11.252 0.376 -8.054 1.00 82.12 352 LEU A CA 1
ATOM 2754 C C . LEU A 1 352 ? 11.560 1.876 -8.204 1.00 82.12 352 LEU A C 1
ATOM 2756 O O . LEU A 1 352 ? 11.445 2.470 -9.272 1.00 82.12 352 LEU A O 1
ATOM 2760 N N . ASN A 1 353 ? 11.885 2.544 -7.096 1.00 72.69 353 ASN A N 1
ATOM 2761 C CA . ASN A 1 353 ? 12.333 3.938 -7.123 1.00 72.69 353 ASN A CA 1
ATOM 2762 C C . ASN A 1 353 ? 13.737 3.980 -7.759 1.00 72.69 353 ASN A C 1
ATOM 2764 O O . ASN A 1 353 ? 14.729 3.824 -7.052 1.00 72.69 353 ASN A O 1
ATOM 2768 N N . GLY A 1 354 ? 13.825 4.167 -9.078 1.00 68.38 354 GLY A N 1
ATOM 2769 C CA . GLY A 1 354 ? 15.100 4.326 -9.775 1.00 68.38 354 GLY A CA 1
ATOM 2770 C C . GLY A 1 354 ? 14.985 4.240 -11.295 1.00 68.38 354 GLY A C 1
ATOM 2771 O O . GLY A 1 354 ? 14.056 3.642 -11.834 1.00 68.38 354 GLY A O 1
ATOM 2772 N N . ALA A 1 355 ? 15.953 4.837 -11.988 1.00 58.44 355 ALA A N 1
ATOM 2773 C CA . ALA A 1 355 ? 16.187 4.539 -13.392 1.00 58.44 355 ALA A CA 1
ATOM 2774 C C . ALA A 1 355 ? 17.011 3.250 -13.455 1.00 58.44 355 ALA A C 1
ATOM 2776 O O . ALA A 1 355 ? 18.154 3.223 -12.998 1.00 58.44 355 ALA A O 1
ATOM 2777 N N . VAL A 1 356 ? 16.441 2.176 -13.999 1.00 58.44 356 VAL A N 1
ATOM 2778 C CA . VAL A 1 356 ? 17.264 1.048 -14.434 1.00 58.44 356 VAL A CA 1
ATOM 2779 C C . VAL A 1 356 ? 17.786 1.407 -15.808 1.00 58.44 356 VAL A C 1
ATOM 2781 O O . VAL A 1 356 ? 17.035 1.491 -16.777 1.00 58.44 356 VAL A O 1
ATOM 2784 N N . VAL A 1 357 ? 19.090 1.657 -15.878 1.00 59.16 357 VAL A N 1
ATOM 2785 C CA . VAL A 1 357 ? 19.779 1.773 -17.155 1.00 59.16 357 VAL A CA 1
ATOM 2786 C C . VAL A 1 357 ? 19.824 0.369 -17.737 1.00 59.16 357 VAL A C 1
ATOM 2788 O O . VAL A 1 357 ? 20.686 -0.439 -17.401 1.00 59.16 357 VAL A O 1
ATOM 2791 N N . PHE A 1 358 ? 18.853 0.054 -18.590 1.00 64.44 358 PHE A N 1
ATOM 2792 C CA . PHE A 1 358 ? 18.987 -1.080 -19.485 1.00 64.44 358 PHE A CA 1
ATOM 2793 C C . PHE A 1 358 ? 20.109 -0.707 -20.445 1.00 64.44 358 PHE A C 1
ATOM 2795 O O . PHE A 1 358 ? 19.884 0.052 -21.389 1.00 64.44 358 PHE A O 1
ATOM 2802 N N . GLU A 1 359 ? 21.333 -1.178 -20.182 1.00 58.56 359 GLU A N 1
ATOM 2803 C CA . GLU A 1 359 ? 22.390 -1.110 -21.185 1.00 58.56 359 GLU A CA 1
ATOM 2804 C C . GLU A 1 359 ? 21.813 -1.731 -22.449 1.00 58.56 359 GLU A C 1
ATOM 2806 O O . GLU A 1 359 ? 21.489 -2.922 -22.488 1.00 58.56 359 GLU A O 1
ATOM 2811 N N . ASN A 1 360 ? 21.584 -0.889 -23.454 1.00 61.78 360 ASN A N 1
ATOM 2812 C CA . ASN A 1 360 ? 20.995 -1.320 -24.698 1.00 61.78 360 ASN A CA 1
ATOM 2813 C C . ASN A 1 360 ? 22.036 -2.213 -25.363 1.00 61.78 360 ASN A C 1
ATOM 2815 O O . ASN A 1 360 ? 22.943 -1.735 -26.043 1.00 61.78 360 ASN A O 1
ATOM 2819 N N . TYR A 1 361 ? 21.933 -3.513 -25.096 1.00 56.16 361 TYR A N 1
ATOM 2820 C CA . TYR A 1 361 ? 22.899 -4.519 -25.511 1.00 56.16 361 TYR A CA 1
ATOM 2821 C C . TYR A 1 361 ? 23.167 -4.435 -27.005 1.00 56.16 361 TYR A C 1
ATOM 2823 O O . TYR A 1 361 ? 24.291 -4.658 -27.427 1.00 56.16 361 TYR A O 1
ATOM 2831 N N . LEU A 1 362 ? 22.164 -4.046 -27.794 1.00 54.81 362 LEU A N 1
ATOM 2832 C CA . LEU A 1 362 ? 22.292 -3.840 -29.229 1.00 54.81 362 LEU A CA 1
ATOM 2833 C C . LEU A 1 362 ? 23.111 -2.594 -29.569 1.00 54.81 362 LEU A C 1
ATOM 2835 O O . LEU A 1 362 ? 23.917 -2.649 -30.489 1.00 54.81 362 LEU A O 1
ATOM 2839 N N . ALA A 1 363 ? 22.970 -1.496 -28.826 1.00 65.19 363 ALA A N 1
ATOM 2840 C CA . ALA A 1 363 ? 23.810 -0.315 -29.009 1.00 65.19 363 ALA A CA 1
ATOM 2841 C C . ALA A 1 363 ? 25.261 -0.608 -28.598 1.00 65.19 363 ALA A C 1
ATOM 2843 O O . ALA A 1 363 ? 26.183 -0.353 -29.370 1.00 65.19 363 ALA A O 1
ATOM 2844 N N . THR A 1 364 ? 25.473 -1.236 -27.438 1.00 71.38 364 THR A N 1
ATOM 2845 C CA . THR A 1 364 ? 26.813 -1.612 -26.964 1.00 71.38 364 THR A CA 1
ATOM 2846 C C . THR A 1 364 ? 27.449 -2.681 -27.856 1.00 71.38 364 THR A C 1
ATOM 2848 O O . THR A 1 364 ? 28.634 -2.592 -28.170 1.00 71.38 364 THR A O 1
ATOM 2851 N N . ALA A 1 365 ? 26.683 -3.670 -28.326 1.00 67.81 365 ALA A N 1
ATOM 2852 C CA . ALA A 1 365 ? 27.152 -4.675 -29.277 1.00 67.81 365 ALA A CA 1
ATOM 2853 C C . ALA A 1 365 ? 27.434 -4.063 -30.648 1.00 67.81 365 ALA A C 1
ATOM 2855 O O . ALA A 1 365 ? 28.449 -4.410 -31.233 1.00 67.81 365 ALA A O 1
ATOM 2856 N N . LYS A 1 366 ? 26.624 -3.114 -31.136 1.00 76.06 366 LYS A N 1
ATOM 2857 C CA . LYS A 1 366 ? 26.891 -2.386 -32.386 1.00 76.06 366 LYS A CA 1
ATOM 2858 C C . LYS A 1 366 ? 28.167 -1.552 -32.284 1.00 76.06 366 LYS A C 1
ATOM 2860 O O . LYS A 1 366 ? 28.955 -1.571 -33.218 1.00 76.06 366 LYS A O 1
ATOM 2865 N N . VAL A 1 367 ? 28.419 -0.903 -31.143 1.00 77.31 367 VAL A N 1
ATOM 2866 C CA . VAL A 1 367 ? 29.671 -0.170 -30.873 1.00 77.31 367 VAL A CA 1
ATOM 2867 C C . VAL A 1 367 ? 30.869 -1.119 -30.740 1.00 77.31 367 VAL A C 1
ATOM 2869 O O . VAL A 1 367 ? 31.954 -0.828 -31.236 1.00 77.31 367 VAL A O 1
ATOM 2872 N N . ARG A 1 368 ? 30.708 -2.283 -30.099 1.00 78.12 368 ARG A N 1
ATOM 2873 C CA . ARG A 1 368 ? 31.776 -3.298 -30.016 1.00 78.12 368 ARG A CA 1
ATOM 2874 C C . ARG A 1 368 ? 32.041 -3.960 -31.370 1.00 78.12 368 ARG A C 1
ATOM 2876 O O . ARG A 1 368 ? 33.197 -4.211 -31.697 1.00 78.12 368 ARG A O 1
ATOM 2883 N N . ALA A 1 369 ? 31.001 -4.216 -32.157 1.00 76.81 369 ALA A N 1
ATOM 2884 C CA . ALA A 1 369 ? 31.099 -4.757 -33.505 1.00 76.81 369 ALA A CA 1
ATOM 2885 C C . ALA A 1 369 ? 31.744 -3.740 -34.449 1.00 76.81 369 ALA A C 1
ATOM 2887 O O . ALA A 1 369 ? 32.670 -4.107 -35.159 1.00 76.81 369 ALA A O 1
ATOM 2888 N N . SER A 1 370 ? 31.360 -2.460 -34.397 1.00 76.50 370 SER A N 1
ATOM 2889 C CA . SER A 1 370 ? 32.005 -1.414 -35.197 1.00 76.50 370 SER A CA 1
ATOM 2890 C C . SER A 1 370 ? 33.465 -1.192 -34.801 1.00 76.50 370 SER A C 1
ATOM 2892 O O . SER A 1 370 ? 34.288 -0.973 -35.679 1.00 76.50 370 SER A O 1
ATOM 2894 N N . ARG A 1 371 ? 33.834 -1.339 -33.518 1.00 73.50 371 ARG A N 1
ATOM 2895 C CA . ARG A 1 371 ? 35.251 -1.371 -33.104 1.00 73.50 371 ARG A CA 1
ATOM 2896 C C . ARG A 1 371 ? 35.992 -2.596 -33.644 1.00 73.50 371 ARG A C 1
ATOM 2898 O O . ARG A 1 371 ? 37.118 -2.460 -34.100 1.00 73.50 371 ARG A O 1
ATOM 2905 N N . ARG A 1 372 ? 35.375 -3.784 -33.634 1.00 71.00 372 ARG A N 1
ATOM 2906 C CA . ARG A 1 372 ? 35.994 -5.007 -34.184 1.00 71.00 372 ARG A CA 1
ATOM 2907 C C . ARG A 1 372 ? 36.137 -4.977 -35.706 1.00 71.00 372 ARG A C 1
ATOM 2909 O O . ARG A 1 372 ? 37.129 -5.478 -36.214 1.00 71.00 372 ARG A O 1
ATOM 2916 N N . LEU A 1 373 ? 35.174 -4.394 -36.416 1.00 71.00 373 LEU A N 1
ATOM 2917 C CA . LEU A 1 373 ? 35.203 -4.253 -37.875 1.00 71.00 373 LEU A CA 1
ATOM 2918 C C . LEU A 1 373 ? 35.972 -3.006 -38.346 1.00 71.00 373 LEU A C 1
ATOM 2920 O O . LEU A 1 373 ? 36.368 -2.951 -39.503 1.00 71.00 373 LEU A O 1
ATOM 2924 N N . GLY A 1 374 ? 36.196 -2.022 -37.468 1.00 64.38 374 GLY A N 1
ATOM 2925 C CA . GLY A 1 374 ? 36.761 -0.713 -37.812 1.00 64.38 374 GLY A CA 1
ATOM 2926 C C . GLY A 1 374 ? 38.183 -0.426 -37.319 1.00 64.38 374 GLY A C 1
ATOM 2927 O O . GLY A 1 374 ? 38.686 0.657 -37.599 1.00 64.38 374 GLY A O 1
ATOM 2928 N N . SER A 1 375 ? 38.861 -1.333 -36.603 1.00 55.78 375 SER A N 1
ATOM 2929 C CA . SER A 1 375 ? 40.260 -1.104 -36.207 1.00 55.78 375 SER A CA 1
ATOM 2930 C C . SER A 1 375 ? 41.120 -2.371 -36.214 1.00 55.78 375 SER A C 1
ATOM 2932 O O . SER A 1 375 ? 41.607 -2.824 -35.181 1.00 55.78 375 SER A O 1
ATOM 2934 N N . VAL A 1 376 ? 41.399 -2.880 -37.412 1.00 52.75 376 VAL A N 1
ATOM 2935 C CA . VAL A 1 376 ? 42.802 -3.107 -37.783 1.00 52.75 376 VAL A CA 1
ATOM 2936 C C . VAL A 1 376 ? 43.230 -1.859 -38.551 1.00 52.75 376 VAL A C 1
ATOM 2938 O O . VAL A 1 376 ? 43.351 -1.869 -39.769 1.00 52.75 376 VAL A O 1
ATOM 2941 N N . GLN A 1 377 ? 43.383 -0.733 -37.849 1.00 54.41 377 GLN A N 1
ATOM 2942 C CA . GLN A 1 377 ? 44.293 0.281 -38.366 1.00 54.41 377 GLN A CA 1
ATOM 2943 C C . GLN A 1 377 ? 45.694 -0.260 -38.067 1.00 54.41 377 GLN A C 1
ATOM 2945 O O . GLN A 1 377 ? 46.001 -0.470 -36.888 1.00 54.41 377 GLN A O 1
ATOM 2950 N N . PRO A 1 378 ? 46.534 -0.553 -39.075 1.00 52.78 378 PRO A N 1
ATOM 2951 C CA . PRO A 1 378 ? 47.938 -0.819 -38.816 1.00 52.78 378 PRO A CA 1
ATOM 2952 C C . PRO A 1 378 ? 48.492 0.395 -38.071 1.00 52.78 378 PRO A C 1
ATOM 2954 O O . PRO A 1 378 ? 48.394 1.520 -38.554 1.00 52.78 378 PRO A O 1
ATOM 2957 N N . SER A 1 379 ? 49.007 0.175 -36.861 1.00 48.84 379 SER A N 1
ATOM 2958 C CA . SER A 1 379 ? 49.682 1.220 -36.096 1.00 48.84 379 SER A CA 1
ATOM 2959 C C . SER A 1 379 ? 50.770 1.848 -36.980 1.00 48.84 379 SER A C 1
ATOM 2961 O O . SER A 1 379 ? 51.719 1.143 -37.333 1.00 48.84 379 SER A O 1
ATOM 2963 N N . PRO A 1 380 ? 50.695 3.151 -37.322 1.00 57.09 380 PRO A N 1
ATOM 2964 C CA . PRO A 1 380 ? 51.771 3.825 -38.048 1.00 57.09 380 PRO A CA 1
ATOM 2965 C C . PRO A 1 380 ? 53.012 4.034 -37.160 1.00 57.09 380 PRO A C 1
ATOM 2967 O O . PRO A 1 380 ? 54.056 4.478 -37.626 1.00 57.09 380 PRO A O 1
ATOM 2970 N N . TYR A 1 381 ? 52.928 3.699 -35.868 1.00 50.56 381 TYR A N 1
ATOM 2971 C CA . TYR A 1 381 ? 53.940 3.996 -34.857 1.00 50.56 381 TYR A CA 1
ATOM 2972 C C . TYR A 1 381 ? 54.898 2.834 -34.561 1.00 50.56 381 TYR A C 1
ATOM 2974 O O . TYR A 1 381 ? 55.470 2.759 -33.477 1.00 50.56 381 TYR A O 1
ATOM 2982 N N . ARG A 1 382 ? 55.155 1.951 -35.535 1.00 49.69 382 ARG A N 1
ATOM 2983 C CA . ARG A 1 382 ? 56.274 0.988 -35.460 1.00 49.69 382 ARG A CA 1
ATOM 2984 C C . ARG A 1 382 ? 57.539 1.448 -36.201 1.00 49.69 382 ARG A C 1
ATOM 2986 O O . ARG A 1 382 ? 58.368 0.617 -36.545 1.00 49.69 382 ARG A O 1
ATOM 2993 N N . GLY A 1 383 ? 57.693 2.759 -36.430 1.00 49.03 383 GLY A N 1
ATOM 2994 C CA . GLY A 1 383 ? 58.877 3.345 -37.082 1.00 49.03 383 GLY A CA 1
ATOM 2995 C C . GLY A 1 383 ? 59.554 4.519 -36.358 1.00 49.03 383 GLY A C 1
ATOM 2996 O O . GLY A 1 383 ? 60.673 4.873 -36.710 1.00 49.03 383 GLY A O 1
ATOM 2997 N N . ALA A 1 384 ? 58.937 5.128 -35.337 1.00 52.22 384 ALA A N 1
ATOM 2998 C CA . ALA A 1 384 ? 59.448 6.380 -34.753 1.00 52.22 384 ALA A CA 1
ATOM 2999 C C . ALA A 1 384 ? 60.237 6.220 -33.438 1.00 52.22 384 ALA A C 1
ATOM 3001 O O . ALA A 1 384 ? 60.832 7.185 -32.962 1.00 52.22 384 ALA A O 1
ATOM 3002 N N . SER A 1 385 ? 60.304 5.015 -32.859 1.00 49.53 385 SER A N 1
ATOM 3003 C CA . SER A 1 385 ? 60.994 4.800 -31.575 1.00 49.53 385 SER A CA 1
ATOM 3004 C C . SER A 1 385 ? 62.514 4.606 -31.692 1.00 49.53 385 SER A C 1
ATOM 3006 O O . SER A 1 385 ? 63.176 4.425 -30.678 1.00 49.53 385 SER A O 1
ATOM 3008 N N . ALA A 1 386 ? 63.085 4.680 -32.902 1.00 51.84 386 ALA A N 1
ATOM 3009 C CA . ALA A 1 386 ? 64.531 4.573 -33.127 1.00 51.84 386 ALA A CA 1
ATOM 3010 C C . ALA A 1 386 ? 65.256 5.932 -33.250 1.00 51.84 386 ALA A C 1
ATOM 3012 O O . ALA A 1 386 ? 66.473 5.951 -33.396 1.00 51.84 386 ALA A O 1
ATOM 3013 N N . ARG A 1 387 ? 64.552 7.078 -33.199 1.00 49.31 387 ARG A N 1
ATOM 3014 C CA . ARG A 1 387 ? 65.181 8.408 -33.388 1.00 49.31 387 ARG A CA 1
ATOM 3015 C C . ARG A 1 387 ? 65.180 9.340 -32.174 1.00 49.31 387 ARG A C 1
ATOM 3017 O O . ARG A 1 387 ? 65.828 10.377 -32.234 1.00 49.31 387 ARG A O 1
ATOM 3024 N N . ILE A 1 388 ? 64.554 8.972 -31.054 1.00 51.41 388 ILE A N 1
ATOM 3025 C CA . ILE A 1 388 ? 64.531 9.799 -29.824 1.00 51.41 388 ILE A CA 1
ATOM 3026 C C . ILE A 1 388 ? 65.418 9.184 -28.723 1.00 51.41 388 ILE A C 1
ATOM 3028 O O . ILE A 1 388 ? 65.110 9.244 -27.541 1.00 51.41 388 ILE A O 1
ATOM 3032 N N . ALA A 1 389 ? 66.536 8.568 -29.113 1.00 49.53 389 ALA A N 1
ATOM 3033 C CA . ALA A 1 389 ? 67.611 8.175 -28.195 1.00 49.53 389 ALA A CA 1
ATOM 3034 C C . ALA A 1 389 ? 68.905 8.990 -28.408 1.00 49.53 389 ALA A C 1
ATOM 3036 O O . ALA A 1 389 ? 69.889 8.755 -27.720 1.00 49.53 389 ALA A O 1
ATOM 3037 N N . ALA A 1 390 ? 68.916 9.966 -29.329 1.00 51.38 390 ALA A N 1
ATOM 3038 C CA . ALA A 1 390 ? 70.137 10.677 -29.733 1.00 51.38 390 ALA A CA 1
ATOM 3039 C C . ALA A 1 390 ? 70.198 12.172 -29.352 1.00 51.38 390 ALA A C 1
ATOM 3041 O O . ALA A 1 390 ? 71.150 12.841 -29.732 1.00 51.38 390 ALA A O 1
ATOM 3042 N N . LEU A 1 391 ? 69.222 12.731 -28.622 1.00 53.00 391 LEU A N 1
ATOM 3043 C CA . LEU A 1 391 ? 69.136 14.193 -28.420 1.00 53.00 391 LEU A CA 1
ATOM 3044 C C . LEU A 1 391 ? 68.831 14.635 -26.977 1.00 53.00 391 LEU A C 1
ATOM 3046 O O . LEU A 1 391 ? 68.064 15.566 -26.746 1.00 53.00 391 LEU A O 1
ATOM 3050 N N . ARG A 1 392 ? 69.461 14.004 -25.980 1.00 45.38 392 ARG A N 1
ATOM 3051 C CA . ARG A 1 392 ? 69.508 14.558 -24.613 1.00 45.38 392 ARG A CA 1
ATOM 3052 C C . ARG A 1 392 ? 70.897 14.403 -23.993 1.00 45.38 392 ARG A C 1
ATOM 3054 O O . ARG A 1 392 ? 71.118 13.581 -23.115 1.00 45.38 392 ARG A O 1
ATOM 3061 N N . VAL A 1 393 ? 71.827 15.226 -24.469 1.00 54.28 393 VAL A N 1
ATOM 3062 C CA . VAL A 1 393 ? 73.023 15.625 -23.718 1.00 54.28 393 VAL A CA 1
ATOM 3063 C C . VAL A 1 393 ? 73.017 17.151 -23.692 1.00 54.28 393 VAL A C 1
ATOM 3065 O O . VAL A 1 393 ? 73.106 17.792 -24.734 1.00 54.28 393 VAL A O 1
ATOM 3068 N N . GLY A 1 394 ? 72.829 17.720 -22.504 1.00 47.19 394 GLY A N 1
ATOM 3069 C CA . GLY A 1 394 ? 72.867 19.156 -22.233 1.00 47.19 394 GLY A CA 1
ATOM 3070 C C . GLY A 1 394 ? 72.871 19.379 -20.714 1.00 47.19 394 GLY A C 1
ATOM 3071 O O . GLY A 1 394 ? 72.150 18.654 -20.026 1.00 47.19 394 GLY A O 1
ATOM 3072 N N . PRO A 1 395 ? 73.723 20.274 -20.185 1.00 54.03 395 PRO A N 1
ATOM 3073 C CA . PRO A 1 395 ? 74.329 20.122 -18.864 1.00 54.03 395 PRO A CA 1
ATOM 3074 C C . PRO A 1 395 ? 73.490 20.684 -17.711 1.00 54.03 395 PRO A C 1
ATOM 3076 O O . PRO A 1 395 ? 72.627 21.542 -17.890 1.00 54.03 395 PRO A O 1
ATOM 3079 N N . ALA A 1 396 ? 73.802 20.171 -16.520 1.00 51.94 396 ALA A N 1
ATOM 3080 C CA . ALA A 1 396 ? 73.289 20.598 -15.228 1.00 51.94 396 ALA A CA 1
ATOM 3081 C C . ALA A 1 396 ? 73.610 22.075 -14.952 1.00 51.94 396 ALA A C 1
ATOM 3083 O O . ALA A 1 396 ? 74.746 22.514 -15.123 1.00 51.94 396 ALA A O 1
ATOM 3084 N N . ILE A 1 397 ? 72.596 22.817 -14.505 1.00 57.41 397 ILE A N 1
ATOM 3085 C CA . ILE A 1 397 ? 72.742 24.144 -13.911 1.00 57.41 397 ILE A CA 1
ATOM 3086 C C . ILE A 1 397 ? 72.395 23.989 -12.432 1.00 57.41 397 ILE A C 1
ATOM 3088 O O . ILE A 1 397 ? 71.256 23.666 -12.091 1.00 57.41 397 ILE A O 1
ATOM 3092 N N . ASP A 1 398 ? 73.403 24.193 -11.588 1.00 58.59 398 ASP A N 1
ATOM 3093 C CA . ASP A 1 398 ? 73.284 24.287 -10.138 1.00 58.59 398 ASP A CA 1
ATOM 3094 C C . ASP A 1 398 ? 72.533 25.564 -9.746 1.00 58.59 398 ASP A C 1
ATOM 3096 O O . ASP A 1 398 ? 72.828 26.657 -10.233 1.00 58.59 398 ASP A O 1
ATOM 3100 N N . VAL A 1 399 ? 71.571 25.425 -8.834 1.00 58.03 399 VAL A N 1
ATOM 3101 C CA . VAL A 1 399 ? 70.880 26.546 -8.187 1.00 58.03 399 VAL A CA 1
ATOM 3102 C C . VAL A 1 399 ? 71.343 26.602 -6.728 1.00 58.03 399 VAL A C 1
ATOM 3104 O O . VAL A 1 399 ? 71.194 25.600 -6.024 1.00 58.03 399 VAL A O 1
ATOM 3107 N N . PRO A 1 400 ? 71.893 27.729 -6.242 1.00 62.81 400 PRO A N 1
ATOM 3108 C CA . PRO A 1 400 ? 72.238 27.877 -4.835 1.00 62.81 400 PRO A CA 1
ATOM 3109 C C . PRO A 1 400 ? 70.991 28.170 -3.988 1.00 62.81 400 PRO A C 1
ATOM 3111 O O . PRO A 1 400 ? 70.122 28.948 -4.382 1.00 62.81 400 PRO A O 1
ATOM 3114 N N . MET A 1 401 ? 70.932 27.546 -2.810 1.00 53.88 401 MET A N 1
ATOM 3115 C CA . MET A 1 401 ? 69.978 27.873 -1.748 1.00 53.88 401 MET A CA 1
ATOM 3116 C C . MET A 1 401 ? 70.307 29.232 -1.124 1.00 53.88 401 MET A C 1
ATOM 3118 O O . MET A 1 401 ? 71.458 29.469 -0.749 1.00 53.88 401 MET A O 1
ATOM 3122 N N . VAL A 1 402 ? 69.273 30.055 -0.939 1.00 61.91 402 VAL A N 1
ATOM 3123 C CA . VAL A 1 402 ? 69.183 31.080 0.112 1.00 61.91 402 VAL A CA 1
ATOM 3124 C C . VAL A 1 402 ? 67.822 30.950 0.773 1.00 61.91 402 VAL A C 1
ATOM 3126 O O . VAL A 1 402 ? 66.828 30.837 0.017 1.00 61.91 402 VAL A O 1
#

pLDDT: mean 80.64, std 17.52, range [36.72, 97.56]

Foldseek 3Di:
DDDVLVLVLLLVLLCVLLCLVLVQQDDPVSVVSVVLSVLLSVLVVCLVPPPCLPVSLVSLVVNLVVLVVVLVCLLQVVRPPGDWDFPDDDDPDGDISSLSNSLSSVVSSLVSVLSSVVSVVVVVVVVVPVDDDPDDPPPPPDPPPDDDPPCPPVDDPDPPPDDDDDDDDPCDVVVLLVVLVVLLVVLVVVLVVQVVQFDPVQVVVLCPRSQNVVLLVLLVLLLVLLCLLLVVPPSRNSLSVSLNSLVNSLSRVLRHDPVVCVVVVVDLVNSLVSLVVSLVSLVVSVCCSRPNCSRPPCSQQPFPDWDPPDPPDINTDGSNSSNVSSSVVNNSLSVQLSCCSVPPDPQQRSRPHDRDPPVPVVVVVVVVVCVVVPDPPPPPPPPPPVPPPPPDDDDDDDDDDD

Radius of gyration: 29.94 Å; chains: 1; bounding box: 110×50×72 Å

Secondary structure (DSSP, 8-state):
---HHHHHHHHHHHHHHHHHHHHHH-HHHHHHHHHHHHHHHHHHHHHT-GGGHHHHHHHHHHHHHHHHHHHHHHHTT-STT----EEEEETTEEEEHHHHHHHHHHHHHHHHHHHHHHHHHHHHHHTTTTSS------------------TT-S--------------SS-HHHHHHHHHHHHHHHHHHHHHHHHHTS-HHHHHHHHT-HHHHHHHHHHHHHHHHHHHHTTT-HHHHHHHHHHHHHHHHHHGGGGS-HHHHHHTT--HHHHHHHHHHHHHHHHHHHHHHHHSTTS-HHHHT-EEEEEEEETTEEEEEEHHHHHHHHHHHHHHHHHHHHHHHHHS-TTS-SSSSS------HHHHHHHHHHHHHH--PPPTTSSSTTSTTS------------